Protein 5XTF (pdb70)

B-factor: mean 31.46, std 9.32, range [12.19, 82.77]

Radius of gyration: 22.83 Å; Cα contacts (8 Å, |Δi|>4): 1024; chains: 2; bounding box: 43×64×47 Å

Nearest PDB structures (foldseek):
  5xtf-assembly1_B  TM=1.004E+00  e=2.128E-46  Pseudomonas sp. MC1
  5xtg-assembly1_B  TM=1.002E+00  e=3.913E-45  Pseudomonas sp. MC1
  8r0c-assembly1_D  TM=9.219E-01  e=1.092E-20  synthetic construct
  6b9u-assembly1_A  TM=9.136E-01  e=1.674E-19  Brucella abortus 2308
  4dyv-assembly1_A  TM=8.620E-01  e=3.959E-14  Xanthobacter autotrophicus Py2

InterPro domains:
  IPR002347 Short-chain dehydrogenase/reductase SDR [PF13561] (11-254)
  IPR002347 Short-chain dehydrogenase/reductase SDR [PR00080] (77-88)
  IPR002347 Short-chain dehydrogenase/reductase SDR [PR00080] (133-141)
  IPR002347 Short-chain dehydrogenase/reductase SDR [PR00080] (153-172)
  IPR002347 Short-chain dehydrogenase/reductase SDR [PR00081] (6-23)
  IPR002347 Short-chain dehydrogenase/reductase SDR [PR00081] (77-88)
  IPR002347 Short-chain dehydrogenase/reductase SDR [PR00081] (127-143)
  IPR002347 Short-chain dehydrogenase/reductase SDR [PR00081] (153-172)
  IPR002347 Short-chain dehydrogenase/reductase SDR [PR00081] (173-190)
  IPR002347 Short-chain dehydrogenase/reductase SDR [PR00081] (217-237)
  IPR036291 NAD(P)-binding domain superfamily [SSF51735] (5-256)
  IPR047950 Cis-biphenyl-2,3-dihydrodiol-2,3-dehydrogenase-like [cd05348] (1-257)

CATH classification: 3.40.50.720

Sequence (457 aa):
NQQVVSITGAGSGIGLELVRSFKLAGYCVSALVRNEEQEALLCNEFKDALEIVVGDVRDHATNEKLIKQTIDRFGHLDCFIANAGIWDYMLNIEEPWEKISSSFDEIFDINVKSYFSGISAALPELKKTNGSVVMTASVSSHAVGGGGSCYIASKHAVLGMVKALAYELAPEIRVNAVSPGGTVLTPLGFAAKPEDVVAPYLLLASRKQGKFITGTVISIDGGMALGRGNQQVVSITGAGSGIGLELVRSFKLAGYCVSALVRNEEQEALLCNEFKDALEIVVGDVRDHATNEKLIKQTIDRFGHLDCFIANAGIWDYMLNIEEPWEKISSSFDEIFDINVKSYFSGISAALPELKKTNGSVVMTASVSSHAVGGGGSCYIASKHAVLGMVKALAYELAPEIRVNAVSPGGTVLTPLGFAAKPEDVVAPYLLLASRKQGKFITGTVISIDGGMALGR

Organism: NCBI:txid1123041

Secondary structure (DSSP, 8-state):
---EEEESSTTSHHHHHHHHHHHHTT-EEEEEESSHHHHHHHHHHHTTSSEEEES-TTSHHHHHHHHHHHHHHHS---EEEE------TT--TTS-HHHHHHHHHHHHIIIIIHHHHHHHHHHHHHHHHT-EEEEE--GGGT-SSSS-HHHHHHHHHHHHHHHHHHHHHTTT-EEEEEEE-SB---TTSSPBPGGGG-HHHHHHH-TTTTTT--S-EEEESTTTTS--/----EEEESSTTSHHHHHHHHHHHHHT-EEEEEESSHHHHHHHHHHHTTSSEEEES-TTSHHHHHHHHHHHHHHHS---EEEE------TT--TTS-HHHHHHHHHHHHIIIIIHHHHHHHHHHHHHHHHT-EEEEE--GGGT-SSSS-HHHHHHHHHHHHHHHHHHHHHTTT-EEEEEEE-S----TTSSPPPGGGS-HHHHHHH-TTTTTT--S-EEEESTTGGG--

Solvent-accessible surface area: 19173 Å² total; per-residue (Å²): 168,94,39,0,0,0,0,4,6,0,3,59,37,28,0,17,24,0,0,71,19,0,62,166,60,50,25,27,0,0,0,2,0,102,48,109,131,26,56,50,73,0,46,104,84,35,150,119,42,12,32,30,4,44,21,63,16,112,76,73,58,18,1,88,108,0,9,141,54,0,32,112,109,43,50,56,0,8,1,2,0,1,16,9,39,73,100,8,170,83,19,84,126,148,59,89,165,131,113,12,33,65,15,87,81,76,4,44,55,15,0,17,141,7,4,103,18,2,9,66,16,0,47,83,27,0,98,155,30,80,3,2,1,0,0,10,2,8,11,1,1,74,25,108,49,26,7,10,62,12,28,27,50,0,6,81,38,0,33,36,9,0,120,61,22,0,111,125,22,19,92,64,0,22,0,0,0,0,0,12,9,30,36,132,172,6,19,13,55,74,58,2,124,12,88,27,0,17,11,0,0,45,6,0,7,18,88,160,81,0,88,0,0,1,15,5,33,0,19,0,2,0,0,52,38,37,25,204,116,154,95,33,1,0,0,0,2,6,0,3,59,37,24,0,17,31,0,0,73,21,0,57,162,65,50,24,27,0,0,0,3,0,97,52,104,123,27,56,49,66,0,46,131,85,32,168,115,45,9,33,28,4,46,21,63,14,113,72,78,62,18,1,84,96,1,10,137,46,0,37,103,107,41,51,54,0,9,1,1,0,1,14,10,50,54,98,11,165,86,17,84,126,150,64,90,163,127,103,11,35,71,19,88,77,78,4,42,52,20,0,15,139,4,2,100,21,1,9,68,16,0,41,82,24,0,93,158,30,80,4,2,0,0,0,11,1,7,13,1,1,76,30,125,57,36,8,9,63,12,29,26,49,0,6,79,35,0,30,38,9,0,124,60,25,0,118,124,20,20,90,64,1,20,0,0,0,0,0,13,6,29,48,145,166,6,22,12,52,70,59,1,129,17,111,22,0,15,8,0,0,42,8,0,4,12,81,154,82,0,87,0,0,2,15,5,36,0,19,0,2,0,0,45,38,45,8,209

Structure (mmCIF, N/CA/C/O backbone):
data_5XTF
#
_entry.id   5XTF
#
_cell.length_a   63.162
_cell.length_b   69.695
_cell.length_c   117.692
_cell.angle_alpha   90.000
_cell.angle_beta   90.000
_cell.angle_gamma   90.000
#
_symmetry.space_group_name_H-M   'P 2 21 21'
#
loop_
_entity.id
_entity.type
_entity.pdbx_description
1 polymer '2,3-dihydroxy-2,3-dihydrophenylpropionate dehydrogenase'
2 water water
#
loop_
_atom_site.group_PDB
_atom_site.id
_atom_site.type_symbol
_atom_site.label_atom_id
_atom_site.label_alt_id
_atom_site.label_comp_id
_atom_site.label_asym_id
_atom_site.label_entity_id
_atom_site.label_seq_id
_atom_site.pdbx_PDB_ins_code
_atom_site.Cartn_x
_atom_site.Cartn_y
_atom_site.Cartn_z
_atom_site.occupancy
_atom_site.B_iso_or_equiv
_atom_site.auth_seq_id
_atom_site.auth_comp_id
_atom_site.auth_asym_id
_atom_site.auth_atom_id
_atom_site.pdbx_PDB_model_num
ATOM 1 N N . ASN A 1 22 ? 64.835 59.205 33.462 1.00 51.50 3 ASN A N 1
ATOM 2 C CA . ASN A 1 22 ? 65.799 59.917 32.635 1.00 46.43 3 ASN A CA 1
ATOM 3 C C . ASN A 1 22 ? 67.130 59.169 32.564 1.00 46.56 3 ASN A C 1
ATOM 4 O O . ASN A 1 22 ? 68.029 59.564 31.820 1.00 47.20 3 ASN A O 1
ATOM 9 N N . GLN A 1 23 ? 67.264 58.092 33.334 1.00 42.03 4 GLN A N 1
ATOM 10 C CA . GLN A 1 23 ? 68.443 57.247 33.198 1.00 39.89 4 GLN A CA 1
ATOM 11 C C . GLN A 1 23 ? 68.618 56.810 31.740 1.00 36.90 4 GLN A C 1
ATOM 12 O O . GLN A 1 23 ? 67.719 56.196 31.153 1.00 30.74 4 GLN A O 1
ATOM 18 N N . GLN A 1 24 ? 69.767 57.132 31.149 1.00 29.64 5 GLN A N 1
ATOM 19 C CA . GLN A 1 24 ? 69.981 56.876 29.731 1.00 31.87 5 GLN A CA 1
ATOM 20 C C . GLN A 1 24 ? 70.881 55.665 29.519 1.00 32.11 5 GLN A C 1
ATOM 21 O O . GLN A 1 24 ? 71.783 55.390 30.317 1.00 33.62 5 GLN A O 1
ATOM 27 N N . VAL A 1 25 ? 70.619 54.946 28.425 1.00 27.60 6 VAL A N 1
ATOM 28 C CA . VAL A 1 25 ? 71.316 53.712 28.068 1.00 24.75 6 VAL A CA 1
ATOM 29 C C . VAL A 1 25 ? 71.855 53.844 26.649 1.00 25.20 6 VAL A C 1
ATOM 30 O O . VAL A 1 25 ? 71.096 54.167 25.727 1.00 24.37 6 VAL A O 1
ATOM 34 N N . VAL A 1 26 ? 73.148 53.552 26.471 1.00 21.82 7 VAL A N 1
ATOM 35 C CA . VAL A 1 26 ? 73.812 53.575 25.171 1.00 21.97 7 VAL A CA 1
ATOM 36 C C . VAL A 1 26 ? 74.442 52.212 24.883 1.00 24.98 7 VAL A C 1
ATOM 37 O O . VAL A 1 26 ? 74.908 51.510 25.785 1.00 24.23 7 VAL A O 1
ATOM 41 N N . SER A 1 27 ? 74.466 51.838 23.609 1.00 23.97 8 SER A N 1
ATOM 42 C CA . SER A 1 27 ? 75.127 50.619 23.172 1.00 22.80 8 SER A CA 1
ATOM 43 C C . SER A 1 27 ? 76.142 50.969 22.093 1.00 24.02 8 SER A C 1
ATOM 44 O O . SER A 1 27 ? 75.796 51.654 21.131 1.00 23.17 8 SER A O 1
ATOM 47 N N . ILE A 1 28 ? 77.382 50.494 22.241 1.00 22.90 9 ILE A N 1
ATOM 48 C CA . ILE A 1 28 ? 78.522 50.929 21.426 1.00 20.47 9 ILE A CA 1
ATOM 49 C C . ILE A 1 28 ? 79.171 49.715 20.748 1.00 27.38 9 ILE A C 1
ATOM 50 O O . ILE A 1 28 ? 79.621 48.783 21.434 1.00 25.24 9 ILE A O 1
ATOM 55 N N . THR A 1 29 ? 79.246 49.726 19.410 1.00 24.94 10 THR A N 1
ATOM 56 C CA . THR A 1 29 ? 80.097 48.753 18.729 1.00 24.14 10 THR A CA 1
ATOM 57 C C . THR A 1 29 ? 81.511 49.313 18.526 1.00 25.80 10 THR A C 1
ATOM 58 O O . THR A 1 29 ? 81.764 50.509 18.673 1.00 28.96 10 THR A O 1
ATOM 62 N N . GLY A 1 30 ? 82.443 48.425 18.180 1.00 28.33 11 GLY A N 1
ATOM 63 C CA . GLY A 1 30 ? 83.848 48.799 18.088 1.00 23.24 11 GLY A CA 1
ATOM 64 C C . GLY A 1 30 ? 84.407 49.329 19.387 1.00 28.79 11 GLY A C 1
ATOM 65 O O . GLY A 1 30 ? 85.294 50.189 19.377 1.00 28.78 11 GLY A O 1
ATOM 66 N N . ALA A 1 31 ? 83.912 48.820 20.519 1.00 31.84 12 ALA A N 1
ATOM 67 C CA . ALA A 1 31 ? 84.144 49.379 21.843 1.00 28.17 12 ALA A CA 1
ATOM 68 C C . ALA A 1 31 ? 85.449 48.936 22.499 1.00 27.79 12 ALA A C 1
ATOM 69 O O . ALA A 1 31 ? 85.788 49.454 23.560 1.00 27.51 12 ALA A O 1
ATOM 71 N N . GLY A 1 32 ? 86.171 47.984 21.933 1.00 29.69 13 GLY A N 1
ATOM 72 C CA . GLY A 1 32 ? 87.321 47.424 22.610 1.00 32.68 13 GLY A CA 1
ATOM 73 C C . GLY A 1 32 ? 88.633 48.136 22.394 1.00 37.24 13 GLY A C 1
ATOM 74 O O . GLY A 1 32 ? 89.651 47.746 22.978 1.00 38.77 13 GLY A O 1
ATOM 75 N N . SER A 1 33 ? 88.645 49.185 21.582 1.00 32.78 14 SER A N 1
ATOM 76 C CA . SER A 1 33 ? 89.881 49.877 21.255 1.00 34.67 14 SER A CA 1
ATOM 77 C C . SER A 1 33 ? 89.537 51.263 20.735 1.00 30.68 14 SER A C 1
ATOM 78 O O . SER A 1 33 ? 88.381 51.555 20.428 1.00 31.16 14 SER A O 1
ATOM 81 N N . GLY A 1 34 ? 90.560 52.109 20.657 1.00 29.94 15 GLY A N 1
ATOM 82 C CA . GLY A 1 34 ? 90.460 53.378 19.948 1.00 31.72 15 GLY A CA 1
ATOM 83 C C . GLY A 1 34 ? 89.329 54.251 20.443 1.00 28.81 15 GLY A C 1
ATOM 84 O O . GLY A 1 34 ? 89.058 54.340 21.643 1.00 29.84 15 GLY A O 1
ATOM 85 N N . ILE A 1 35 ? 88.641 54.894 19.499 1.00 28.61 16 ILE A N 1
ATOM 86 C CA . ILE A 1 35 ? 87.562 55.806 19.860 1.00 29.06 16 ILE A CA 1
ATOM 87 C C . ILE A 1 35 ? 86.447 55.071 20.598 1.00 25.54 16 ILE A C 1
ATOM 88 O O . ILE A 1 35 ? 85.854 55.603 21.543 1.00 26.98 16 ILE A O 1
ATOM 93 N N . GLY A 1 36 ? 86.142 53.843 20.186 1.00 29.51 17 GLY A N 1
ATOM 94 C CA . GLY A 1 36 ? 85.068 53.102 20.840 1.00 24.85 17 GLY A CA 1
ATOM 95 C C . GLY A 1 36 ? 85.322 52.888 22.319 1.00 25.40 17 GLY A C 1
ATOM 96 O O . GLY A 1 36 ? 84.415 53.031 23.142 1.00 25.13 17 GLY A O 1
ATOM 97 N N . LEU A 1 37 ? 86.558 52.546 22.679 1.00 26.32 18 LEU A N 1
ATOM 98 C CA . LEU A 1 37 ? 86.895 52.392 24.092 1.00 29.48 18 LEU A CA 1
ATOM 99 C C . LEU A 1 37 ? 86.789 53.720 24.835 1.00 28.95 18 LEU A C 1
ATOM 100 O O . LEU A 1 37 ? 86.330 53.767 25.983 1.00 28.31 18 LEU A O 1
ATOM 105 N N . GLU A 1 38 ? 87.177 54.818 24.183 1.00 31.06 19 GLU A N 1
ATOM 106 C CA . GLU A 1 38 ? 87.055 56.121 24.822 1.00 25.98 19 GLU A CA 1
ATOM 107 C C . GLU A 1 38 ? 85.612 56.553 24.959 1.00 23.92 19 GLU A C 1
ATOM 108 O O . GLU A 1 38 ? 85.277 57.294 25.887 1.00 26.98 19 GLU A O 1
ATOM 114 N N . LEU A 1 39 ? 84.748 56.103 24.057 1.00 25.92 20 LEU A N 1
ATOM 115 C CA . LEU A 1 39 ? 83.331 56.397 24.202 1.00 23.04 20 LEU A CA 1
ATOM 116 C C . LEU A 1 39 ? 82.746 55.654 25.389 1.00 22.20 20 LEU A C 1
ATOM 117 O O . LEU A 1 39 ? 81.871 56.178 26.083 1.00 21.56 20 LEU A O 1
ATOM 122 N N . VAL A 1 40 ? 83.178 54.408 25.612 1.00 25.78 21 VAL A N 1
ATOM 123 C CA . VAL A 1 40 ? 82.697 53.674 26.778 1.00 23.12 21 VAL A CA 1
ATOM 124 C C . VAL A 1 40 ? 83.036 54.442 28.040 1.00 24.06 21 VAL A C 1
ATOM 125 O O . VAL A 1 40 ? 82.174 54.681 28.891 1.00 21.51 21 VAL A O 1
ATOM 129 N N . ARG A 1 41 ? 84.297 54.861 28.161 1.00 24.02 22 ARG A N 1
ATOM 130 C CA . ARG A 1 41 ? 84.703 55.659 29.307 1.00 23.26 22 ARG A CA 1
ATOM 131 C C . ARG A 1 41 ? 83.878 56.931 29.413 1.00 25.71 22 ARG A C 1
ATOM 132 O O . ARG A 1 41 ? 83.415 57.290 30.501 1.00 27.08 22 ARG A O 1
ATOM 140 N N . SER A 1 42 ? 83.666 57.621 28.293 1.00 24.33 23 SER A N 1
ATOM 141 C CA . SER A 1 42 ? 83.052 58.942 28.362 1.00 22.39 23 SER A CA 1
ATOM 142 C C . SER A 1 42 ? 81.574 58.857 28.705 1.00 22.47 23 SER A C 1
ATOM 143 O O . SER A 1 42 ? 81.068 59.662 29.494 1.00 25.04 23 SER A O 1
ATOM 146 N N . PHE A 1 43 ? 80.852 57.923 28.093 1.00 20.89 24 PHE A N 1
ATOM 147 C CA . PHE A 1 43 ? 79.442 57.803 28.427 1.00 24.06 24 PHE A CA 1
ATOM 148 C C . PHE A 1 43 ? 79.261 57.265 29.844 1.00 26.53 24 PHE A C 1
ATOM 149 O O . PHE A 1 43 ? 78.339 57.695 30.546 1.00 31.12 24 PHE A O 1
ATOM 157 N N . LYS A 1 44 ? 80.146 56.372 30.300 1.00 25.95 25 LYS A N 1
ATOM 158 C CA . LYS A 1 44 ? 80.093 55.916 31.698 1.00 28.25 25 LYS A CA 1
ATOM 159 C C . LYS A 1 44 ? 80.312 57.080 32.650 1.00 27.35 25 LYS A C 1
ATOM 160 O O . LYS A 1 44 ? 79.523 57.303 33.571 1.00 28.79 25 LYS A O 1
ATOM 166 N N . LEU A 1 45 ? 81.369 57.851 32.411 1.00 28.24 26 LEU A N 1
ATOM 167 C CA . LEU A 1 45 ? 81.652 59.035 33.209 1.00 30.89 26 LEU A CA 1
ATOM 168 C C . LEU A 1 45 ? 80.495 60.034 33.203 1.00 32.30 26 LEU A C 1
ATOM 169 O O . LEU A 1 45 ? 80.302 60.754 34.188 1.00 33.78 26 LEU A O 1
ATOM 174 N N . ALA A 1 46 ? 79.713 60.098 32.122 1.00 28.81 27 ALA A N 1
ATOM 175 C CA . ALA A 1 46 ? 78.604 61.043 32.037 1.00 24.67 27 ALA A CA 1
ATOM 176 C C . ALA A 1 46 ? 77.295 60.525 32.653 1.00 29.21 27 ALA A C 1
ATOM 177 O O . ALA A 1 46 ? 76.302 61.258 32.648 1.00 33.73 27 ALA A O 1
ATOM 179 N N . GLY A 1 47 ? 77.253 59.298 33.180 1.00 27.35 28 GLY A N 1
ATOM 180 C CA . GLY A 1 47 ? 76.076 58.782 33.861 1.00 27.42 28 GLY A CA 1
ATOM 181 C C . GLY A 1 47 ? 75.295 57.721 33.111 1.00 27.93 28 GLY A C 1
ATOM 182 O O . GLY A 1 47 ? 74.324 57.187 33.665 1.00 29.62 28 GLY A O 1
ATOM 183 N N . TYR A 1 48 ? 75.664 57.396 31.883 1.00 25.56 29 TYR A N 1
ATOM 184 C CA . TYR A 1 48 ? 74.922 56.406 31.118 1.00 26.66 29 TYR A CA 1
ATOM 185 C C . TYR A 1 48 ? 75.165 54.999 31.653 1.00 24.20 29 TYR A C 1
ATOM 186 O O . TYR A 1 48 ? 76.246 54.671 32.140 1.00 26.31 29 TYR A O 1
ATOM 195 N N . CYS A 1 49 ? 74.160 54.146 31.509 1.00 23.97 30 CYS A N 1
ATOM 196 C CA . CYS A 1 49 ? 74.422 52.719 31.404 1.00 23.95 30 CYS A CA 1
ATOM 197 C C . CYS A 1 49 ? 74.954 52.416 30.011 1.00 24.40 30 CYS A C 1
ATOM 198 O O . CYS A 1 49 ? 74.488 52.995 29.023 1.00 28.40 30 CYS A O 1
ATOM 201 N N . VAL A 1 50 ? 75.920 51.501 29.926 1.00 20.59 31 VAL A N 1
ATOM 202 C CA . VAL A 1 50 ? 76.646 51.232 28.690 1.00 23.29 31 VAL A CA 1
ATOM 203 C C . VAL A 1 50 ? 76.705 49.731 28.420 1.00 29.29 31 VAL A C 1
ATOM 204 O O . VAL A 1 50 ? 77.101 48.954 29.298 1.00 23.30 31 VAL A O 1
ATOM 208 N N . SER A 1 51 ? 76.356 49.329 27.194 1.00 25.02 32 SER A N 1
ATOM 209 C CA . SER A 1 51 ? 76.766 48.035 26.673 1.00 22.89 32 SER A CA 1
ATOM 210 C C . SER A 1 51 ? 77.766 48.229 25.537 1.00 24.87 32 SER A C 1
ATOM 211 O O . SER A 1 51 ? 77.814 49.283 24.893 1.00 26.15 32 SER A O 1
ATOM 214 N N . ALA A 1 52 ? 78.552 47.185 25.278 1.00 18.88 33 ALA A N 1
ATOM 215 C CA . ALA A 1 52 ? 79.730 47.296 24.431 1.00 24.24 33 ALA A CA 1
ATOM 216 C C . ALA A 1 52 ? 79.953 45.999 23.673 1.00 29.84 33 ALA A C 1
ATOM 217 O O . ALA A 1 52 ? 79.881 44.915 24.255 1.00 26.83 33 ALA A O 1
ATOM 219 N N . LEU A 1 53 ? 80.235 46.121 22.378 1.00 27.62 34 LEU A N 1
ATOM 220 C CA . LEU A 1 53 ? 80.581 44.991 21.530 1.00 28.19 34 LEU A CA 1
ATOM 221 C C . LEU A 1 53 ? 82.077 45.065 21.242 1.00 31.15 34 LEU A C 1
ATOM 222 O O . LEU A 1 53 ? 82.549 46.059 20.683 1.00 31.21 34 LEU A O 1
ATOM 227 N N . VAL A 1 54 ? 82.820 44.027 21.633 1.00 27.46 35 VAL A N 1
ATOM 228 C CA . VAL A 1 54 ? 84.268 43.997 21.470 1.00 30.44 35 VAL A CA 1
ATOM 229 C C . VAL A 1 54 ? 84.644 42.827 20.567 1.00 32.88 35 VAL A C 1
ATOM 230 O O . VAL A 1 54 ? 83.894 41.858 20.424 1.00 33.32 35 VAL A O 1
ATOM 234 N N . ARG A 1 55 ? 85.828 42.933 19.942 1.00 36.04 36 ARG A N 1
ATOM 235 C CA . ARG A 1 55 ? 86.250 41.902 18.990 1.00 35.21 36 ARG A CA 1
ATOM 236 C C . ARG A 1 55 ? 86.634 40.603 19.683 1.00 35.77 36 ARG A C 1
ATOM 237 O O . ARG A 1 55 ? 86.453 39.529 19.101 1.00 34.47 36 ARG A O 1
ATOM 245 N N . ASN A 1 56 ? 87.163 40.663 20.904 1.00 31.44 37 ASN A N 1
ATOM 246 C CA . ASN A 1 56 ? 87.767 39.468 21.468 1.00 35.32 37 ASN A CA 1
ATOM 247 C C . ASN A 1 56 ? 87.854 39.580 22.983 1.00 38.58 37 ASN A C 1
ATOM 248 O O . ASN A 1 56 ? 87.653 40.646 23.574 1.00 35.50 37 ASN A O 1
ATOM 253 N N . GLU A 1 57 ? 88.210 38.450 23.594 1.00 35.55 38 GLU A N 1
ATOM 254 C CA . GLU A 1 57 ? 88.128 38.304 25.042 1.00 40.30 38 GLU A CA 1
ATOM 255 C C . GLU A 1 57 ? 89.145 39.175 25.767 1.00 36.14 38 GLU A C 1
ATOM 256 O O . GLU A 1 57 ? 88.896 39.588 26.904 1.00 33.77 38 GLU A O 1
ATOM 262 N N . GLU A 1 58 ? 90.286 39.464 25.133 1.00 36.20 39 GLU A N 1
ATOM 263 C CA . GLU A 1 58 ? 91.284 40.324 25.761 1.00 35.75 39 GLU A CA 1
ATOM 264 C C . GLU A 1 58 ? 90.766 41.748 25.906 1.00 34.97 39 GLU A C 1
ATOM 265 O O . GLU A 1 58 ? 91.011 42.404 26.927 1.00 34.65 39 GLU A O 1
ATOM 271 N N . GLN A 1 59 ? 90.038 42.238 24.896 1.00 33.43 40 GLN A N 1
ATOM 272 C CA . GLN A 1 59 ? 89.393 43.538 25.013 1.00 34.79 40 GLN A CA 1
ATOM 273 C C . GLN A 1 59 ? 88.322 43.524 26.093 1.00 31.18 40 GLN A C 1
ATOM 274 O O . GLN A 1 59 ? 88.133 44.514 26.809 1.00 32.47 40 GLN A O 1
ATOM 280 N N . GLU A 1 60 ? 87.602 42.407 26.214 1.00 32.47 41 GLU A N 1
ATOM 281 C CA . GLU A 1 60 ? 86.601 42.278 27.262 1.00 32.75 41 GLU A CA 1
ATOM 282 C C . GLU A 1 60 ? 87.241 42.360 28.639 1.00 32.00 41 GLU A C 1
ATOM 283 O O . GLU A 1 60 ? 86.729 43.047 29.527 1.00 29.64 41 GLU A O 1
ATOM 289 N N . ALA A 1 61 ? 88.379 41.690 28.830 1.00 34.23 42 ALA A N 1
ATOM 290 C CA . ALA A 1 61 ? 89.068 41.784 30.112 1.00 33.76 42 ALA A CA 1
ATOM 291 C C . ALA A 1 61 ? 89.523 43.205 30.372 1.00 30.69 42 ALA A C 1
ATOM 292 O O . ALA A 1 61 ? 89.466 43.684 31.511 1.00 31.38 42 ALA A O 1
ATOM 294 N N . LEU A 1 62 ? 89.977 43.897 29.323 1.00 34.55 43 LEU A N 1
ATOM 295 C CA . LEU A 1 62 ? 90.401 45.286 29.467 1.00 30.07 43 LEU A CA 1
ATOM 296 C C . LEU A 1 62 ? 89.265 46.155 30.003 1.00 30.65 43 LEU A C 1
ATOM 297 O O . LEU A 1 62 ? 89.481 46.999 30.881 1.00 29.08 43 LEU A O 1
ATOM 302 N N . LEU A 1 63 ? 88.044 45.960 29.500 1.00 30.53 44 LEU A N 1
ATOM 303 C CA . LEU A 1 63 ? 86.917 46.712 30.051 1.00 28.79 44 LEU A CA 1
ATOM 304 C C . LEU A 1 63 ? 86.557 46.244 31.453 1.00 30.59 44 LEU A C 1
ATOM 305 O O . LEU A 1 63 ? 86.145 47.062 32.289 1.00 27.01 44 LEU A O 1
ATOM 310 N N . CYS A 1 64 ? 86.683 44.937 31.725 1.00 31.22 45 CYS A N 1
ATOM 311 C CA . CYS A 1 64 ? 86.333 44.423 33.046 1.00 31.53 45 CYS A CA 1
ATOM 312 C C . CYS A 1 64 ? 87.303 44.913 34.112 1.00 25.61 45 CYS A C 1
ATOM 313 O O . CYS A 1 64 ? 86.885 45.223 35.225 1.00 28.35 45 CYS A O 1
ATOM 316 N N . ASN A 1 65 ? 88.599 45.005 33.793 1.00 29.72 46 ASN A N 1
ATOM 317 C CA . ASN A 1 65 ? 89.543 45.552 34.764 1.00 28.63 46 ASN A CA 1
ATOM 318 C C . ASN A 1 65 ? 89.135 46.951 35.206 1.00 28.07 46 ASN A C 1
ATOM 319 O O . ASN A 1 65 ? 89.406 47.341 36.341 1.00 31.50 46 ASN A O 1
ATOM 324 N N . GLU A 1 66 ? 88.471 47.715 34.337 1.00 27.82 47 GLU A N 1
ATOM 325 C CA . GLU A 1 66 ? 88.120 49.086 34.682 1.00 26.74 47 GLU A CA 1
ATOM 326 C C . GLU A 1 66 ? 86.738 49.196 35.310 1.00 28.61 47 GLU A C 1
ATOM 327 O O . GLU A 1 66 ? 86.561 49.904 36.301 1.00 30.46 47 GLU A O 1
ATOM 333 N N . PHE A 1 67 ? 85.742 48.520 34.754 1.00 29.21 48 PHE A N 1
ATOM 334 C CA . PHE A 1 67 ? 84.369 48.735 35.187 1.00 30.22 48 PHE A CA 1
ATOM 335 C C . PHE A 1 67 ? 83.768 47.509 35.865 1.00 33.29 48 PHE A C 1
ATOM 336 O O . PHE A 1 67 ? 82.578 47.515 36.202 1.00 30.57 48 PHE A O 1
ATOM 344 N N . LYS A 1 68 ? 84.562 46.457 36.057 1.00 31.19 49 LYS A N 1
ATOM 345 C CA . LYS A 1 68 ? 84.169 45.281 36.820 1.00 36.90 49 LYS A CA 1
ATOM 346 C C . LYS A 1 68 ? 82.942 44.625 36.175 1.00 36.89 49 LYS A C 1
ATOM 347 O O . LYS A 1 68 ? 83.084 43.970 35.139 1.00 41.26 49 LYS A O 1
ATOM 353 N N . ASP A 1 69 ? 81.741 44.780 36.736 1.00 38.11 50 ASP A N 1
ATOM 354 C CA . ASP A 1 69 ? 80.555 44.168 36.135 1.00 38.75 50 ASP A CA 1
ATOM 355 C C . ASP A 1 69 ? 79.492 45.188 35.741 1.00 32.85 50 ASP A C 1
ATOM 356 O O . ASP A 1 69 ? 78.370 44.799 35.392 1.00 33.30 50 ASP A O 1
ATOM 361 N N . ALA A 1 70 ? 79.809 46.478 35.790 1.00 30.60 51 ALA A N 1
ATOM 362 C CA . ALA A 1 70 ? 78.813 47.501 35.493 1.00 36.87 51 ALA A CA 1
ATOM 363 C C . ALA A 1 70 ? 78.367 47.524 34.019 1.00 28.36 51 ALA A C 1
ATOM 364 O O . ALA A 1 70 ? 77.301 48.072 33.726 1.00 28.74 51 ALA A O 1
ATOM 366 N N . LEU A 1 71 ? 79.120 46.941 33.090 1.00 29.25 52 LEU A N 1
ATOM 367 C CA . LEU A 1 71 ? 78.728 46.957 31.682 1.00 29.98 52 LEU A CA 1
ATOM 368 C C . LEU A 1 71 ? 78.102 45.629 31.247 1.00 32.33 52 LEU A C 1
ATOM 369 O O . LEU A 1 71 ? 78.297 44.584 31.872 1.00 28.74 52 LEU A O 1
ATOM 374 N N . GLU A 1 72 ? 77.333 45.686 30.156 1.00 28.24 53 GLU A N 1
ATOM 375 C CA . GLU A 1 72 ? 76.987 44.495 29.389 1.00 31.81 53 GLU A CA 1
ATOM 376 C C . GLU A 1 72 ? 77.977 44.406 28.241 1.00 30.34 53 GLU A C 1
ATOM 377 O O . GLU A 1 72 ? 78.031 45.311 27.404 1.00 29.97 53 GLU A O 1
ATOM 383 N N . ILE A 1 73 ? 78.784 43.353 28.219 1.00 27.87 54 ILE A N 1
ATOM 384 C CA . ILE A 1 73 ? 79.805 43.182 27.195 1.00 28.91 54 ILE A CA 1
ATOM 385 C C . ILE A 1 73 ? 79.462 41.956 26.369 1.00 31.77 54 ILE A C 1
ATOM 386 O O . ILE A 1 73 ? 79.163 40.890 26.922 1.00 32.94 54 ILE A O 1
ATOM 391 N N . VAL A 1 74 ? 79.480 42.115 25.049 1.00 29.94 55 VAL A N 1
ATOM 392 C CA . VAL A 1 74 ? 79.331 41.013 24.112 1.00 28.52 55 VAL A CA 1
ATOM 393 C C . VAL A 1 74 ? 80.616 40.942 23.299 1.00 29.92 55 VAL A C 1
ATOM 394 O O . VAL A 1 74 ? 81.143 41.976 22.873 1.00 32.05 55 VAL A O 1
ATOM 398 N N . VAL A 1 75 ? 81.142 39.736 23.126 1.00 25.81 56 VAL A N 1
ATOM 399 C CA . VAL A 1 75 ? 82.353 39.502 22.347 1.00 28.22 56 VAL A CA 1
ATOM 400 C C . VAL A 1 75 ? 81.930 38.863 21.037 1.00 31.10 56 VAL A C 1
ATOM 401 O O . VAL A 1 75 ? 81.368 37.764 21.041 1.00 33.08 56 VAL A O 1
ATOM 405 N N . GLY A 1 76 ? 82.184 39.539 19.920 1.00 31.46 57 GLY A N 1
ATOM 406 C CA . GLY A 1 76 ? 81.729 39.011 18.649 1.00 31.99 57 GLY A CA 1
ATOM 407 C C . GLY A 1 76 ? 82.117 39.900 17.488 1.00 35.03 57 GLY A C 1
ATOM 408 O O . GLY A 1 76 ? 82.908 40.836 17.631 1.00 35.31 57 GLY A O 1
ATOM 409 N N . ASP A 1 77 ? 81.523 39.592 16.332 1.00 36.36 58 ASP A N 1
ATOM 410 C CA . ASP A 1 77 ? 81.840 40.213 15.046 1.00 32.37 58 ASP A CA 1
ATOM 411 C C . ASP A 1 77 ? 80.616 40.988 14.565 1.00 31.88 58 ASP A C 1
ATOM 412 O O . ASP A 1 77 ? 79.542 40.398 14.401 1.00 33.52 58 ASP A O 1
ATOM 417 N N . VAL A 1 78 ? 80.768 42.304 14.351 1.00 29.02 59 VAL A N 1
ATOM 418 C CA . VAL A 1 78 ? 79.644 43.121 13.891 1.00 29.84 59 VAL A CA 1
ATOM 419 C C . VAL A 1 78 ? 79.094 42.632 12.554 1.00 30.76 59 VAL A C 1
ATOM 420 O O . VAL A 1 78 ? 77.954 42.948 12.200 1.00 28.72 59 VAL A O 1
ATOM 424 N N . ARG A 1 79 ? 79.880 41.882 11.789 1.00 30.24 60 ARG A N 1
ATOM 425 C CA . ARG A 1 79 ? 79.404 41.387 10.506 1.00 33.03 60 ARG A CA 1
ATOM 426 C C . ARG A 1 79 ? 78.355 40.304 10.656 1.00 33.72 60 ARG A C 1
ATOM 427 O O . ARG A 1 79 ? 77.638 40.024 9.692 1.00 28.53 60 ARG A O 1
ATOM 435 N N . ASP A 1 80 ? 78.236 39.695 11.829 1.00 27.54 61 ASP A N 1
ATOM 436 C CA . ASP A 1 80 ? 77.184 38.719 12.062 1.00 32.27 61 ASP A CA 1
ATOM 437 C C . ASP A 1 80 ? 75.987 39.431 12.676 1.00 30.64 61 ASP A C 1
ATOM 438 O O . ASP A 1 80 ? 76.116 40.056 13.733 1.00 28.33 61 ASP A O 1
ATOM 443 N N . HIS A 1 81 ? 74.820 39.311 12.029 1.00 26.98 62 HIS A N 1
ATOM 444 C CA . HIS A 1 81 ? 73.633 40.035 12.484 1.00 27.37 62 HIS A CA 1
ATOM 445 C C . HIS A 1 81 ? 73.134 39.534 13.841 1.00 28.89 62 HIS A C 1
ATOM 446 O O . HIS A 1 81 ? 72.629 40.322 14.649 1.00 25.93 62 HIS A O 1
ATOM 453 N N . ALA A 1 82 ? 73.234 38.226 14.098 1.00 28.36 63 ALA A N 1
ATOM 454 C CA . ALA A 1 82 ? 72.840 37.690 15.401 1.00 29.56 63 ALA A CA 1
ATOM 455 C C . ALA A 1 82 ? 73.699 38.261 16.526 1.00 26.08 63 ALA A C 1
ATOM 456 O O . ALA A 1 82 ? 73.209 38.485 17.635 1.00 24.13 63 ALA A O 1
ATOM 458 N N . THR A 1 83 ? 74.990 38.501 16.265 1.00 26.44 64 THR A N 1
ATOM 459 C CA . THR A 1 83 ? 75.817 39.179 17.261 1.00 25.46 64 THR A CA 1
ATOM 460 C C . THR A 1 83 ? 75.251 40.560 17.591 1.00 27.93 64 THR A C 1
ATOM 461 O O . THR A 1 83 ? 75.266 40.987 18.755 1.00 27.62 64 THR A O 1
ATOM 465 N N . ASN A 1 84 ? 74.728 41.267 16.579 1.00 30.52 65 ASN A N 1
ATOM 466 C CA . ASN A 1 84 ? 74.137 42.583 16.813 1.00 26.94 65 ASN A CA 1
ATOM 467 C C . ASN A 1 84 ? 72.820 42.459 17.571 1.00 27.13 65 ASN A C 1
ATOM 468 O O . ASN A 1 84 ? 72.561 43.222 18.512 1.00 24.72 65 ASN A O 1
ATOM 473 N N . GLU A 1 85 ? 71.967 41.511 17.162 1.00 25.50 66 GLU A N 1
ATOM 474 C CA . GLU A 1 85 ? 70.739 41.236 17.900 1.00 24.85 66 GLU A CA 1
ATOM 475 C C . GLU A 1 85 ? 71.037 40.855 19.348 1.00 24.54 66 GLU A C 1
ATOM 476 O O . GLU A 1 85 ? 70.333 41.280 20.267 1.00 23.99 66 GLU A O 1
ATOM 482 N N . LYS A 1 86 ? 72.079 40.049 19.565 1.00 27.04 67 LYS A N 1
ATOM 483 C CA . LYS A 1 86 ? 72.464 39.646 20.916 1.00 30.23 67 LYS A CA 1
ATOM 484 C C . LYS A 1 86 ? 72.859 40.848 21.760 1.00 26.37 67 LYS A C 1
ATOM 485 O O . LYS A 1 86 ? 72.483 40.943 22.930 1.00 25.20 67 LYS A O 1
ATOM 491 N N . LEU A 1 87 ? 73.612 41.784 21.169 1.00 30.37 68 LEU A N 1
ATOM 492 C CA . LEU A 1 87 ? 74.025 42.982 21.893 1.00 25.08 68 LEU A CA 1
ATOM 493 C C . LEU A 1 87 ? 72.824 43.793 22.349 1.00 25.98 68 LEU A C 1
ATOM 494 O O . LEU A 1 87 ? 72.783 44.261 23.492 1.00 27.78 68 LEU A O 1
ATOM 499 N N . ILE A 1 88 ? 71.828 43.972 21.480 1.00 26.08 69 ILE A N 1
ATOM 500 C CA . ILE A 1 88 ? 70.638 44.706 21.906 1.00 28.10 69 ILE A CA 1
ATOM 501 C C . ILE A 1 88 ? 69.864 43.901 22.940 1.00 27.11 69 ILE A C 1
ATOM 502 O O . ILE A 1 88 ? 69.407 44.441 23.956 1.00 25.42 69 ILE A O 1
ATOM 507 N N . LYS A 1 89 ? 69.699 42.600 22.695 1.00 28.35 70 LYS A N 1
ATOM 508 C CA . LYS A 1 89 ? 68.915 41.779 23.608 1.00 29.88 70 LYS A CA 1
ATOM 509 C C . LYS A 1 89 ? 69.508 41.818 25.010 1.00 28.81 70 LYS A C 1
ATOM 510 O O . LYS A 1 89 ? 68.788 42.043 25.990 1.00 32.33 70 LYS A O 1
ATOM 516 N N . GLN A 1 90 ? 70.829 41.637 25.128 1.00 29.72 71 GLN A N 1
ATOM 517 C CA . GLN A 1 90 ? 71.436 41.703 26.460 1.00 31.74 71 GLN A CA 1
ATOM 518 C C . GLN A 1 90 ? 71.366 43.110 27.048 1.00 30.23 71 GLN A C 1
ATOM 519 O O . GLN A 1 90 ? 71.318 43.261 28.275 1.00 30.83 71 GLN A O 1
ATOM 525 N N . THR A 1 91 ? 71.358 44.150 26.202 1.00 29.04 72 THR A N 1
ATOM 526 C CA . THR A 1 91 ? 71.210 45.511 26.720 1.00 27.55 72 THR A CA 1
ATOM 527 C C . THR A 1 91 ? 69.843 45.705 27.370 1.00 27.73 72 THR A C 1
ATOM 528 O O . THR A 1 91 ? 69.752 46.172 28.507 1.00 26.90 72 THR A O 1
ATOM 532 N N . ILE A 1 92 ? 68.765 45.344 26.666 1.00 30.37 73 ILE A N 1
ATOM 533 C CA . ILE A 1 92 ? 67.420 45.513 27.221 1.00 31.38 73 ILE A CA 1
ATOM 534 C C . ILE A 1 92 ? 67.230 44.635 28.455 1.00 36.40 73 ILE A C 1
ATOM 535 O O . ILE A 1 92 ? 66.582 45.036 29.427 1.00 34.77 73 ILE A O 1
ATOM 540 N N . ASP A 1 93 ? 67.761 43.411 28.424 1.00 36.51 74 ASP A N 1
ATOM 541 C CA . ASP A 1 93 ? 67.541 42.494 29.535 1.00 39.50 74 ASP A CA 1
ATOM 542 C C . ASP A 1 93 ? 68.224 42.978 30.803 1.00 38.96 74 ASP A C 1
ATOM 543 O O . ASP A 1 93 ? 67.702 42.786 31.908 1.00 38.84 74 ASP A O 1
ATOM 548 N N . ARG A 1 94 ? 69.379 43.617 30.660 1.00 36.87 75 ARG A N 1
ATOM 549 C CA . ARG A 1 94 ? 70.077 44.165 31.809 1.00 33.22 75 ARG A CA 1
ATOM 550 C C . ARG A 1 94 ? 69.488 45.500 32.226 1.00 29.10 75 ARG A C 1
ATOM 551 O O . ARG A 1 94 ? 69.139 45.686 33.388 1.00 33.25 75 ARG A O 1
ATOM 559 N N . PHE A 1 95 ? 69.368 46.442 31.294 1.00 29.11 76 PHE A N 1
ATOM 560 C CA . PHE A 1 95 ? 69.019 47.818 31.628 1.00 28.70 76 PHE A CA 1
ATOM 561 C C . PHE A 1 95 ? 67.585 48.192 31.290 1.00 29.97 76 PHE A C 1
ATOM 562 O O . PHE A 1 95 ? 67.162 49.299 31.633 1.00 34.79 76 PHE A O 1
ATOM 570 N N . GLY A 1 96 ? 66.834 47.332 30.619 1.00 27.03 77 GLY A N 1
ATOM 571 C CA . GLY A 1 96 ? 65.422 47.606 30.378 1.00 30.79 77 GLY A CA 1
ATOM 572 C C . GLY A 1 96 ? 65.046 48.313 29.084 1.00 31.26 77 GLY A C 1
ATOM 573 O O . GLY A 1 96 ? 63.994 48.022 28.512 1.00 38.40 77 GLY A O 1
ATOM 574 N N . HIS A 1 97 ? 65.881 49.240 28.615 1.00 30.02 78 HIS A N 1
ATOM 575 C CA . HIS A 1 97 ? 65.589 49.999 27.399 1.00 31.18 78 HIS A CA 1
ATOM 576 C C . HIS A 1 97 ? 66.895 50.428 26.729 1.00 28.77 78 HIS A C 1
ATOM 577 O O . HIS A 1 97 ? 67.988 50.237 27.263 1.00 27.69 78 HIS A O 1
ATOM 584 N N . LEU A 1 98 ? 66.778 50.992 25.531 1.00 25.18 79 LEU A N 1
ATOM 585 C CA . LEU A 1 98 ? 67.937 51.494 24.800 1.00 26.68 79 LEU A CA 1
ATOM 586 C C . LEU A 1 98 ? 67.629 52.903 24.330 1.00 27.56 79 LEU A C 1
ATOM 587 O O . LEU A 1 98 ? 66.601 53.123 23.687 1.00 29.34 79 LEU A O 1
ATOM 592 N N . ASP A 1 99 ? 68.509 53.850 24.656 1.00 25.35 80 ASP A N 1
ATOM 593 C CA . ASP A 1 99 ? 68.339 55.247 24.256 1.00 27.77 80 ASP A CA 1
ATOM 594 C C . ASP A 1 99 ? 69.207 55.672 23.074 1.00 28.06 80 ASP A C 1
ATOM 595 O O . ASP A 1 99 ? 68.788 56.519 22.283 1.00 26.00 80 ASP A O 1
ATOM 600 N N . CYS A 1 100 ? 70.411 55.134 22.933 1.00 25.11 81 CYS A N 1
ATOM 601 C CA . CYS A 1 100 ? 71.276 55.550 21.848 1.00 22.04 81 CYS A CA 1
ATOM 602 C C . CYS A 1 100 ? 72.078 54.355 21.374 1.00 23.21 81 CYS A C 1
ATOM 603 O O . CYS A 1 100 ? 72.598 53.590 22.192 1.00 27.48 81 CYS A O 1
ATOM 606 N N . PHE A 1 101 ? 72.152 54.180 20.064 1.00 21.05 82 PHE A N 1
ATOM 607 C CA . PHE A 1 101 ? 73.011 53.184 19.441 1.00 20.21 82 PHE A CA 1
ATOM 608 C C . PHE A 1 101 ? 74.133 53.899 18.702 1.00 22.23 82 PHE A C 1
ATOM 609 O O . PHE A 1 101 ? 73.867 54.821 17.921 1.00 23.36 82 PHE A O 1
ATOM 617 N N . ILE A 1 102 ? 75.379 53.490 18.949 1.00 19.86 83 ILE A N 1
ATOM 618 C CA . ILE A 1 102 ? 76.541 54.154 18.368 1.00 20.08 83 ILE A CA 1
ATOM 619 C C . ILE A 1 102 ? 77.284 53.124 17.532 1.00 25.04 83 ILE A C 1
ATOM 620 O O . ILE A 1 102 ? 77.988 52.259 18.071 1.00 23.74 83 ILE A O 1
ATOM 625 N N . ALA A 1 103 ? 77.113 53.212 16.209 1.00 22.43 84 ALA A N 1
ATOM 626 C CA . ALA A 1 103 ? 77.780 52.319 15.271 1.00 21.86 84 ALA A CA 1
ATOM 627 C C . ALA A 1 103 ? 79.166 52.866 14.992 1.00 21.29 84 ALA A C 1
ATOM 628 O O . ALA A 1 103 ? 79.303 53.941 14.410 1.00 22.80 84 ALA A O 1
ATOM 630 N N . ASN A 1 104 ? 80.190 52.132 15.391 1.00 20.50 85 ASN A N 1
ATOM 631 C CA . ASN A 1 104 ? 81.527 52.694 15.373 1.00 21.02 85 ASN A CA 1
ATOM 632 C C . ASN A 1 104 ? 82.587 51.755 14.838 1.00 26.05 85 ASN A C 1
ATOM 633 O O . ASN A 1 104 ? 83.615 52.243 14.358 1.00 35.49 85 ASN A O 1
ATOM 638 N N . ALA A 1 105 ? 82.400 50.443 14.887 1.00 25.95 86 ALA A N 1
ATOM 639 C CA . ALA A 1 105 ? 83.447 49.545 14.420 1.00 35.30 86 ALA A CA 1
ATOM 640 C C . ALA A 1 105 ? 83.777 49.844 12.959 1.00 34.14 86 ALA A C 1
ATOM 641 O O . ALA A 1 105 ? 82.888 50.112 12.146 1.00 33.57 86 ALA A O 1
ATOM 643 N N . GLY A 1 106 ? 85.071 49.837 12.636 1.00 36.52 87 GLY A N 1
ATOM 644 C CA . GLY A 1 106 ? 85.499 50.182 11.295 1.00 37.78 87 GLY A CA 1
ATOM 645 C C . GLY A 1 106 ? 86.825 49.540 10.962 1.00 37.82 87 GLY A C 1
ATOM 646 O O . GLY A 1 106 ? 87.497 48.973 11.828 1.00 34.74 87 GLY A O 1
ATOM 647 N N . ILE A 1 107 ? 87.209 49.645 9.687 1.00 31.49 88 ILE A N 1
ATOM 648 C CA . ILE A 1 107 ? 88.417 48.992 9.207 1.00 33.14 88 ILE A CA 1
ATOM 649 C C . ILE A 1 107 ? 88.989 49.796 8.047 1.00 37.52 88 ILE A C 1
ATOM 650 O O . ILE A 1 107 ? 88.258 50.388 7.242 1.00 36.37 88 ILE A O 1
ATOM 655 N N . TRP A 1 108 ? 90.311 49.817 7.971 1.00 36.55 89 TRP A N 1
ATOM 656 C CA . TRP A 1 108 ? 91.051 50.579 6.978 1.00 38.18 89 TRP A CA 1
ATOM 657 C C . TRP A 1 108 ? 91.395 49.696 5.780 1.00 39.22 89 TRP A C 1
ATOM 658 O O . TRP A 1 108 ? 91.321 48.470 5.849 1.00 41.56 89 TRP A O 1
ATOM 669 N N . ASP A 1 109 ? 91.765 50.334 4.665 1.00 39.17 90 ASP A N 1
ATOM 670 C CA . ASP A 1 109 ? 92.218 49.603 3.487 1.00 39.53 90 ASP A CA 1
ATOM 671 C C . ASP A 1 109 ? 93.700 49.784 3.194 1.00 40.93 90 ASP A C 1
ATOM 672 O O . ASP A 1 109 ? 94.178 49.266 2.183 1.00 38.02 90 ASP A O 1
ATOM 677 N N . TYR A 1 110 ? 94.436 50.504 4.041 1.00 41.09 91 TYR A N 1
ATOM 678 C CA . TYR A 1 110 ? 95.890 50.614 3.912 1.00 42.24 91 TYR A CA 1
ATOM 679 C C . TYR A 1 110 ? 96.283 51.096 2.516 1.00 43.20 91 TYR A C 1
ATOM 680 O O . TYR A 1 110 ? 97.253 50.624 1.916 1.00 40.25 91 TYR A O 1
ATOM 689 N N . MET A 1 111 ? 95.502 52.050 2.002 1.00 41.85 92 MET A N 1
ATOM 690 C CA . MET A 1 111 ? 95.775 52.739 0.735 1.00 43.73 92 MET A CA 1
ATOM 691 C C . MET A 1 111 ? 95.845 51.766 -0.444 1.00 44.03 92 MET A C 1
ATOM 692 O O . MET A 1 111 ? 96.683 51.909 -1.338 1.00 46.21 92 MET A O 1
ATOM 697 N N . LEU A 1 112 ? 94.950 50.778 -0.452 1.00 39.78 93 LEU A N 1
ATOM 698 C CA . LEU A 1 112 ? 94.914 49.786 -1.518 1.00 38.70 93 LEU A CA 1
ATOM 699 C C . LEU A 1 112 ? 94.673 50.458 -2.868 1.00 41.81 93 LEU A C 1
ATOM 700 O O . LEU A 1 112 ? 93.635 51.096 -3.070 1.00 35.87 93 LEU A O 1
ATOM 705 N N . ASN A 1 113 ? 95.626 50.311 -3.794 1.00 42.87 94 ASN A N 1
ATOM 706 C CA . ASN A 1 113 ? 95.539 51.016 -5.067 1.00 38.48 94 ASN A CA 1
ATOM 707 C C . ASN A 1 113 ? 94.602 50.293 -6.022 1.00 36.53 94 ASN A C 1
ATOM 708 O O . ASN A 1 113 ? 94.478 49.071 -6.001 1.00 37.51 94 ASN A O 1
ATOM 713 N N . ILE A 1 114 ? 93.923 51.070 -6.866 1.00 33.09 95 ILE A N 1
ATOM 714 C CA . ILE A 1 114 ? 93.037 50.482 -7.860 1.00 34.74 95 ILE A CA 1
ATOM 715 C C . ILE A 1 114 ? 93.794 49.663 -8.901 1.00 33.53 95 ILE A C 1
ATOM 716 O O . ILE A 1 114 ? 93.173 48.899 -9.638 1.00 34.25 95 ILE A O 1
ATOM 721 N N . GLU A 1 115 ? 95.121 49.785 -8.965 1.00 35.34 96 GLU A N 1
ATOM 722 C CA . GLU A 1 115 ? 95.927 49.024 -9.911 1.00 35.73 96 GLU A CA 1
ATOM 723 C C . GLU A 1 115 ? 96.163 47.577 -9.496 1.00 37.74 96 GLU A C 1
ATOM 724 O O . GLU A 1 115 ? 96.621 46.791 -10.328 1.00 38.61 96 GLU A O 1
ATOM 730 N N . GLU A 1 116 ? 95.867 47.205 -8.250 1.00 37.30 97 GLU A N 1
ATOM 731 C CA . GLU A 1 116 ? 96.220 45.883 -7.744 1.00 32.83 97 GLU A CA 1
ATOM 732 C C . GLU A 1 116 ? 95.439 44.796 -8.475 1.00 31.86 97 GLU A C 1
ATOM 733 O O . GLU A 1 116 ? 94.444 45.086 -9.148 1.00 33.31 97 GLU A O 1
ATOM 739 N N . PRO A 1 117 ? 95.895 43.543 -8.387 1.00 28.08 98 PRO A N 1
ATOM 740 C CA . PRO A 1 117 ? 95.096 42.416 -8.892 1.00 33.24 98 PRO A CA 1
ATOM 741 C C . PRO A 1 117 ? 93.663 42.461 -8.384 1.00 29.61 98 PRO A C 1
ATOM 742 O O . PRO A 1 117 ? 93.429 42.624 -7.190 1.00 33.44 98 PRO A O 1
ATOM 746 N N . TRP A 1 118 ? 92.696 42.274 -9.296 1.00 29.90 99 TRP A N 1
ATOM 747 C CA . TRP A 1 118 ? 91.286 42.333 -8.899 1.00 30.75 99 TRP A CA 1
ATOM 748 C C . TRP A 1 118 ? 90.962 41.374 -7.759 1.00 30.93 99 TRP A C 1
ATOM 749 O O . TRP A 1 118 ? 90.071 41.651 -6.950 1.00 32.08 99 TRP A O 1
ATOM 760 N N . GLU A 1 119 ? 91.659 40.245 -7.687 1.00 30.17 100 GLU A N 1
ATOM 761 C CA . GLU A 1 119 ? 91.442 39.301 -6.603 1.00 33.04 100 GLU A CA 1
ATOM 762 C C . GLU A 1 119 ? 91.651 39.973 -5.256 1.00 31.57 100 GLU A C 1
ATOM 763 O O . GLU A 1 119 ? 90.872 39.768 -4.320 1.00 32.96 100 GLU A O 1
ATOM 769 N N . LYS A 1 120 ? 92.686 40.799 -5.149 1.00 29.13 101 LYS A N 1
ATOM 770 C CA . LYS A 1 120 ? 92.926 41.505 -3.902 1.00 28.86 101 LYS A CA 1
ATOM 771 C C . LYS A 1 120 ? 91.930 42.640 -3.723 1.00 31.87 101 LYS A C 1
ATOM 772 O O . LYS A 1 120 ? 91.384 42.826 -2.630 1.00 30.73 101 LYS A O 1
ATOM 778 N N . ILE A 1 121 ? 91.671 43.405 -4.786 1.00 32.20 102 ILE A N 1
ATOM 779 C CA . ILE A 1 121 ? 90.692 44.487 -4.702 1.00 30.40 102 ILE A CA 1
ATOM 780 C C . ILE A 1 121 ? 89.338 43.947 -4.256 1.00 30.31 102 ILE A C 1
ATOM 781 O O . ILE A 1 121 ? 88.708 44.485 -3.337 1.00 29.11 102 ILE A O 1
ATOM 786 N N . SER A 1 122 ? 88.889 42.854 -4.877 1.00 25.51 103 SER A N 1
ATOM 787 C CA . SER A 1 122 ? 87.540 42.352 -4.620 1.00 26.47 103 SER A CA 1
ATOM 788 C C . SER A 1 122 ? 87.367 41.882 -3.185 1.00 29.28 103 SER A C 1
ATOM 789 O O . SER A 1 122 ? 86.325 42.122 -2.568 1.00 29.10 103 SER A O 1
ATOM 792 N N . SER A 1 123 ? 88.348 41.164 -2.646 1.00 27.44 104 SER A N 1
ATOM 793 C CA . SER A 1 123 ? 88.181 40.656 -1.295 1.00 29.78 104 SER A CA 1
ATOM 794 C C . SER A 1 123 ? 88.302 41.786 -0.285 1.00 29.80 104 SER A C 1
ATOM 795 O O . SER A 1 123 ? 87.570 41.829 0.709 1.00 24.63 104 SER A O 1
ATOM 798 N N . SER A 1 124 ? 89.227 42.711 -0.529 1.00 29.15 105 SER A N 1
ATOM 799 C CA . SER A 1 124 ? 89.346 43.859 0.353 1.00 30.34 105 SER A CA 1
ATOM 800 C C . SER A 1 124 ? 88.063 44.692 0.349 1.00 29.01 105 SER A C 1
ATOM 801 O O . SER A 1 124 ? 87.589 45.102 1.411 1.00 30.80 105 SER A O 1
ATOM 804 N N . PHE A 1 125 ? 87.471 44.925 -0.832 1.00 28.22 106 PHE A N 1
ATOM 805 C CA . PHE A 1 125 ? 86.185 45.625 -0.913 1.00 26.88 106 PHE A CA 1
ATOM 806 C C . PHE A 1 125 ? 85.124 44.934 -0.063 1.00 25.53 106 PHE A C 1
ATOM 807 O O . PHE A 1 125 ? 84.360 45.593 0.648 1.00 22.22 106 PHE A O 1
ATOM 815 N N . ASP A 1 126 ? 85.015 43.606 -0.177 1.00 24.75 107 ASP A N 1
ATOM 816 C CA . ASP A 1 126 ? 83.952 42.909 0.532 1.00 27.40 107 ASP A CA 1
ATOM 817 C C . ASP A 1 126 ? 84.104 43.098 2.027 1.00 31.01 107 ASP A C 1
ATOM 818 O O . ASP A 1 126 ? 83.117 43.296 2.741 1.00 32.49 107 ASP A O 1
ATOM 823 N N . GLU A 1 127 ? 85.337 43.051 2.521 1.00 25.87 108 GLU A N 1
ATOM 824 C CA . GLU A 1 127 ? 85.538 43.225 3.949 1.00 31.04 108 GLU A CA 1
ATOM 825 C C . GLU A 1 127 ? 85.289 44.673 4.360 1.00 29.87 108 GLU A C 1
ATOM 826 O O . GLU A 1 127 ? 84.552 44.938 5.315 1.00 27.28 108 GLU A O 1
ATOM 832 N N . ILE A 1 128 ? 85.897 45.624 3.647 1.00 30.50 109 ILE A N 1
ATOM 833 C CA . ILE A 1 128 ? 85.716 47.038 3.978 1.00 28.19 109 ILE A CA 1
ATOM 834 C C . ILE A 1 128 ? 84.239 47.413 3.961 1.00 23.30 109 ILE A C 1
ATOM 835 O O . ILE A 1 128 ? 83.752 48.086 4.868 1.00 25.76 109 ILE A O 1
ATOM 840 N N . PHE A 1 129 ? 83.495 46.977 2.947 1.00 24.62 110 PHE A N 1
ATOM 841 C CA . PHE A 1 129 ? 82.092 47.374 2.910 1.00 22.48 110 PHE A CA 1
ATOM 842 C C . PHE A 1 129 ? 81.242 46.581 3.901 1.00 27.94 110 PHE A C 1
ATOM 843 O O . PHE A 1 129 ? 80.300 47.142 4.485 1.00 27.08 110 PHE A O 1
ATOM 851 N N . ASP A 1 130 ? 81.590 45.306 4.146 1.00 29.69 111 ASP A N 1
ATOM 852 C CA . ASP A 1 130 ? 80.911 44.512 5.175 1.00 30.26 111 ASP A CA 1
ATOM 853 C C . ASP A 1 130 ? 81.008 45.169 6.542 1.00 27.96 111 ASP A C 1
ATOM 854 O O . ASP A 1 130 ? 80.023 45.224 7.291 1.00 26.50 111 ASP A O 1
ATOM 859 N N . ILE A 1 131 ? 82.192 45.645 6.904 1.00 25.60 112 ILE A N 1
ATOM 860 C CA . ILE A 1 131 ? 82.353 46.203 8.237 1.00 28.42 112 ILE A CA 1
ATOM 861 C C . ILE A 1 131 ? 81.862 47.642 8.284 1.00 27.25 112 ILE A C 1
ATOM 862 O O . ILE A 1 131 ? 81.044 48.003 9.138 1.00 26.93 112 ILE A O 1
ATOM 867 N N . ASN A 1 132 ? 82.335 48.475 7.356 1.00 24.54 113 ASN A N 1
ATOM 868 C CA . ASN A 1 132 ? 82.117 49.920 7.435 1.00 27.47 113 ASN A CA 1
ATOM 869 C C . ASN A 1 132 ? 80.714 50.359 7.038 1.00 22.33 113 ASN A C 1
ATOM 870 O O . ASN A 1 132 ? 80.324 51.474 7.377 1.00 22.76 113 ASN A O 1
ATOM 875 N N . VAL A 1 133 ? 79.953 49.538 6.312 1.00 21.11 114 VAL A N 1
ATOM 876 C CA . VAL A 1 133 ? 78.642 49.980 5.852 1.00 24.45 114 VAL A CA 1
ATOM 877 C C . VAL A 1 133 ? 77.554 48.976 6.210 1.00 23.17 114 VAL A C 1
ATOM 878 O O . VAL A 1 133 ? 76.555 49.343 6.837 1.00 22.76 114 VAL A O 1
ATOM 882 N N . LYS A 1 134 ? 77.696 47.719 5.762 1.00 19.77 115 LYS A N 1
ATOM 883 C CA . LYS A 1 134 ? 76.616 46.766 5.997 1.00 23.02 115 LYS A CA 1
ATOM 884 C C . LYS A 1 134 ? 76.422 46.511 7.485 1.00 20.51 115 LYS A C 1
ATOM 885 O O . LYS A 1 134 ? 75.288 46.347 7.950 1.00 22.46 115 LYS A O 1
ATOM 891 N N . SER A 1 135 ? 77.511 46.509 8.259 1.00 23.05 116 SER A N 1
ATOM 892 C CA . SER A 1 135 ? 77.369 46.335 9.709 1.00 25.74 116 SER A CA 1
ATOM 893 C C . SER A 1 135 ? 76.545 47.436 10.348 1.00 23.57 116 SER A C 1
ATOM 894 O O . SER A 1 135 ? 75.850 47.183 11.341 1.00 23.23 116 SER A O 1
ATOM 897 N N . TYR A 1 136 ? 76.614 48.662 9.817 1.00 21.22 117 TYR A N 1
ATOM 898 C CA . TYR A 1 136 ? 75.835 49.748 10.408 1.00 19.11 117 TYR A CA 1
ATOM 899 C C . TYR A 1 136 ? 74.353 49.529 10.158 1.00 23.82 117 TYR A C 1
ATOM 900 O O . TYR A 1 136 ? 73.527 49.672 11.071 1.00 25.79 117 TYR A O 1
ATOM 909 N N . PHE A 1 137 ? 73.996 49.173 8.919 1.00 21.74 118 PHE A N 1
ATOM 910 C CA . PHE A 1 137 ? 72.628 48.767 8.644 1.00 23.23 118 PHE A CA 1
ATOM 911 C C . PHE A 1 137 ? 72.197 47.656 9.597 1.00 23.95 118 PHE A C 1
ATOM 912 O O . PHE A 1 137 ? 71.084 47.684 10.134 1.00 19.79 118 PHE A O 1
ATOM 920 N N . SER A 1 138 ? 73.080 46.675 9.819 1.00 20.53 119 SER A N 1
ATOM 921 C CA . SER A 1 138 ? 72.746 45.541 10.677 1.00 24.55 119 SER A CA 1
ATOM 922 C C . SER A 1 138 ? 72.530 45.989 12.115 1.00 24.13 119 SER A C 1
ATOM 923 O O . SER A 1 138 ? 71.527 45.633 12.744 1.00 25.34 119 SER A O 1
ATOM 926 N N . GLY A 1 139 ? 73.455 46.785 12.648 1.00 26.04 120 GLY A N 1
ATOM 927 C CA . GLY A 1 139 ? 73.308 47.245 14.019 1.00 21.01 120 GLY A CA 1
ATOM 928 C C . GLY A 1 139 ? 72.073 48.097 14.215 1.00 21.37 120 GLY A C 1
ATOM 929 O O . GLY A 1 139 ? 71.415 48.023 15.254 1.00 20.51 120 GLY A O 1
ATOM 930 N N . ILE A 1 140 ? 71.743 48.929 13.222 1.00 22.83 121 ILE A N 1
ATOM 931 C CA . ILE A 1 140 ? 70.591 49.817 13.346 1.00 19.68 121 ILE A CA 1
ATOM 932 C C . ILE A 1 140 ? 69.290 49.043 13.171 1.00 21.59 121 ILE A C 1
ATOM 933 O O . ILE A 1 140 ? 68.285 49.336 13.829 1.00 23.98 121 ILE A O 1
ATOM 938 N N . SER A 1 141 ? 69.260 48.097 12.235 1.00 21.40 122 SER A N 1
ATOM 939 C CA . SER A 1 141 ? 68.093 47.227 12.123 1.00 26.31 122 SER A CA 1
ATOM 940 C C . SER A 1 141 ? 67.831 46.498 13.437 1.00 23.89 122 SER A C 1
ATOM 941 O O . SER A 1 141 ? 66.689 46.412 13.903 1.00 23.03 122 SER A O 1
ATOM 944 N N . ALA A 1 142 ? 68.888 45.977 14.056 1.00 23.75 123 ALA A N 1
ATOM 945 C CA . ALA A 1 142 ? 68.723 45.279 15.328 1.00 24.85 123 ALA A CA 1
ATOM 946 C C . ALA A 1 142 ? 68.271 46.218 16.445 1.00 27.46 123 ALA A C 1
ATOM 947 O O . ALA A 1 142 ? 67.523 45.798 17.341 1.00 24.05 123 ALA A O 1
ATOM 949 N N . ALA A 1 143 ? 68.708 47.482 16.415 1.00 25.17 124 ALA A N 1
ATOM 950 C CA . ALA A 1 143 ? 68.420 48.418 17.494 1.00 24.34 124 ALA A CA 1
ATOM 951 C C . ALA A 1 143 ? 67.120 49.187 17.301 1.00 24.88 124 ALA A C 1
ATOM 952 O O . ALA A 1 143 ? 66.636 49.795 18.258 1.00 24.57 124 ALA A O 1
ATOM 954 N N . LEU A 1 144 ? 66.550 49.172 16.098 1.00 26.02 125 LEU A N 1
ATOM 955 C CA . LEU A 1 144 ? 65.432 50.063 15.780 1.00 27.26 125 LEU A CA 1
ATOM 956 C C . LEU A 1 144 ? 64.195 49.858 16.654 1.00 25.43 125 LEU A C 1
ATOM 957 O O . LEU A 1 144 ? 63.640 50.864 17.131 1.00 23.11 125 LEU A O 1
ATOM 962 N N . PRO A 1 145 ? 63.686 48.635 16.879 1.00 27.40 126 PRO A N 1
ATOM 963 C CA . PRO A 1 145 ? 62.432 48.521 17.644 1.00 26.75 126 PRO A CA 1
ATOM 964 C C . PRO A 1 145 ? 62.543 49.089 19.041 1.00 26.30 126 PRO A C 1
ATOM 965 O O . PRO A 1 145 ? 61.556 49.604 19.577 1.00 25.40 126 PRO A O 1
ATOM 969 N N . GLU A 1 146 ? 63.730 49.039 19.641 1.00 26.96 127 GLU A N 1
ATOM 970 C CA . GLU A 1 146 ? 63.894 49.598 20.978 1.00 26.95 127 GLU A CA 1
ATOM 971 C C . GLU A 1 146 ? 64.097 51.103 20.939 1.00 27.71 127 GLU A C 1
ATOM 972 O O . GLU A 1 146 ? 63.646 51.802 21.847 1.00 27.19 127 GLU A O 1
ATOM 978 N N . LEU A 1 147 ? 64.755 51.621 19.893 1.00 24.66 128 LEU A N 1
ATOM 979 C CA . LEU A 1 147 ? 64.901 53.067 19.767 1.00 25.16 128 LEU A CA 1
ATOM 980 C C . LEU A 1 147 ? 63.559 53.744 19.531 1.00 22.35 128 LEU A C 1
ATOM 981 O O . LEU A 1 147 ? 63.369 54.886 19.951 1.00 25.87 128 LEU A O 1
ATOM 986 N N . LYS A 1 148 ? 62.609 53.058 18.892 1.00 22.73 129 LYS A N 1
ATOM 987 C CA . LYS A 1 148 ? 61.295 53.658 18.667 1.00 27.69 129 LYS A CA 1
ATOM 988 C C . LYS A 1 148 ? 60.522 53.868 19.971 1.00 27.18 129 LYS A C 1
ATOM 989 O O . LYS A 1 148 ? 59.763 54.847 20.095 1.00 30.67 129 LYS A O 1
ATOM 995 N N . LYS A 1 149 ? 60.702 52.956 20.944 1.00 29.59 130 LYS A N 1
ATOM 996 C CA . LYS A 1 149 ? 60.005 53.041 22.229 1.00 30.04 130 LYS A CA 1
ATOM 997 C C . LYS A 1 149 ? 60.574 54.143 23.107 1.00 29.21 130 LYS A C 1
ATOM 998 O O . LYS A 1 149 ? 59.869 54.676 23.967 1.00 31.06 130 LYS A O 1
ATOM 1004 N N . THR A 1 150 ? 61.838 54.492 22.928 1.00 26.94 131 THR A N 1
ATOM 1005 C CA . THR A 1 150 ? 62.414 55.608 23.659 1.00 26.48 131 THR A CA 1
ATOM 1006 C C . THR A 1 150 ? 62.521 56.864 22.810 1.00 30.90 131 THR A C 1
ATOM 1007 O O . THR A 1 150 ? 62.938 57.907 23.330 1.00 32.11 131 THR A O 1
ATOM 1011 N N . ASN A 1 151 ? 62.148 56.789 21.527 1.00 30.71 132 ASN A N 1
ATOM 1012 C CA . ASN A 1 151 ? 62.448 57.835 20.560 1.00 24.44 132 ASN A CA 1
ATOM 1013 C C . ASN A 1 151 ? 63.911 58.261 20.716 1.00 23.41 132 ASN A C 1
ATOM 1014 O O . ASN A 1 151 ? 64.251 59.414 20.989 1.00 19.16 132 ASN A O 1
ATOM 1019 N N . GLY A 1 152 ? 64.781 57.281 20.570 1.00 19.96 133 GLY A N 1
ATOM 1020 C CA . GLY A 1 152 ? 66.195 57.469 20.781 1.00 20.69 133 GLY A CA 1
ATOM 1021 C C . GLY A 1 152 ? 66.904 57.951 19.541 1.00 23.21 133 GLY A C 1
ATOM 1022 O O . GLY A 1 152 ? 66.300 58.488 18.609 1.00 24.90 133 GLY A O 1
ATOM 1023 N N . SER A 1 153 ? 68.214 57.728 19.522 1.00 22.88 134 SER A N 1
ATOM 1024 C CA . SER A 1 153 ? 69.051 58.291 18.479 1.00 23.90 134 SER A CA 1
ATOM 1025 C C . SER A 1 153 ? 70.125 57.298 18.072 1.00 19.33 134 SER A C 1
ATOM 1026 O O . SER A 1 153 ? 70.483 56.387 18.821 1.00 21.37 134 SER A O 1
ATOM 1029 N N . VAL A 1 154 ? 70.671 57.523 16.881 1.00 19.11 135 VAL A N 1
ATOM 1030 C CA . VAL A 1 154 ? 71.808 56.782 16.360 1.00 16.21 135 VAL A CA 1
ATOM 1031 C C . VAL A 1 154 ? 72.947 57.767 16.147 1.00 19.21 135 VAL A C 1
ATOM 1032 O O . VAL A 1 154 ? 72.714 58.900 15.711 1.00 19.29 135 VAL A O 1
ATOM 1036 N N . VAL A 1 155 ? 74.175 57.345 16.453 1.00 19.04 136 VAL A N 1
ATOM 1037 C CA . VAL A 1 155 ? 75.373 58.092 16.078 1.00 15.53 136 VAL A CA 1
ATOM 1038 C C . VAL A 1 155 ? 76.302 57.132 15.356 1.00 19.90 136 VAL A C 1
ATOM 1039 O O . VAL A 1 155 ? 76.735 56.126 15.931 1.00 19.55 136 VAL A O 1
ATOM 1043 N N . MET A 1 156 ? 76.590 57.421 14.099 1.00 18.96 137 MET A N 1
ATOM 1044 C CA . MET A 1 156 ? 77.535 56.641 13.320 1.00 19.92 137 MET A CA 1
ATOM 1045 C C . MET A 1 156 ? 78.903 57.304 13.318 1.00 19.07 137 MET A C 1
ATOM 1046 O O . MET A 1 156 ? 79.013 58.531 13.362 1.00 13.85 137 MET A O 1
ATOM 1051 N N . THR A 1 157 ? 79.942 56.484 13.219 1.00 19.14 138 THR A N 1
ATOM 1052 C CA . THR A 1 157 ? 81.301 56.965 13.008 1.00 18.48 138 THR A CA 1
ATOM 1053 C C . THR A 1 157 ? 81.611 56.987 11.512 1.00 23.97 138 THR A C 1
ATOM 1054 O O . THR A 1 157 ? 81.618 55.933 10.850 1.00 23.11 138 THR A O 1
ATOM 1058 N N . ALA A 1 158 ? 81.864 58.174 10.985 1.00 21.02 139 ALA A N 1
ATOM 1059 C CA . ALA A 1 158 ? 82.258 58.366 9.595 1.00 22.84 139 ALA A CA 1
ATOM 1060 C C . ALA A 1 158 ? 83.772 58.570 9.551 1.00 28.57 139 ALA A C 1
ATOM 1061 O O . ALA A 1 158 ? 84.479 57.756 10.149 1.00 30.66 139 ALA A O 1
ATOM 1063 N N . SER A 1 159 ? 84.301 59.619 8.927 1.00 25.47 140 SER A N 1
ATOM 1064 C CA . SER A 1 159 ? 85.752 59.749 8.770 1.00 30.54 140 SER A CA 1
ATOM 1065 C C . SER A 1 159 ? 86.028 61.091 8.099 1.00 33.30 140 SER A C 1
ATOM 1066 O O . SER A 1 159 ? 85.150 61.661 7.436 1.00 32.72 140 SER A O 1
ATOM 1069 N N . VAL A 1 160 ? 87.255 61.589 8.253 1.00 34.43 141 VAL A N 1
ATOM 1070 C CA . VAL A 1 160 ? 87.679 62.639 7.324 1.00 35.73 141 VAL A CA 1
ATOM 1071 C C . VAL A 1 160 ? 87.536 62.140 5.888 1.00 34.92 141 VAL A C 1
ATOM 1072 O O . VAL A 1 160 ? 87.158 62.902 4.985 1.00 35.05 141 VAL A O 1
ATOM 1076 N N . SER A 1 161 ? 87.776 60.845 5.663 1.00 35.03 142 SER A N 1
ATOM 1077 C CA . SER A 1 161 ? 87.653 60.243 4.341 1.00 33.52 142 SER A CA 1
ATOM 1078 C C . SER A 1 161 ? 86.229 60.263 3.810 1.00 31.85 142 SER A C 1
ATOM 1079 O O . SER A 1 161 ? 86.022 59.919 2.641 1.00 31.41 142 SER A O 1
ATOM 1082 N N . SER A 1 162 ? 85.239 60.624 4.631 1.00 30.70 143 SER A N 1
ATOM 1083 C CA . SER A 1 162 ? 83.904 60.852 4.093 1.00 26.47 143 SER A CA 1
ATOM 1084 C C . SER A 1 162 ? 83.822 62.153 3.301 1.00 31.68 143 SER A C 1
ATOM 1085 O O . SER A 1 162 ? 82.868 62.335 2.537 1.00 33.62 143 SER A O 1
ATOM 1088 N N . HIS A 1 163 ? 84.793 63.056 3.462 1.00 35.37 144 HIS A N 1
ATOM 1089 C CA . HIS A 1 163 ? 84.756 64.398 2.877 1.00 32.37 144 HIS A CA 1
ATOM 1090 C C . HIS A 1 163 ? 85.906 64.676 1.927 1.00 37.65 144 HIS A C 1
ATOM 1091 O O . HIS A 1 163 ? 85.701 65.320 0.892 1.00 41.22 144 HIS A O 1
ATOM 1098 N N . ALA A 1 164 ? 87.115 64.224 2.263 1.00 39.62 145 ALA A N 1
ATOM 1099 C CA . ALA A 1 164 ? 88.323 64.567 1.529 1.00 43.77 145 ALA A CA 1
ATOM 1100 C C . ALA A 1 164 ? 89.071 63.294 1.151 1.00 44.17 145 ALA A C 1
ATOM 1101 O O . ALA A 1 164 ? 88.882 62.235 1.758 1.00 41.23 145 ALA A O 1
ATOM 1103 N N . VAL A 1 165 ? 89.922 63.408 0.127 1.00 38.19 146 VAL A N 1
ATOM 1104 C CA . VAL A 1 165 ? 90.836 62.333 -0.226 1.00 40.57 146 VAL A CA 1
ATOM 1105 C C . VAL A 1 165 ? 92.107 62.496 0.595 1.00 37.85 146 VAL A C 1
ATOM 1106 O O . VAL A 1 165 ? 92.368 63.550 1.173 1.00 40.86 146 VAL A O 1
ATOM 1110 N N . GLY A 1 166 ? 92.916 61.436 0.642 1.00 38.51 147 GLY A N 1
ATOM 1111 C CA . GLY A 1 166 ? 94.230 61.468 1.262 1.00 40.92 147 GLY A CA 1
ATOM 1112 C C . GLY A 1 166 ? 94.421 60.446 2.368 1.00 46.70 147 GLY A C 1
ATOM 1113 O O . GLY A 1 166 ? 95.536 59.948 2.553 1.00 48.55 147 GLY A O 1
ATOM 1114 N N . GLY A 1 167 ? 93.362 60.135 3.113 1.00 45.33 148 GLY A N 1
ATOM 1115 C CA . GLY A 1 167 ? 93.444 59.268 4.272 1.00 40.04 148 GLY A CA 1
ATOM 1116 C C . GLY A 1 167 ? 93.071 57.819 4.043 1.00 42.84 148 GLY A C 1
ATOM 1117 O O . GLY A 1 167 ? 92.857 57.095 5.023 1.00 43.91 148 GLY A O 1
ATOM 1118 N N . GLY A 1 168 ? 92.976 57.375 2.793 1.00 40.11 149 GLY A N 1
ATOM 1119 C CA . GLY A 1 168 ? 92.633 55.996 2.490 1.00 37.59 149 GLY A CA 1
ATOM 1120 C C . GLY A 1 168 ? 92.664 55.770 0.989 1.00 40.47 149 GLY A C 1
ATOM 1121 O O . GLY A 1 168 ? 92.788 56.710 0.194 1.00 42.31 149 GLY A O 1
ATOM 1122 N N . GLY A 1 169 ? 92.573 54.497 0.609 1.00 33.88 150 GLY A N 1
ATOM 1123 C CA . GLY A 1 169 ? 92.376 54.144 -0.776 1.00 29.51 150 GLY A CA 1
ATOM 1124 C C . GLY A 1 169 ? 90.931 54.338 -1.181 1.00 29.25 150 GLY A C 1
ATOM 1125 O O . GLY A 1 169 ? 90.075 54.758 -0.405 1.00 29.85 150 GLY A O 1
ATOM 1126 N N . SER A 1 170 ? 90.653 54.017 -2.440 1.00 28.58 151 SER A N 1
ATOM 1127 C CA . SER A 1 170 ? 89.328 54.284 -2.984 1.00 29.06 151 SER A CA 1
ATOM 1128 C C . SER A 1 170 ? 88.242 53.467 -2.277 1.00 26.56 151 SER A C 1
ATOM 1129 O O . SER A 1 170 ? 87.133 53.968 -2.054 1.00 23.91 151 SER A O 1
ATOM 1132 N N . CYS A 1 171 ? 88.534 52.211 -1.906 1.00 25.11 152 CYS A N 1
ATOM 1133 C CA . CYS A 1 171 ? 87.519 51.415 -1.211 1.00 26.34 152 CYS A CA 1
ATOM 1134 C C . CYS A 1 171 ? 87.123 52.064 0.108 1.00 24.95 152 CYS A C 1
ATOM 1135 O O . CYS A 1 171 ? 85.935 52.182 0.433 1.00 21.70 152 CYS A O 1
ATOM 1138 N N . TYR A 1 172 ? 88.114 52.473 0.893 1.00 24.78 153 TYR A N 1
ATOM 1139 C CA . TYR A 1 172 ? 87.816 53.084 2.177 1.00 25.47 153 TYR A CA 1
ATOM 1140 C C . TYR A 1 172 ? 87.072 54.394 1.988 1.00 23.19 153 TYR A C 1
ATOM 1141 O O . TYR A 1 172 ? 86.047 54.637 2.632 1.00 23.70 153 TYR A O 1
ATOM 1150 N N . ILE A 1 173 ? 87.577 55.258 1.105 1.00 23.98 154 ILE A N 1
ATOM 1151 C CA . ILE A 1 173 ? 86.948 56.563 0.922 1.00 23.78 154 ILE A CA 1
ATOM 1152 C C . ILE A 1 173 ? 85.511 56.402 0.453 1.00 22.62 154 ILE A C 1
ATOM 1153 O O . ILE A 1 173 ? 84.619 57.136 0.888 1.00 21.34 154 ILE A O 1
ATOM 1158 N N . ALA A 1 174 ? 85.251 55.404 -0.401 1.00 25.26 155 ALA A N 1
ATOM 1159 C CA . ALA A 1 174 ? 83.884 55.182 -0.868 1.00 22.35 155 ALA A CA 1
ATOM 1160 C C . ALA A 1 174 ? 83.006 54.612 0.245 1.00 20.84 155 ALA A C 1
ATOM 1161 O O . ALA A 1 174 ? 81.820 54.942 0.337 1.00 20.66 155 ALA A O 1
ATOM 1163 N N . SER A 1 175 ? 83.556 53.749 1.094 1.00 17.20 156 SER A N 1
ATOM 1164 C CA . SER A 1 175 ? 82.742 53.249 2.205 1.00 24.30 156 SER A CA 1
ATOM 1165 C C . SER A 1 175 ? 82.391 54.372 3.176 1.00 23.58 156 SER A C 1
ATOM 1166 O O . SER A 1 175 ? 81.285 54.417 3.722 1.00 23.99 156 SER A O 1
ATOM 1169 N N . LYS A 1 176 ? 83.316 55.292 3.402 1.00 21.69 157 LYS A N 1
ATOM 1170 C CA . LYS A 1 176 ? 83.015 56.375 4.323 1.00 24.40 157 LYS A CA 1
ATOM 1171 C C . LYS A 1 176 ? 82.035 57.378 3.722 1.00 21.68 157 LYS A C 1
ATOM 1172 O O . LYS A 1 176 ? 81.258 57.989 4.458 1.00 23.13 157 LYS A O 1
ATOM 1178 N N . HIS A 1 177 ? 82.015 57.528 2.393 1.00 22.81 158 HIS A N 1
ATOM 1179 C CA . HIS A 1 177 ? 80.975 58.349 1.780 1.00 22.34 158 HIS A CA 1
ATOM 1180 C C . HIS A 1 177 ? 79.612 57.688 1.884 1.00 20.64 158 HIS A C 1
ATOM 1181 O O . HIS A 1 177 ? 78.596 58.368 2.074 1.00 20.14 158 HIS A O 1
ATOM 1188 N N . ALA A 1 178 ? 79.556 56.366 1.734 1.00 21.48 159 ALA A N 1
ATOM 1189 C CA . ALA A 1 178 ? 78.272 55.692 1.871 1.00 20.10 159 ALA A CA 1
ATOM 1190 C C . ALA A 1 178 ? 77.659 55.948 3.249 1.00 20.77 159 ALA A C 1
ATOM 1191 O O . ALA A 1 178 ? 76.441 56.125 3.373 1.00 22.57 159 ALA A O 1
ATOM 1193 N N . VAL A 1 179 ? 78.489 55.988 4.296 1.00 20.54 160 VAL A N 1
ATOM 1194 C CA . VAL A 1 179 ? 77.975 56.293 5.630 1.00 24.65 160 VAL A CA 1
ATOM 1195 C C . VAL A 1 179 ? 77.333 57.682 5.654 1.00 20.69 160 VAL A C 1
ATOM 1196 O O . VAL A 1 179 ? 76.303 57.890 6.301 1.00 21.30 160 VAL A O 1
ATOM 1200 N N . LEU A 1 180 ? 77.899 58.644 4.922 1.00 21.54 161 LEU A N 1
ATOM 1201 C CA . LEU A 1 180 ? 77.262 59.959 4.871 1.00 22.29 161 LEU A CA 1
ATOM 1202 C C . LEU A 1 180 ? 75.880 59.858 4.265 1.00 21.33 161 LEU A C 1
ATOM 1203 O O . LEU A 1 180 ? 74.969 60.586 4.662 1.00 20.67 161 LEU A O 1
ATOM 1208 N N . GLY A 1 181 ? 75.712 58.961 3.292 1.00 19.87 162 GLY A N 1
ATOM 1209 C CA . GLY A 1 181 ? 74.407 58.789 2.683 1.00 20.60 162 GLY A CA 1
ATOM 1210 C C . GLY A 1 181 ? 73.440 58.120 3.634 1.00 23.09 162 GLY A C 1
ATOM 1211 O O . GLY A 1 181 ? 72.251 58.452 3.661 1.00 20.19 162 GLY A O 1
ATOM 1212 N N . MET A 1 182 ? 73.940 57.158 4.420 1.00 22.26 163 MET A N 1
ATOM 1213 C CA . MET A 1 182 ? 73.140 56.563 5.488 1.00 24.00 163 MET A CA 1
ATOM 1214 C C . MET A 1 182 ? 72.576 57.626 6.408 1.00 20.75 163 MET A C 1
ATOM 1215 O O . MET A 1 182 ? 71.395 57.585 6.758 1.00 21.56 163 MET A O 1
ATOM 1220 N N . VAL A 1 183 ? 73.418 58.575 6.837 1.00 22.72 164 VAL A N 1
ATOM 1221 C CA . VAL A 1 183 ? 72.967 59.555 7.823 1.00 24.79 164 VAL A CA 1
ATOM 1222 C C . VAL A 1 183 ? 71.801 60.353 7.271 1.00 22.88 164 VAL A C 1
ATOM 1223 O O . VAL A 1 183 ? 70.789 60.555 7.951 1.00 24.03 164 VAL A O 1
ATOM 1227 N N . LYS A 1 184 ? 71.919 60.811 6.028 1.00 20.73 165 LYS A N 1
ATOM 1228 C CA . LYS A 1 184 ? 70.883 61.678 5.490 1.00 22.73 165 LYS A CA 1
ATOM 1229 C C . LYS A 1 184 ? 69.611 60.899 5.203 1.00 23.82 165 LYS A C 1
ATOM 1230 O O . LYS A 1 184 ? 68.509 61.366 5.514 1.00 23.04 165 LYS A O 1
ATOM 1236 N N . ALA A 1 185 ? 69.746 59.696 4.637 1.00 24.42 166 ALA A N 1
ATOM 1237 C CA . ALA A 1 185 ? 68.583 58.868 4.331 1.00 21.44 166 ALA A CA 1
ATOM 1238 C C . ALA A 1 185 ? 67.856 58.426 5.601 1.00 23.56 166 ALA A C 1
ATOM 1239 O O . ALA A 1 185 ? 66.629 58.535 5.691 1.00 22.96 166 ALA A O 1
ATOM 1241 N N . LEU A 1 186 ? 68.593 57.905 6.590 1.00 21.53 167 LEU A N 1
ATOM 1242 C CA . LEU A 1 186 ? 67.939 57.390 7.791 1.00 21.71 167 LEU A CA 1
ATOM 1243 C C . LEU A 1 186 ? 67.372 58.512 8.646 1.00 22.93 167 LEU A C 1
ATOM 1244 O O . LEU A 1 186 ? 66.273 58.378 9.197 1.00 22.34 167 LEU A O 1
ATOM 1249 N N . ALA A 1 187 ? 68.113 59.615 8.788 1.00 19.95 168 ALA A N 1
ATOM 1250 C CA . ALA A 1 187 ? 67.584 60.763 9.507 1.00 18.32 168 ALA A CA 1
ATOM 1251 C C . ALA A 1 187 ? 66.247 61.173 8.936 1.00 22.34 168 ALA A C 1
ATOM 1252 O O . ALA A 1 187 ? 65.316 61.475 9.677 1.00 22.11 168 ALA A O 1
ATOM 1254 N N . TYR A 1 188 ? 66.122 61.154 7.613 1.00 23.26 169 TYR A N 1
ATOM 1255 C CA . TYR A 1 188 ? 64.895 61.618 6.986 1.00 23.23 169 TYR A CA 1
ATOM 1256 C C . TYR A 1 188 ? 63.783 60.592 7.135 1.00 25.87 169 TYR A C 1
ATOM 1257 O O . TYR A 1 188 ? 62.634 60.939 7.434 1.00 22.36 169 TYR A O 1
ATOM 1266 N N . GLU A 1 189 ? 64.103 59.319 6.892 1.00 22.69 170 GLU A N 1
ATOM 1267 C CA . GLU A 1 189 ? 63.111 58.258 7.023 1.00 27.29 170 GLU A CA 1
ATOM 1268 C C . GLU A 1 189 ? 62.597 58.123 8.460 1.00 25.27 170 GLU A C 1
ATOM 1269 O O . GLU A 1 189 ? 61.406 57.884 8.675 1.00 27.79 170 GLU A O 1
ATOM 1275 N N . LEU A 1 190 ? 63.477 58.269 9.455 1.00 24.92 171 LEU A N 1
ATOM 1276 C CA . LEU A 1 190 ? 63.126 57.941 10.835 1.00 25.96 171 LEU A CA 1
ATOM 1277 C C . LEU A 1 190 ? 62.626 59.127 11.648 1.00 25.29 171 LEU A C 1
ATOM 1278 O O . LEU A 1 190 ? 62.061 58.915 12.717 1.00 26.53 171 LEU A O 1
ATOM 1283 N N . ALA A 1 191 ? 62.827 60.357 11.193 1.00 27.00 172 ALA A N 1
ATOM 1284 C CA . ALA A 1 191 ? 62.229 61.525 11.855 1.00 25.63 172 ALA A CA 1
ATOM 1285 C C . ALA A 1 191 ? 60.710 61.434 11.800 1.00 25.76 172 ALA A C 1
ATOM 1286 O O . ALA A 1 191 ? 60.164 60.849 10.873 1.00 32.71 172 ALA A O 1
ATOM 1288 N N . PRO A 1 192 ? 60.007 62.025 12.775 1.00 30.40 173 PRO A N 1
ATOM 1289 C CA . PRO A 1 192 ? 60.474 62.784 13.939 1.00 26.72 173 PRO A CA 1
ATOM 1290 C C . PRO A 1 192 ? 60.933 61.905 15.096 1.00 28.63 173 PRO A C 1
ATOM 1291 O O . PRO A 1 192 ? 61.437 62.443 16.073 1.00 26.39 173 PRO A O 1
ATOM 1295 N N . GLU A 1 193 ? 60.779 60.583 14.982 1.00 26.36 174 GLU A N 1
ATOM 1296 C CA . GLU A 1 193 ? 60.905 59.723 16.157 1.00 29.44 174 GLU A CA 1
ATOM 1297 C C . GLU A 1 193 ? 62.356 59.505 16.588 1.00 28.88 174 GLU A C 1
ATOM 1298 O O . GLU A 1 193 ? 62.664 59.535 17.785 1.00 26.65 174 GLU A O 1
ATOM 1304 N N . ILE A 1 194 ? 63.251 59.262 15.640 1.00 25.62 175 ILE A N 1
ATOM 1305 C CA . ILE A 1 194 ? 64.616 58.841 15.914 1.00 22.27 175 ILE A CA 1
ATOM 1306 C C . ILE A 1 194 ? 65.567 59.791 15.194 1.00 24.09 175 ILE A C 1
ATOM 1307 O O . ILE A 1 194 ? 65.410 60.041 13.993 1.00 24.21 175 ILE A O 1
ATOM 1312 N N . ARG A 1 195 ? 66.542 60.320 15.920 1.00 22.74 176 ARG A N 1
ATOM 1313 C CA . ARG A 1 195 ? 67.537 61.204 15.328 1.00 22.78 176 ARG A CA 1
ATOM 1314 C C . ARG A 1 195 ? 68.738 60.385 14.867 1.00 23.21 176 ARG A C 1
ATOM 1315 O O . ARG A 1 195 ? 69.185 59.458 15.553 1.00 21.60 176 ARG A O 1
ATOM 1323 N N . VAL A 1 196 ? 69.278 60.738 13.708 1.00 19.66 177 VAL A N 1
ATOM 1324 C CA . VAL A 1 196 ? 70.400 60.002 13.144 1.00 20.62 177 VAL A CA 1
ATOM 1325 C C . VAL A 1 196 ? 71.484 61.001 12.769 1.00 19.28 177 VAL A C 1
ATOM 1326 O O . VAL A 1 196 ? 71.216 61.961 12.035 1.00 21.38 177 VAL A O 1
ATOM 1330 N N . ASN A 1 197 ? 72.701 60.792 13.282 1.00 20.17 178 ASN A N 1
ATOM 1331 C CA . ASN A 1 197 ? 73.814 61.710 13.071 1.00 17.99 178 ASN A CA 1
ATOM 1332 C C . ASN A 1 197 ? 75.111 60.924 12.966 1.00 19.00 178 ASN A C 1
ATOM 1333 O O . ASN A 1 197 ? 75.149 59.703 13.148 1.00 17.72 178 ASN A O 1
ATOM 1338 N N . ALA A 1 198 ? 76.190 61.650 12.689 1.00 18.95 179 ALA A N 1
ATOM 1339 C CA . ALA A 1 198 ? 77.493 61.039 12.480 1.00 23.75 179 ALA A CA 1
ATOM 1340 C C . ALA A 1 198 ? 78.583 61.965 12.993 1.00 20.39 179 ALA A C 1
ATOM 1341 O O . ALA A 1 198 ? 78.391 63.175 13.114 1.00 19.49 179 ALA A O 1
ATOM 1343 N N . VAL A 1 199 ? 79.736 61.370 13.273 1.00 20.51 180 VAL A N 1
ATOM 1344 C CA . VAL A 1 199 ? 80.954 62.072 13.660 1.00 19.77 180 VAL A CA 1
ATOM 1345 C C . VAL A 1 199 ? 82.053 61.649 12.695 1.00 22.36 180 VAL A C 1
ATOM 1346 O O . VAL A 1 199 ? 82.181 60.460 12.382 1.00 21.48 180 VAL A O 1
ATOM 1350 N N . SER A 1 200 ? 82.835 62.615 12.213 1.00 21.54 181 SER A N 1
ATOM 1351 C CA . SER A 1 200 ? 83.871 62.381 11.212 1.00 21.42 181 SER A CA 1
ATOM 1352 C C . SER A 1 200 ? 85.222 62.704 11.825 1.00 24.04 181 SER A C 1
ATOM 1353 O O . SER A 1 200 ? 85.746 63.811 11.643 1.00 23.97 181 SER A O 1
ATOM 1356 N N . PRO A 1 201 ? 85.815 61.772 12.556 1.00 24.28 182 PRO A N 1
ATOM 1357 C CA . PRO A 1 201 ? 87.136 62.015 13.131 1.00 27.85 182 PRO A CA 1
ATOM 1358 C C . PRO A 1 201 ? 88.211 61.801 12.073 1.00 32.85 182 PRO A C 1
ATOM 1359 O O . PRO A 1 201 ? 87.966 61.256 10.992 1.00 30.78 182 PRO A O 1
ATOM 1363 N N . GLY A 1 202 ? 89.417 62.247 12.388 1.00 35.19 183 GLY A N 1
ATOM 1364 C CA . GLY A 1 202 ? 90.486 62.085 11.420 1.00 37.85 183 GLY A CA 1
ATOM 1365 C C . GLY A 1 202 ? 91.818 62.530 11.970 1.00 43.56 183 GLY A C 1
ATOM 1366 O O . GLY A 1 202 ? 91.858 63.412 12.828 1.00 45.96 183 GLY A O 1
ATOM 1367 N N . GLY A 1 203 ? 92.907 61.934 11.496 1.00 47.42 184 GLY A N 1
ATOM 1368 C CA . GLY A 1 203 ? 94.233 62.330 11.950 1.00 49.95 184 GLY A CA 1
ATOM 1369 C C . GLY A 1 203 ? 94.517 62.018 13.404 1.00 54.57 184 GLY A C 1
ATOM 1370 O O . GLY A 1 203 ? 95.151 62.825 14.100 1.00 52.47 184 GLY A O 1
ATOM 1371 N N . THR A 1 204 ? 94.073 60.860 13.882 1.00 55.84 185 THR A N 1
ATOM 1372 C CA . THR A 1 204 ? 94.200 60.501 15.283 1.00 55.23 185 THR A CA 1
ATOM 1373 C C . THR A 1 204 ? 95.018 59.226 15.429 1.00 59.14 185 THR A C 1
ATOM 1374 O O . THR A 1 204 ? 94.817 58.261 14.683 1.00 63.19 185 THR A O 1
ATOM 1378 N N . VAL A 1 205 ? 95.937 59.241 16.401 1.00 63.63 186 VAL A N 1
ATOM 1379 C CA . VAL A 1 205 ? 96.708 58.076 16.859 1.00 62.37 186 VAL A CA 1
ATOM 1380 C C . VAL A 1 205 ? 97.089 57.131 15.717 1.00 63.32 186 VAL A C 1
ATOM 1381 O O . VAL A 1 205 ? 97.759 56.117 15.924 1.00 66.90 186 VAL A O 1
ATOM 1385 N N . LEU A 1 234 ? 100.341 65.300 11.612 1.00 53.97 215 LEU A N 1
ATOM 1386 C CA . LEU A 1 234 ? 100.355 66.404 10.655 1.00 60.35 215 LEU A CA 1
ATOM 1387 C C . LEU A 1 234 ? 98.943 66.776 10.212 1.00 58.72 215 LEU A C 1
ATOM 1388 O O . LEU A 1 234 ? 98.384 66.162 9.305 1.00 70.15 215 LEU A O 1
ATOM 1393 N N . THR A 1 235 ? 98.369 67.771 10.870 1.00 51.01 216 THR A N 1
ATOM 1394 C CA . THR A 1 235 ? 97.116 68.406 10.489 1.00 46.86 216 THR A CA 1
ATOM 1395 C C . THR A 1 235 ? 97.365 69.901 10.502 1.00 38.73 216 THR A C 1
ATOM 1396 O O . THR A 1 235 ? 98.391 70.360 11.011 1.00 41.32 216 THR A O 1
ATOM 1400 N N . PRO A 1 236 ? 96.461 70.700 9.929 1.00 36.84 217 PRO A N 1
ATOM 1401 C CA . PRO A 1 236 ? 96.601 72.159 10.100 1.00 39.32 217 PRO A CA 1
ATOM 1402 C C . PRO A 1 236 ? 96.735 72.599 11.556 1.00 34.22 217 PRO A C 1
ATOM 1403 O O . PRO A 1 236 ? 97.513 73.518 11.839 1.00 30.77 217 PRO A O 1
ATOM 1407 N N . LEU A 1 237 ? 96.032 71.958 12.495 1.00 34.65 218 LEU A N 1
ATOM 1408 C CA . LEU A 1 237 ? 96.209 72.305 13.908 1.00 34.22 218 LEU A CA 1
ATOM 1409 C C . LEU A 1 237 ? 97.541 71.844 14.479 1.00 34.95 218 LEU A C 1
ATOM 1410 O O . LEU A 1 237 ? 97.832 72.131 15.641 1.00 41.67 218 LEU A O 1
ATOM 1415 N N . GLY A 1 238 ? 98.355 71.137 13.714 1.00 41.46 219 GLY A N 1
ATOM 1416 C CA . GLY A 1 238 ? 99.719 70.892 14.115 1.00 43.41 219 GLY A CA 1
ATOM 1417 C C . GLY A 1 238 ? 99.940 69.699 15.009 1.00 46.60 219 GLY A C 1
ATOM 1418 O O . GLY A 1 238 ? 101.051 69.536 15.527 1.00 46.79 219 GLY A O 1
ATOM 1419 N N . PHE A 1 239 ? 98.934 68.855 15.206 1.00 40.93 220 PHE A N 1
ATOM 1420 C CA . PHE A 1 239 ? 99.146 67.672 16.019 1.00 41.54 220 PHE A CA 1
ATOM 1421 C C . PHE A 1 239 ? 98.117 66.624 15.633 1.00 47.70 220 PHE A C 1
ATOM 1422 O O . PHE A 1 239 ? 97.100 66.923 14.999 1.00 50.34 220 PHE A O 1
ATOM 1430 N N . ALA A 1 240 ? 98.427 65.379 15.981 1.00 51.24 221 ALA A N 1
ATOM 1431 C CA . ALA A 1 240 ? 97.462 64.295 15.897 1.00 48.48 221 ALA A CA 1
ATOM 1432 C C . ALA A 1 240 ? 96.786 64.161 17.253 1.00 46.47 221 ALA A C 1
ATOM 1433 O O . ALA A 1 240 ? 97.429 64.296 18.295 1.00 46.11 221 ALA A O 1
ATOM 1435 N N . ALA A 1 241 ? 95.478 63.960 17.236 1.00 45.51 222 ALA A N 1
ATOM 1436 C CA . ALA A 1 241 ? 94.728 63.897 18.474 1.00 41.42 222 ALA A CA 1
ATOM 1437 C C . ALA A 1 241 ? 94.708 62.469 18.992 1.00 43.85 222 ALA A C 1
ATOM 1438 O O . ALA A 1 241 ? 94.761 61.506 18.223 1.00 42.32 222 ALA A O 1
ATOM 1440 N N . LYS A 1 242 ? 94.664 62.345 20.297 1.00 41.32 223 LYS A N 1
ATOM 1441 C CA . LYS A 1 242 ? 94.418 61.043 20.884 1.00 43.70 223 LYS A CA 1
ATOM 1442 C C . LYS A 1 242 ? 92.918 60.767 20.854 1.00 40.49 223 LYS A C 1
ATOM 1443 O O . LYS A 1 242 ? 92.114 61.699 20.885 1.00 40.58 223 LYS A O 1
ATOM 1449 N N . PRO A 1 243 ? 92.515 59.502 20.777 1.00 43.37 224 PRO A N 1
ATOM 1450 C CA . PRO A 1 243 ? 91.074 59.202 20.733 1.00 38.32 224 PRO A CA 1
ATOM 1451 C C . PRO A 1 243 ? 90.265 59.868 21.831 1.00 37.93 224 PRO A C 1
ATOM 1452 O O . PRO A 1 243 ? 89.081 60.145 21.610 1.00 35.62 224 PRO A O 1
ATOM 1456 N N . GLU A 1 244 ? 90.861 60.167 22.996 1.00 40.78 225 GLU A N 1
ATOM 1457 C CA . GLU A 1 244 ? 90.120 60.867 24.048 1.00 36.71 225 GLU A CA 1
ATOM 1458 C C . GLU A 1 244 ? 89.687 62.255 23.631 1.00 35.58 225 GLU A C 1
ATOM 1459 O O . GLU A 1 244 ? 88.734 62.788 24.205 1.00 35.20 225 GLU A O 1
ATOM 1465 N N . ASP A 1 245 ? 90.382 62.865 22.676 1.00 34.98 226 ASP A N 1
ATOM 1466 C CA . ASP A 1 245 ? 90.077 64.237 22.308 1.00 37.68 226 ASP A CA 1
ATOM 1467 C C . ASP A 1 245 ? 88.900 64.352 21.357 1.00 36.01 226 ASP A C 1
ATOM 1468 O O . ASP A 1 245 ? 88.407 65.461 21.145 1.00 37.59 226 ASP A O 1
ATOM 1473 N N . VAL A 1 246 ? 88.431 63.253 20.778 1.00 33.13 227 VAL A N 1
ATOM 1474 C CA . VAL A 1 246 ? 87.429 63.340 19.728 1.00 28.35 227 VAL A CA 1
ATOM 1475 C C . VAL A 1 246 ? 86.069 62.842 20.195 1.00 25.05 227 VAL A C 1
ATOM 1476 O O . VAL A 1 246 ? 85.178 62.648 19.367 1.00 28.44 227 VAL A O 1
ATOM 1480 N N . VAL A 1 247 ? 85.870 62.664 21.508 1.00 25.42 228 VAL A N 1
ATOM 1481 C CA . VAL A 1 247 ? 84.637 62.049 22.001 1.00 22.28 228 VAL A CA 1
ATOM 1482 C C . VAL A 1 247 ? 83.492 63.038 22.194 1.00 23.57 228 VAL A C 1
ATOM 1483 O O . VAL A 1 247 ? 82.326 62.625 22.147 1.00 23.34 228 VAL A O 1
ATOM 1487 N N . ALA A 1 248 ? 83.781 64.323 22.423 1.00 23.52 229 ALA A N 1
ATOM 1488 C CA . ALA A 1 248 ? 82.716 65.243 22.821 1.00 24.44 229 ALA A CA 1
ATOM 1489 C C . ALA A 1 248 ? 81.596 65.357 21.792 1.00 25.14 229 ALA A C 1
ATOM 1490 O O . ALA A 1 248 ? 80.427 65.452 22.209 1.00 25.57 229 ALA A O 1
ATOM 1492 N N . PRO A 1 249 ? 81.856 65.371 20.476 1.00 22.27 230 PRO A N 1
ATOM 1493 C CA . PRO A 1 249 ? 80.733 65.400 19.525 1.00 23.91 230 PRO A CA 1
ATOM 1494 C C . PRO A 1 249 ? 79.774 64.235 19.690 1.00 22.55 230 PRO A C 1
ATOM 1495 O O . PRO A 1 249 ? 78.554 64.424 19.578 1.00 22.60 230 PRO A O 1
ATOM 1499 N N . TYR A 1 250 ? 80.293 63.029 19.954 1.00 21.70 231 TYR A N 1
ATOM 1500 C CA . TYR A 1 250 ? 79.409 61.899 20.224 1.00 20.79 231 TYR A CA 1
ATOM 1501 C C . TYR A 1 250 ? 78.477 62.184 21.396 1.00 23.29 231 TYR A C 1
ATOM 1502 O O . TYR A 1 250 ? 77.291 61.856 21.335 1.00 23.48 231 TYR A O 1
ATOM 1511 N N . LEU A 1 251 ? 78.989 62.780 22.480 1.00 22.69 232 LEU A N 1
ATOM 1512 C CA . LEU A 1 251 ? 78.137 63.049 23.640 1.00 24.04 232 LEU A CA 1
ATOM 1513 C C . LEU A 1 251 ? 77.063 64.091 23.338 1.00 23.42 232 LEU A C 1
ATOM 1514 O O . LEU A 1 251 ? 75.933 63.974 23.824 1.00 27.11 232 LEU A O 1
ATOM 1519 N N . LEU A 1 252 ? 77.392 65.123 22.552 1.00 21.49 233 LEU A N 1
ATOM 1520 C CA . LEU A 1 252 ? 76.370 66.109 22.190 1.00 23.00 233 LEU A CA 1
ATOM 1521 C C . LEU A 1 252 ? 75.257 65.488 21.343 1.00 23.64 233 LEU A C 1
ATOM 1522 O O . LEU A 1 252 ? 74.065 65.748 21.577 1.00 21.22 233 LEU A O 1
ATOM 1527 N N . LEU A 1 253 ? 75.625 64.656 20.359 1.00 21.16 234 LEU A N 1
ATOM 1528 C CA . LEU A 1 253 ? 74.641 64.087 19.438 1.00 22.24 234 LEU A CA 1
ATOM 1529 C C . LEU A 1 253 ? 73.776 63.030 20.112 1.00 25.60 234 LEU A C 1
ATOM 1530 O O . LEU A 1 253 ? 72.637 62.799 19.684 1.00 27.30 234 LEU A O 1
ATOM 1535 N N . ALA A 1 254 ? 74.305 62.362 21.143 1.00 22.02 235 ALA A N 1
ATOM 1536 C CA . ALA A 1 254 ? 73.517 61.410 21.922 1.00 25.34 235 ALA A CA 1
ATOM 1537 C C . ALA A 1 254 ? 72.615 62.092 22.938 1.00 24.77 235 ALA A C 1
ATOM 1538 O O . ALA A 1 254 ? 71.543 61.556 23.262 1.00 25.05 235 ALA A O 1
ATOM 1540 N N . SER A 1 255 ? 73.036 63.253 23.449 1.00 24.07 236 SER A N 1
ATOM 1541 C CA . SER A 1 255 ? 72.360 63.888 24.574 1.00 27.53 236 SER A CA 1
ATOM 1542 C C . SER A 1 255 ? 70.914 64.213 24.230 1.00 27.21 236 SER A C 1
ATOM 1543 O O . SER A 1 255 ? 70.623 64.838 23.209 1.00 29.78 236 SER A O 1
ATOM 1546 N N . ARG A 1 256 ? 69.997 63.775 25.080 1.00 30.50 237 ARG A N 1
ATOM 1547 C CA . ARG A 1 256 ? 68.592 64.018 24.804 1.00 30.67 237 ARG A CA 1
ATOM 1548 C C . ARG A 1 256 ? 68.212 65.468 25.050 1.00 31.38 237 ARG A C 1
ATOM 1549 O O . ARG A 1 256 ? 67.240 65.950 24.465 1.00 32.77 237 ARG A O 1
ATOM 1557 N N . LYS A 1 257 ? 68.966 66.176 25.885 1.00 28.54 238 LYS A N 1
ATOM 1558 C CA . LYS A 1 257 ? 68.720 67.592 26.129 1.00 35.19 238 LYS A CA 1
ATOM 1559 C C . LYS A 1 257 ? 69.415 68.464 25.093 1.00 34.82 238 LYS A C 1
ATOM 1560 O O . LYS A 1 257 ? 68.783 69.319 24.468 1.00 33.95 238 LYS A O 1
ATOM 1566 N N . GLN A 1 258 ? 70.707 68.226 24.880 1.00 29.76 239 GLN A N 1
ATOM 1567 C CA . GLN A 1 258 ? 71.517 69.082 24.034 1.00 28.33 239 GLN A CA 1
ATOM 1568 C C . GLN A 1 258 ? 71.355 68.793 22.554 1.00 28.37 239 GLN A C 1
ATOM 1569 O O . GLN A 1 258 ? 71.638 69.675 21.738 1.00 28.73 239 GLN A O 1
ATOM 1575 N N . GLY A 1 259 ? 70.925 67.593 22.184 1.00 26.00 240 GLY A N 1
ATOM 1576 C CA . GLY A 1 259 ? 70.896 67.250 20.780 1.00 23.44 240 GLY A CA 1
ATOM 1577 C C . GLY A 1 259 ? 69.487 67.064 20.287 1.00 25.13 240 GLY A C 1
ATOM 1578 O O . GLY A 1 259 ? 69.276 66.515 19.204 1.00 27.34 240 GLY A O 1
ATOM 1579 N N . LYS A 1 260 ? 68.512 67.519 21.074 1.00 24.06 241 LYS A N 1
ATOM 1580 C CA . LYS A 1 260 ? 67.116 67.258 20.754 1.00 29.07 241 LYS A CA 1
ATOM 1581 C C . LYS A 1 260 ? 66.738 67.759 19.366 1.00 27.89 241 LYS A C 1
ATOM 1582 O O . LYS A 1 260 ? 65.798 67.232 18.770 1.00 26.54 241 LYS A O 1
ATOM 1588 N N . PHE A 1 261 ? 67.474 68.732 18.832 1.00 27.18 242 PHE A N 1
ATOM 1589 C CA . PHE A 1 261 ? 67.153 69.394 17.576 1.00 25.05 242 PHE A CA 1
ATOM 1590 C C . PHE A 1 261 ? 68.199 69.125 16.491 1.00 27.24 242 PHE A C 1
ATOM 1591 O O . PHE A 1 261 ? 68.189 69.783 15.445 1.00 27.42 242 PHE A O 1
ATOM 1599 N N . ILE A 1 262 ? 69.088 68.162 16.698 1.00 26.12 243 ILE A N 1
ATOM 1600 C CA . ILE A 1 262 ? 70.140 67.835 15.744 1.00 23.24 243 ILE A CA 1
ATOM 1601 C C . ILE A 1 262 ? 69.813 66.495 15.095 1.00 23.50 243 ILE A C 1
ATOM 1602 O O . ILE A 1 262 ? 69.836 65.444 15.760 1.00 25.06 243 ILE A O 1
ATOM 1607 N N . THR A 1 263 ? 69.517 66.516 13.799 1.00 21.01 244 THR A N 1
ATOM 1608 C CA . THR A 1 263 ? 69.426 65.285 13.032 1.00 22.94 244 THR A CA 1
ATOM 1609 C C . THR A 1 263 ? 69.906 65.551 11.609 1.00 23.17 244 THR A C 1
ATOM 1610 O O . THR A 1 263 ? 69.782 66.664 11.094 1.00 27.81 244 THR A O 1
ATOM 1614 N N . GLY A 1 264 ? 70.486 64.532 10.987 1.00 22.07 245 GLY A N 1
ATOM 1615 C CA . GLY A 1 264 ? 71.005 64.682 9.637 1.00 25.80 245 GLY A CA 1
ATOM 1616 C C . GLY A 1 264 ? 72.364 65.326 9.573 1.00 23.59 245 GLY A C 1
ATOM 1617 O O . GLY A 1 264 ? 72.793 65.747 8.499 1.00 33.97 245 GLY A O 1
ATOM 1618 N N . THR A 1 265 ? 73.063 65.387 10.695 1.00 23.87 246 THR A N 1
ATOM 1619 C CA . THR A 1 265 ? 74.221 66.239 10.879 1.00 26.19 246 THR A CA 1
ATOM 1620 C C . THR A 1 265 ? 75.475 65.392 10.984 1.00 25.84 246 THR A C 1
ATOM 1621 O O . THR A 1 265 ? 75.467 64.330 11.611 1.00 26.00 246 THR A O 1
ATOM 1625 N N . VAL A 1 266 ? 76.552 65.872 10.380 1.00 24.41 247 VAL A N 1
ATOM 1626 C CA . VAL A 1 266 ? 77.874 65.277 10.516 1.00 25.66 247 VAL A CA 1
ATOM 1627 C C . VAL A 1 266 ? 78.779 66.320 11.158 1.00 26.67 247 VAL A C 1
ATOM 1628 O O . VAL A 1 266 ? 78.869 67.444 10.662 1.00 26.01 247 VAL A O 1
ATOM 1632 N N . ILE A 1 267 ? 79.441 65.954 12.258 1.00 25.70 248 ILE A N 1
ATOM 1633 C CA . ILE A 1 267 ? 80.338 66.860 12.970 1.00 21.03 248 ILE A CA 1
ATOM 1634 C C . ILE A 1 267 ? 81.768 66.416 12.693 1.00 25.82 248 ILE A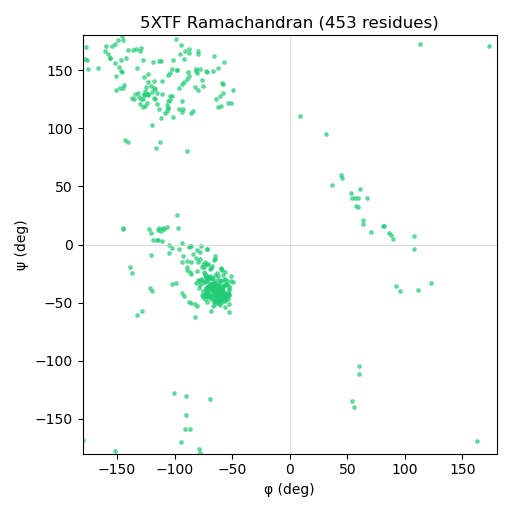 C 1
ATOM 1635 O O . ILE A 1 267 ? 82.180 65.320 13.098 1.00 23.13 248 ILE A O 1
ATOM 1640 N N . SER A 1 268 ? 82.535 67.260 12.004 1.00 24.46 249 SER A N 1
ATOM 1641 C CA . SER A 1 268 ? 83.923 66.942 11.694 1.00 26.30 249 SER A CA 1
ATOM 1642 C C . SER A 1 268 ? 84.814 67.268 12.881 1.00 25.40 249 SER A C 1
ATOM 1643 O O . SER A 1 268 ? 84.701 68.347 13.471 1.00 24.78 249 SER A O 1
ATOM 1646 N N . ILE A 1 269 ? 85.727 66.353 13.205 1.00 21.34 250 ILE A N 1
ATOM 1647 C CA . ILE A 1 269 ? 86.687 66.596 14.272 1.00 21.85 250 ILE A CA 1
ATOM 1648 C C . ILE A 1 269 ? 88.031 66.028 13.824 1.00 28.91 250 ILE A C 1
ATOM 1649 O O . ILE A 1 269 ? 88.370 64.870 14.093 1.00 28.61 250 ILE A O 1
ATOM 1654 N N . ASP A 1 270 ? 88.806 66.861 13.132 1.00 27.20 251 ASP A N 1
ATOM 1655 C CA . ASP A 1 270 ? 89.896 66.348 12.310 1.00 27.01 251 ASP A CA 1
ATOM 1656 C C . ASP A 1 270 ? 91.120 67.253 12.279 1.00 30.03 251 ASP A C 1
ATOM 1657 O O . ASP A 1 270 ? 91.960 67.076 11.387 1.00 30.90 251 ASP A O 1
ATOM 1662 N N . GLY A 1 271 ? 91.229 68.244 13.162 1.00 29.71 252 GLY A N 1
ATOM 1663 C CA . GLY A 1 271 ? 92.338 69.172 13.091 1.00 29.98 252 GLY A CA 1
ATOM 1664 C C . GLY A 1 271 ? 92.367 70.007 11.835 1.00 27.47 252 GLY A C 1
ATOM 1665 O O . GLY A 1 271 ? 93.403 70.585 11.515 1.00 29.07 252 GLY A O 1
ATOM 1666 N N . GLY A 1 272 ? 91.252 70.088 11.116 1.00 25.01 253 GLY A N 1
ATOM 1667 C CA . GLY A 1 272 ? 91.205 70.806 9.861 1.00 30.60 253 GLY A CA 1
ATOM 1668 C C . GLY A 1 272 ? 91.713 70.040 8.661 1.00 33.91 253 GLY A C 1
ATOM 1669 O O . GLY A 1 272 ? 92.001 70.658 7.635 1.00 32.77 253 GLY A O 1
ATOM 1670 N N . MET A 1 273 ? 91.850 68.713 8.764 1.00 31.84 254 MET A N 1
ATOM 1671 C CA . MET A 1 273 ? 92.271 67.911 7.616 1.00 34.87 254 MET A CA 1
ATOM 1672 C C . MET A 1 273 ? 91.302 68.039 6.450 1.00 34.15 254 MET A C 1
ATOM 1673 O O . MET A 1 273 ? 91.726 68.097 5.294 1.00 37.14 254 MET A O 1
ATOM 1678 N N . ALA A 1 274 ? 89.995 68.065 6.725 1.00 33.97 255 ALA A N 1
ATOM 1679 C CA . ALA A 1 274 ? 89.031 68.206 5.640 1.00 37.66 255 ALA A CA 1
ATOM 1680 C C . ALA A 1 274 ? 89.280 69.480 4.846 1.00 40.96 255 ALA A C 1
ATOM 1681 O O . ALA A 1 274 ? 88.950 69.543 3.658 1.00 46.99 255 ALA A O 1
ATOM 1683 N N . LEU A 1 275 ? 89.876 70.493 5.474 1.00 40.90 256 LEU A N 1
ATOM 1684 C CA . LEU A 1 275 ? 90.379 71.657 4.759 1.00 41.65 256 LEU A CA 1
ATOM 1685 C C . LEU A 1 275 ? 91.581 71.245 3.923 1.00 45.17 256 LEU A C 1
ATOM 1686 O O . LEU A 1 275 ? 91.559 70.218 3.247 1.00 45.86 256 LEU A O 1
ATOM 1691 N N . GLY A 1 276 ? 92.656 72.019 3.980 1.00 54.89 257 GLY A N 1
ATOM 1692 C CA . GLY A 1 276 ? 93.871 71.680 3.280 1.00 52.32 257 GLY A CA 1
ATOM 1693 C C . GLY A 1 276 ? 94.863 70.922 4.139 1.00 56.99 257 GLY A C 1
ATOM 1694 O O . GLY A 1 276 ? 94.574 70.492 5.258 1.00 53.55 257 GLY A O 1
ATOM 1695 N N . ARG A 1 277 ? 96.072 70.785 3.595 1.00 63.16 258 ARG A N 1
ATOM 1696 C CA . ARG A 1 277 ? 97.157 70.034 4.226 1.00 62.12 258 ARG A CA 1
ATOM 1697 C C . ARG A 1 277 ? 98.209 70.948 4.842 1.00 62.83 258 ARG A C 1
ATOM 1698 O O . ARG A 1 277 ? 97.963 72.134 5.057 1.00 63.84 258 ARG A O 1
ATOM 1706 N N . GLY B 1 21 ? 95.763 78.391 31.580 1.00 46.25 2 GLY B N 1
ATOM 1707 C CA . GLY B 1 21 ? 95.105 79.091 32.679 1.00 48.97 2 GLY B CA 1
ATOM 1708 C C . GLY B 1 21 ? 93.615 78.806 32.705 1.00 51.37 2 GLY B C 1
ATOM 1709 O O . GLY B 1 21 ? 92.996 78.692 31.650 1.00 54.06 2 GLY B O 1
ATOM 1710 N N . ASN B 1 22 ? 93.030 78.688 33.901 1.00 55.85 3 ASN B N 1
ATOM 1711 C CA . ASN B 1 22 ? 91.656 78.200 33.995 1.00 50.29 3 ASN B CA 1
ATOM 1712 C C . ASN B 1 22 ? 90.670 79.205 33.406 1.00 43.93 3 ASN B C 1
ATOM 1713 O O . ASN B 1 22 ? 89.924 78.879 32.477 1.00 43.01 3 ASN B O 1
ATOM 1718 N N . GLN B 1 23 ? 90.664 80.436 33.919 1.00 43.54 4 GLN B N 1
ATOM 1719 C CA . GLN B 1 23 ? 89.550 81.352 33.680 1.00 39.34 4 GLN B CA 1
ATOM 1720 C C . GLN B 1 23 ? 89.380 81.681 32.199 1.00 35.17 4 GLN B C 1
ATOM 1721 O O . GLN B 1 23 ? 90.273 82.266 31.582 1.00 34.66 4 GLN B O 1
ATOM 1727 N N . GLN B 1 24 ? 88.228 81.326 31.632 1.00 30.88 5 GLN B N 1
ATOM 1728 C CA . GLN B 1 24 ? 87.957 81.596 30.224 1.00 34.33 5 GLN B CA 1
ATOM 1729 C C . GLN B 1 24 ? 87.040 82.800 30.082 1.00 31.08 5 GLN B C 1
ATOM 1730 O O . GLN B 1 24 ? 86.207 83.075 30.949 1.00 29.91 5 GLN B O 1
ATOM 1736 N N . VAL B 1 25 ? 87.199 83.502 28.958 1.00 27.29 6 VAL B N 1
ATOM 1737 C CA . VAL B 1 25 ? 86.508 84.751 28.664 1.00 27.39 6 VAL B CA 1
ATOM 1738 C C . VAL B 1 25 ? 85.984 84.690 27.236 1.00 26.96 6 VAL B C 1
ATOM 1739 O O . VAL B 1 25 ? 86.744 84.380 26.311 1.00 26.46 6 VAL B O 1
ATOM 1743 N N . VAL B 1 26 ? 84.701 85.004 27.051 1.00 24.48 7 VAL B N 1
ATOM 1744 C CA . VAL B 1 26 ? 84.066 84.966 25.737 1.00 23.47 7 VAL B CA 1
ATOM 1745 C C . VAL B 1 26 ? 83.395 86.303 25.456 1.00 24.79 7 VAL B C 1
ATOM 1746 O O . VAL B 1 26 ? 82.821 86.922 26.358 1.00 22.15 7 VAL B O 1
ATOM 1750 N N . SER B 1 27 ? 83.432 86.730 24.196 1.00 21.12 8 SER B N 1
ATOM 1751 C CA . SER B 1 27 ? 82.795 87.965 23.777 1.00 24.12 8 SER B CA 1
ATOM 1752 C C . SER B 1 27 ? 81.811 87.688 22.644 1.00 23.02 8 SER B C 1
ATOM 1753 O O . SER B 1 27 ? 82.184 87.082 21.640 1.00 21.36 8 SER B O 1
ATOM 1756 N N . ILE B 1 28 ? 80.578 88.177 22.785 1.00 24.27 9 ILE B N 1
ATOM 1757 C CA . ILE B 1 28 ? 79.430 87.765 21.972 1.00 22.50 9 ILE B CA 1
ATOM 1758 C C . ILE B 1 28 ? 78.780 88.999 21.342 1.00 23.31 9 ILE B C 1
ATOM 1759 O O . ILE B 1 28 ? 78.306 89.873 22.069 1.00 27.29 9 ILE B O 1
ATOM 1764 N N . THR B 1 29 ? 78.735 89.072 20.004 1.00 23.86 10 THR B N 1
ATOM 1765 C CA . THR B 1 29 ? 77.890 90.072 19.340 1.00 24.12 10 THR B CA 1
ATOM 1766 C C . THR B 1 29 ? 76.467 89.528 19.144 1.00 27.46 10 THR B C 1
ATOM 1767 O O . THR B 1 29 ? 76.201 88.332 19.299 1.00 26.34 10 THR B O 1
ATOM 1771 N N . GLY B 1 30 ? 75.548 90.415 18.769 1.00 28.44 11 GLY B N 1
ATOM 1772 C CA . GLY B 1 30 ? 74.144 90.024 18.676 1.00 26.52 11 GLY B CA 1
ATOM 1773 C C . GLY B 1 30 ? 73.574 89.457 19.963 1.00 27.41 11 GLY B C 1
ATOM 1774 O O . GLY B 1 30 ? 72.785 88.507 19.925 1.00 31.48 11 GLY B O 1
ATOM 1775 N N . ALA B 1 31 ? 73.926 90.036 21.108 1.00 31.53 12 ALA B N 1
ATOM 1776 C CA . ALA B 1 31 ? 73.721 89.377 22.398 1.00 27.89 12 ALA B CA 1
ATOM 1777 C C . ALA B 1 31 ? 72.440 89.779 23.132 1.00 31.90 12 ALA B C 1
ATOM 1778 O O . ALA B 1 31 ? 72.165 89.234 24.207 1.00 34.52 12 ALA B O 1
ATOM 1780 N N . GLY B 1 32 ? 71.664 90.718 22.611 1.00 33.18 13 GLY B N 1
ATOM 1781 C CA . GLY B 1 32 ? 70.490 91.203 23.301 1.00 31.63 13 GLY B CA 1
ATOM 1782 C C . GLY B 1 32 ? 69.191 90.523 22.952 1.00 38.80 13 GLY B C 1
ATOM 1783 O O . GLY B 1 32 ? 68.153 90.882 23.516 1.00 39.55 13 GLY B O 1
ATOM 1784 N N . SER B 1 33 ? 69.212 89.526 22.074 1.00 35.14 14 SER B N 1
ATOM 1785 C CA . SER B 1 33 ? 67.984 88.874 21.654 1.00 33.67 14 SER B CA 1
ATOM 1786 C C . SER B 1 33 ? 68.323 87.489 21.131 1.00 31.37 14 SER B C 1
ATOM 1787 O O . SER B 1 33 ? 69.481 87.184 20.833 1.00 30.69 14 SER B O 1
ATOM 1790 N N . GLY B 1 34 ? 67.283 86.659 21.022 1.00 32.84 15 GLY B N 1
ATOM 1791 C CA . GLY B 1 34 ? 67.371 85.404 20.293 1.00 29.90 15 GLY B CA 1
ATOM 1792 C C . GLY B 1 34 ? 68.505 84.542 20.769 1.00 31.16 15 GLY B C 1
ATOM 1793 O O . GLY B 1 34 ? 68.735 84.399 21.981 1.00 32.05 15 GLY B O 1
ATOM 1794 N N . ILE B 1 35 ? 69.251 83.980 19.811 1.00 25.64 16 ILE B N 1
ATOM 1795 C CA . ILE B 1 35 ? 70.301 83.025 20.156 1.00 27.22 16 ILE B CA 1
ATOM 1796 C C . ILE B 1 35 ? 71.400 83.695 20.977 1.00 24.84 16 ILE B C 1
ATOM 1797 O O . ILE B 1 35 ? 71.948 83.099 21.913 1.00 26.33 16 ILE B O 1
ATOM 1802 N N . GLY B 1 36 ? 71.727 84.944 20.659 1.00 26.67 17 GLY B N 1
ATOM 1803 C CA . GLY B 1 36 ? 72.855 85.590 21.318 1.00 25.54 17 GLY B CA 1
ATOM 1804 C C . GLY B 1 36 ? 72.642 85.782 22.802 1.00 25.88 17 GLY B C 1
ATOM 1805 O O . GLY B 1 36 ? 73.571 85.625 23.598 1.00 28.03 17 GLY B O 1
ATOM 1806 N N . LEU B 1 37 ? 71.415 86.120 23.197 1.00 29.16 18 LEU B N 1
ATOM 1807 C CA . LEU B 1 37 ? 71.099 86.243 24.616 1.00 29.38 18 LEU B CA 1
ATOM 1808 C C . LEU B 1 37 ? 71.228 84.895 25.323 1.00 29.69 18 LEU B C 1
ATOM 1809 O O . LEU B 1 37 ? 71.716 84.817 26.457 1.00 24.04 18 LEU B O 1
ATOM 1814 N N . GLU B 1 38 ? 70.840 83.814 24.647 1.00 29.43 19 GLU B N 1
ATOM 1815 C CA . GLU B 1 38 ? 70.989 82.500 25.257 1.00 24.32 19 GLU B CA 1
ATOM 1816 C C . GLU B 1 38 ? 72.449 82.080 25.333 1.00 26.65 19 GLU B C 1
ATOM 1817 O O . GLU B 1 38 ? 72.823 81.313 26.225 1.00 27.90 19 GLU B O 1
ATOM 1823 N N . LEU B 1 39 ? 73.286 82.574 24.425 1.00 21.68 20 LEU B N 1
ATOM 1824 C CA . LEU B 1 39 ? 74.713 82.302 24.536 1.00 25.24 20 LEU B CA 1
ATOM 1825 C C . LEU B 1 39 ? 75.299 82.978 25.770 1.00 26.70 20 LEU B C 1
ATOM 1826 O O . LEU B 1 39 ? 76.122 82.385 26.483 1.00 27.53 20 LEU B O 1
ATOM 1831 N N . VAL B 1 40 ? 74.866 84.209 26.051 1.00 23.30 21 VAL B N 1
ATOM 1832 C CA . VAL B 1 40 ? 75.261 84.873 27.291 1.00 24.30 21 VAL B CA 1
ATOM 1833 C C . VAL B 1 40 ? 74.875 84.026 28.492 1.00 25.89 21 VAL B C 1
ATOM 1834 O O . VAL B 1 40 ? 75.708 83.708 29.349 1.00 26.42 21 VAL B O 1
ATOM 1838 N N . ARG B 1 41 ? 73.601 83.649 28.571 1.00 24.63 22 ARG B N 1
ATOM 1839 C CA . ARG B 1 41 ? 73.145 82.855 29.698 1.00 24.01 22 ARG B CA 1
ATOM 1840 C C . ARG B 1 41 ? 73.870 81.519 29.758 1.00 28.05 22 ARG B C 1
ATOM 1841 O O . ARG B 1 41 ? 74.218 81.043 30.844 1.00 27.59 22 ARG B O 1
ATOM 1849 N N . SER B 1 42 ? 74.137 80.909 28.603 1.00 27.44 23 SER B N 1
ATOM 1850 C CA . SER B 1 42 ? 74.751 79.585 28.616 1.00 25.24 23 SER B CA 1
ATOM 1851 C C . SER B 1 42 ? 76.220 79.647 29.009 1.00 25.49 23 SER B C 1
ATOM 1852 O O . SER B 1 42 ? 76.704 78.792 29.763 1.00 26.68 23 SER B O 1
ATOM 1855 N N . PHE B 1 43 ? 76.959 80.619 28.479 1.00 25.58 24 PHE B N 1
ATOM 1856 C CA . PHE B 1 43 ? 78.379 80.685 28.793 1.00 24.77 24 PHE B CA 1
ATOM 1857 C C . PHE B 1 43 ? 78.590 81.169 30.222 1.00 28.07 24 PHE B C 1
ATOM 1858 O O . PHE B 1 43 ? 79.480 80.674 30.931 1.00 27.64 24 PHE B O 1
ATOM 1866 N N . LYS B 1 44 ? 77.764 82.117 30.673 1.00 28.43 25 LYS B N 1
ATOM 1867 C CA . LYS B 1 44 ? 77.798 82.508 32.084 1.00 27.41 25 LYS B CA 1
ATOM 1868 C C . LYS B 1 44 ? 77.543 81.309 32.983 1.00 29.94 25 LYS B C 1
ATOM 1869 O O . LYS B 1 44 ? 78.237 81.114 33.984 1.00 34.08 25 LYS B O 1
ATOM 1875 N N . LEU B 1 45 ? 76.566 80.478 32.626 1.00 29.12 26 LEU B N 1
ATOM 1876 C CA . LEU B 1 45 ? 76.257 79.314 33.446 1.00 31.95 26 LEU B CA 1
ATOM 1877 C C . LEU B 1 45 ? 77.406 78.306 33.451 1.00 35.10 26 LEU B C 1
ATOM 1878 O O . LEU B 1 45 ? 77.658 77.662 34.476 1.00 36.68 26 LEU B O 1
ATOM 1883 N N . ALA B 1 46 ? 78.137 78.185 32.338 1.00 30.50 27 ALA B N 1
ATOM 1884 C CA . ALA B 1 46 ? 79.284 77.290 32.249 1.00 23.08 27 ALA B CA 1
ATOM 1885 C C . ALA B 1 46 ? 80.531 77.845 32.926 1.00 28.39 27 ALA B C 1
ATOM 1886 O O . ALA B 1 46 ? 81.536 77.135 33.004 1.00 33.42 27 ALA B O 1
ATOM 1888 N N . GLY B 1 47 ? 80.506 79.087 33.405 1.00 32.85 28 GLY B N 1
ATOM 1889 C CA . GLY B 1 47 ? 81.591 79.621 34.195 1.00 29.20 28 GLY B CA 1
ATOM 1890 C C . GLY B 1 47 ? 82.455 80.659 33.520 1.00 30.08 28 GLY B C 1
ATOM 1891 O O . GLY B 1 47 ? 83.474 81.049 34.100 1.00 35.93 28 GLY B O 1
ATOM 1892 N N . TYR B 1 48 ? 82.091 81.121 32.328 1.00 27.16 29 TYR B N 1
ATOM 1893 C CA . TYR B 1 48 ? 82.886 82.104 31.598 1.00 29.07 29 TYR B CA 1
ATOM 1894 C C . TYR B 1 48 ? 82.676 83.506 32.149 1.00 28.96 29 TYR B C 1
ATOM 1895 O O . TYR B 1 48 ? 81.604 83.848 32.653 1.00 30.21 29 TYR B O 1
ATOM 1904 N N . CYS B 1 49 ? 83.699 84.335 32.010 1.00 26.38 30 CYS B N 1
ATOM 1905 C CA . CYS B 1 49 ? 83.481 85.772 32.013 1.00 28.90 30 CYS B CA 1
ATOM 1906 C C . CYS B 1 49 ? 82.995 86.156 30.626 1.00 30.42 30 CYS B C 1
ATOM 1907 O O . CYS B 1 49 ? 83.560 85.706 29.621 1.00 29.19 30 CYS B O 1
ATOM 1910 N N . VAL B 1 50 ? 81.933 86.955 30.563 1.00 26.47 31 VAL B N 1
ATOM 1911 C CA . VAL B 1 50 ? 81.224 87.216 29.315 1.00 25.34 31 VAL B CA 1
ATOM 1912 C C . VAL B 1 50 ? 81.199 88.712 29.059 1.00 26.38 31 VAL B C 1
ATOM 1913 O O . VAL B 1 50 ? 80.823 89.493 29.941 1.00 29.74 31 VAL B O 1
ATOM 1917 N N . SER B 1 51 ? 81.596 89.109 27.861 1.00 22.50 32 SER B N 1
ATOM 1918 C CA . SER B 1 51 ? 81.271 90.433 27.369 1.00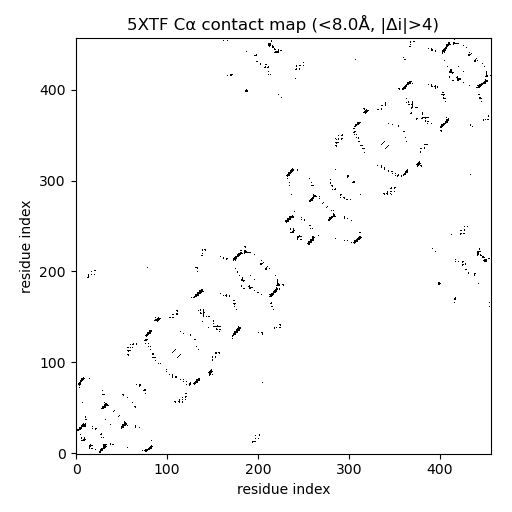 25.77 32 SER B CA 1
ATOM 1919 C C . SER B 1 51 ? 80.327 90.308 26.186 1.00 27.41 32 SER B C 1
ATOM 1920 O O . SER B 1 51 ? 80.262 89.272 25.509 1.00 25.47 32 SER B O 1
ATOM 1923 N N . ALA B 1 52 ? 79.594 91.381 25.932 1.00 26.93 33 ALA B N 1
ATOM 1924 C CA . ALA B 1 52 ? 78.426 91.283 25.073 1.00 23.06 33 ALA B CA 1
ATOM 1925 C C . ALA B 1 52 ? 78.206 92.607 24.369 1.00 27.36 33 ALA B C 1
ATOM 1926 O O . ALA B 1 52 ? 78.249 93.666 25.003 1.00 27.01 33 ALA B O 1
ATOM 1928 N N . LEU B 1 53 ? 77.985 92.535 23.063 1.00 24.71 34 LEU B N 1
ATOM 1929 C CA . LEU B 1 53 ? 77.643 93.686 22.248 1.00 26.64 34 LEU B CA 1
ATOM 1930 C C . LEU B 1 53 ? 76.159 93.628 21.935 1.00 27.52 34 LEU B C 1
ATOM 1931 O O . LEU B 1 53 ? 75.661 92.611 21.440 1.00 31.35 34 LEU B O 1
ATOM 1936 N N . VAL B 1 54 ? 75.465 94.719 22.210 1.00 27.55 35 VAL B N 1
ATOM 1937 C CA . VAL B 1 54 ? 74.014 94.764 22.184 1.00 27.60 35 VAL B CA 1
ATOM 1938 C C . VAL B 1 54 ? 73.579 95.998 21.400 1.00 30.21 35 VAL B C 1
ATOM 1939 O O . VAL B 1 54 ? 74.318 96.983 21.333 1.00 29.18 35 VAL B O 1
ATOM 1943 N N . ARG B 1 55 ? 72.387 95.941 20.776 1.00 30.60 36 ARG B N 1
ATOM 1944 C CA . ARG B 1 55 ? 71.984 97.004 19.844 1.00 34.24 36 ARG B CA 1
ATOM 1945 C C . ARG B 1 55 ? 71.466 98.261 20.530 1.00 35.01 36 ARG B C 1
ATOM 1946 O O . ARG B 1 55 ? 71.599 99.353 19.971 1.00 26.55 36 ARG B O 1
ATOM 1954 N N . ASN B 1 56 ? 70.826 98.152 21.689 1.00 35.78 37 ASN B N 1
ATOM 1955 C CA . ASN B 1 56 ? 70.256 99.348 22.285 1.00 36.22 37 ASN B CA 1
ATOM 1956 C C . ASN B 1 56 ? 70.204 99.205 23.800 1.00 36.88 37 ASN B C 1
ATOM 1957 O O . ASN B 1 56 ? 70.612 98.194 24.381 1.00 33.26 37 ASN B O 1
ATOM 1962 N N . GLU B 1 57 ? 69.658 100.237 24.432 1.00 36.92 38 GLU B N 1
ATOM 1963 C CA . GLU B 1 57 ? 69.726 100.379 25.874 1.00 40.42 38 GLU B CA 1
ATOM 1964 C C . GLU B 1 57 ? 68.726 99.469 26.560 1.00 35.80 38 GLU B C 1
ATOM 1965 O O . GLU B 1 57 ? 68.981 99.022 27.680 1.00 34.90 38 G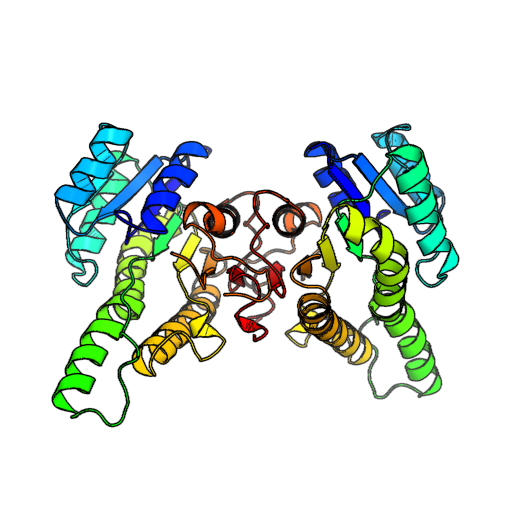LU B O 1
ATOM 1971 N N . GLU B 1 58 ? 67.598 99.181 25.900 1.00 32.56 39 GLU B N 1
ATOM 1972 C CA . GLU B 1 58 ? 66.618 98.258 26.457 1.00 35.31 39 GLU B CA 1
ATOM 1973 C C . GLU B 1 58 ? 67.209 96.869 26.603 1.00 39.05 39 GLU B C 1
ATOM 1974 O O . GLU B 1 58 ? 66.975 96.179 27.606 1.00 32.79 39 GLU B O 1
ATOM 1980 N N . GLN B 1 59 ? 67.955 96.435 25.590 1.00 35.38 40 GLN B N 1
ATOM 1981 C CA . GLN B 1 59 ? 68.596 95.137 25.674 1.00 35.14 40 GLN B CA 1
ATOM 1982 C C . GLN B 1 59 ? 69.702 95.146 26.716 1.00 28.69 40 GLN B C 1
ATOM 1983 O O . GLN B 1 59 ? 69.935 94.134 27.382 1.00 31.53 40 GLN B O 1
ATOM 1989 N N . GLU B 1 60 ? 70.378 96.282 26.883 1.00 28.40 41 GLU B N 1
ATOM 1990 C CA . GLU B 1 60 ? 71.320 96.413 27.983 1.00 32.13 41 GLU B CA 1
ATOM 1991 C C . GLU B 1 60 ? 70.621 96.207 29.321 1.00 33.03 41 GLU B C 1
ATOM 1992 O O . GLU B 1 60 ? 71.126 95.485 30.183 1.00 33.08 41 GLU B O 1
ATOM 1998 N N . ALA B 1 61 ? 69.444 96.813 29.500 1.00 30.83 42 ALA B N 1
ATOM 1999 C CA . ALA B 1 61 ? 68.723 96.696 30.762 1.00 31.25 42 ALA B CA 1
ATOM 2000 C C . ALA B 1 61 ? 68.262 95.266 30.991 1.00 35.16 42 ALA B C 1
ATOM 2001 O O . ALA B 1 61 ? 68.254 94.779 32.132 1.00 36.05 42 ALA B O 1
ATOM 2003 N N . LEU B 1 62 ? 67.874 94.579 29.916 1.00 31.14 43 LEU B N 1
ATOM 2004 C CA . LEU B 1 62 ? 67.550 93.165 30.022 1.00 33.69 43 LEU B CA 1
ATOM 2005 C C . LEU B 1 62 ? 68.722 92.376 30.601 1.00 34.80 43 LEU B C 1
ATOM 2006 O O . LEU B 1 62 ? 68.533 91.524 31.480 1.00 32.90 43 LEU B O 1
ATOM 2011 N N . LEU B 1 63 ? 69.945 92.655 30.135 1.00 28.89 44 LEU B N 1
ATOM 2012 C CA . LEU B 1 63 ? 71.105 91.900 30.602 1.00 29.74 44 LEU B CA 1
ATOM 2013 C C . LEU B 1 63 ? 71.503 92.282 32.020 1.00 35.32 44 LEU B C 1
ATOM 2014 O O . LEU B 1 63 ? 72.026 91.434 32.756 1.00 32.56 44 LEU B O 1
ATOM 2019 N N . CYS B 1 64 ? 71.283 93.551 32.410 1.00 29.90 45 CYS B N 1
ATOM 2020 C CA . CYS B 1 64 ? 71.612 94.001 33.761 1.00 34.72 45 CYS B CA 1
ATOM 2021 C C . CYS B 1 64 ? 70.617 93.470 34.789 1.00 32.14 45 CYS B C 1
ATOM 2022 O O . CYS B 1 64 ? 71.017 93.010 35.864 1.00 32.87 45 CYS B O 1
ATOM 2025 N N . ASN B 1 65 ? 69.321 93.522 34.478 1.00 28.54 46 ASN B N 1
ATOM 2026 C CA . ASN B 1 65 ? 68.331 92.936 35.372 1.00 29.47 46 ASN B CA 1
ATOM 2027 C C . ASN B 1 65 ? 68.682 91.505 35.741 1.00 31.25 46 ASN B C 1
ATOM 2028 O O . ASN B 1 65 ? 68.342 91.047 36.833 1.00 32.11 46 ASN B O 1
ATOM 2033 N N . GLU B 1 66 ? 69.338 90.773 34.840 1.00 33.25 47 GLU B N 1
ATOM 2034 C CA . GLU B 1 66 ? 69.631 89.377 35.135 1.00 33.02 47 GLU B CA 1
ATOM 2035 C C . GLU B 1 66 ? 71.006 89.206 35.759 1.00 30.10 47 GLU B C 1
ATOM 2036 O O . GLU B 1 66 ? 71.156 88.442 36.714 1.00 32.00 47 GLU B O 1
ATOM 2042 N N . PHE B 1 67 ? 72.013 89.921 35.265 1.00 31.92 48 PHE B N 1
ATOM 2043 C CA . PHE B 1 67 ? 73.387 89.647 35.654 1.00 30.59 48 PHE B CA 1
ATOM 2044 C C . PHE B 1 67 ? 74.040 90.788 36.408 1.00 35.28 48 PHE B C 1
ATOM 2045 O O . PHE B 1 67 ? 75.239 90.695 36.710 1.00 35.42 48 PHE B O 1
ATOM 2053 N N . LYS B 1 68 ? 73.300 91.862 36.699 1.00 33.75 49 LYS B N 1
ATOM 2054 C CA . LYS B 1 68 ? 73.824 93.002 37.443 1.00 35.57 49 LYS B CA 1
ATOM 2055 C C . LYS B 1 68 ? 74.996 93.627 36.708 1.00 32.20 49 LYS B C 1
ATOM 2056 O O . LYS B 1 68 ? 74.823 94.227 35.646 1.00 34.10 49 LYS B O 1
ATOM 2062 N N . ASP B 1 69 ? 76.194 93.496 37.271 1.00 39.16 50 ASP B N 1
ATOM 2063 C CA . ASP B 1 69 ? 77.395 94.070 36.677 1.00 37.65 50 ASP B CA 1
ATOM 2064 C C . ASP B 1 69 ? 78.457 93.025 36.388 1.00 34.48 50 ASP B C 1
ATOM 2065 O O . ASP B 1 69 ? 79.611 93.391 36.122 1.00 31.60 50 ASP B O 1
ATOM 2070 N N . ALA B 1 70 ? 78.100 91.732 36.444 1.00 30.67 51 ALA B N 1
ATOM 2071 C CA . ALA B 1 70 ? 79.068 90.684 36.131 1.00 35.62 51 ALA B CA 1
ATOM 2072 C C . ALA B 1 70 ? 79.513 90.732 34.664 1.00 36.04 51 ALA B C 1
ATOM 2073 O O . ALA B 1 70 ? 80.632 90.304 34.349 1.00 34.18 51 ALA B O 1
ATOM 2075 N N . LEU B 1 71 ? 78.678 91.261 33.765 1.00 31.37 52 LEU B N 1
ATOM 2076 C CA . LEU B 1 71 ? 79.025 91.323 32.353 1.00 31.98 52 LEU B CA 1
ATOM 2077 C C . LEU B 1 71 ? 79.708 92.641 32.032 1.00 34.43 52 LEU B C 1
ATOM 2078 O O . LEU B 1 71 ? 79.602 93.628 32.762 1.00 34.26 52 LEU B O 1
ATOM 2083 N N . GLU B 1 72 ? 80.426 92.638 30.923 1.00 33.28 53 GLU B N 1
ATOM 2084 C CA . GLU B 1 72 ? 80.892 93.857 30.290 1.00 30.53 53 GLU B CA 1
ATOM 2085 C C . GLU B 1 72 ? 80.024 94.035 29.059 1.00 31.28 53 GLU B C 1
ATOM 2086 O O . GLU B 1 72 ? 79.936 93.123 28.234 1.00 32.62 53 GLU B O 1
ATOM 2092 N N . ILE B 1 73 ? 79.355 95.174 28.950 1.00 28.22 54 ILE B N 1
ATOM 2093 C CA . ILE B 1 73 ? 78.346 95.390 27.920 1.00 28.62 54 ILE B CA 1
ATOM 2094 C C . ILE B 1 73 ? 78.696 96.647 27.142 1.00 30.47 54 ILE B C 1
ATOM 2095 O O . ILE B 1 73 ? 79.029 97.679 27.729 1.00 34.65 54 ILE B O 1
ATOM 2100 N N . VAL B 1 74 ? 78.653 96.545 25.822 1.00 30.51 55 VAL B N 1
ATOM 2101 C CA . VAL B 1 74 ? 78.782 97.679 24.919 1.00 29.92 55 VAL B CA 1
ATOM 2102 C C . VAL B 1 74 ? 77.494 97.749 24.113 1.00 30.03 55 VAL B C 1
ATOM 2103 O O . VAL B 1 74 ? 77.028 96.723 23.599 1.00 28.43 55 VAL B O 1
ATOM 2107 N N . VAL B 1 75 ? 76.905 98.942 24.035 1.00 23.76 56 VAL B N 1
ATOM 2108 C CA . VAL B 1 75 ? 75.708 99.192 23.239 1.00 26.52 56 VAL B CA 1
ATOM 2109 C C . VAL B 1 75 ? 76.136 99.884 21.955 1.00 32.26 56 VAL B C 1
ATOM 2110 O O . VAL B 1 75 ? 76.822 100.915 22.012 1.00 33.72 56 VAL B O 1
ATOM 2114 N N . GLY B 1 76 ? 75.721 99.354 20.808 1.00 26.52 57 GLY B N 1
ATOM 2115 C CA . GLY B 1 76 ? 76.045 99.994 19.551 1.00 27.56 57 GLY B CA 1
ATOM 2116 C C . GLY B 1 76 ? 75.862 99.060 18.369 1.00 28.36 57 GLY B C 1
ATOM 2117 O O . GLY B 1 76 ? 75.309 97.969 18.488 1.00 29.21 57 GLY B O 1
ATOM 2118 N N . ASP B 1 77 ? 76.367 99.516 17.228 1.00 29.13 58 ASP B N 1
ATOM 2119 C CA . ASP B 1 77 ? 76.100 98.911 15.924 1.00 29.49 58 ASP B CA 1
ATOM 2120 C C . ASP B 1 77 ? 77.317 98.113 15.468 1.00 30.77 58 ASP B C 1
ATOM 2121 O O . ASP B 1 77 ? 78.428 98.656 15.387 1.00 28.59 58 ASP B O 1
ATOM 2126 N N . VAL B 1 78 ? 77.106 96.825 15.174 1.00 26.58 59 VAL B N 1
ATOM 2127 C CA . VAL B 1 78 ? 78.214 95.952 14.809 1.00 26.84 59 VAL B CA 1
ATOM 2128 C C . VAL B 1 78 ? 78.819 96.338 13.449 1.00 27.50 59 VAL B C 1
ATOM 2129 O O . VAL B 1 78 ? 79.990 96.036 13.181 1.00 25.53 59 VAL B O 1
ATOM 2133 N N . ARG B 1 79 ? 78.084 97.071 12.616 1.00 24.07 60 ARG B N 1
ATOM 2134 C CA . ARG B 1 79 ? 78.620 97.561 11.350 1.00 29.89 60 ARG B CA 1
ATOM 2135 C C . ARG B 1 79 ? 79.642 98.666 11.512 1.00 29.39 60 ARG B C 1
ATOM 2136 O O . ARG B 1 79 ? 80.212 99.092 10.512 1.00 26.42 60 ARG B O 1
ATOM 2144 N N . ASP B 1 80 ? 79.897 99.135 12.722 1.00 28.15 61 ASP B N 1
ATOM 2145 C CA . ASP B 1 80 ? 80.862 100.193 12.972 1.00 27.49 61 ASP B CA 1
ATOM 2146 C C . ASP B 1 80 ? 82.102 99.571 13.605 1.00 32.02 61 ASP B C 1
ATOM 2147 O O . ASP B 1 80 ? 82.023 98.999 14.703 1.00 31.18 61 ASP B O 1
ATOM 2152 N N . HIS B 1 81 ? 83.242 99.680 12.913 1.00 26.21 62 HIS B N 1
ATOM 2153 C CA . HIS B 1 81 ? 84.446 98.970 13.339 1.00 27.65 62 HIS B CA 1
ATOM 2154 C C . HIS B 1 81 ? 84.890 99.400 14.735 1.00 29.13 62 HIS B C 1
ATOM 2155 O O . HIS B 1 81 ? 85.231 98.555 15.573 1.00 29.86 62 HIS B O 1
ATOM 2162 N N . ALA B 1 82 ? 84.869 100.707 15.009 1.00 30.15 63 ALA B N 1
ATOM 2163 C CA . ALA B 1 82 ? 85.281 101.210 16.316 1.00 27.52 63 ALA B CA 1
ATOM 2164 C C . ALA B 1 82 ? 84.471 100.589 17.444 1.00 32.29 63 ALA B C 1
ATOM 2165 O O . ALA B 1 82 ? 85.010 100.356 18.533 1.00 31.76 63 ALA B O 1
ATOM 2167 N N . THR B 1 83 ? 83.187 100.307 17.209 1.00 26.68 64 THR B N 1
ATOM 2168 C CA . THR B 1 83 ? 82.394 99.627 18.229 1.00 30.36 64 THR B CA 1
ATOM 2169 C C . THR B 1 83 ? 82.946 98.231 18.530 1.00 29.88 64 THR B C 1
ATOM 2170 O O . THR B 1 83 ? 83.007 97.815 19.700 1.00 31.36 64 THR B O 1
ATOM 2174 N N . ASN B 1 84 ? 83.348 97.492 17.486 1.00 26.99 65 ASN B N 1
ATOM 2175 C CA . ASN B 1 84 ? 83.956 96.177 17.687 1.00 25.85 65 ASN B CA 1
ATOM 2176 C C . ASN B 1 84 ? 85.265 96.295 18.458 1.00 23.76 65 ASN B C 1
ATOM 2177 O O . ASN B 1 84 ? 85.547 95.482 19.342 1.00 26.08 65 ASN B O 1
ATOM 2182 N N . GLU B 1 85 ? 86.093 97.286 18.112 1.00 23.63 66 GLU B N 1
ATOM 2183 C CA . GLU B 1 85 ? 87.306 97.534 18.883 1.00 29.50 66 GLU B CA 1
ATOM 2184 C C . GLU B 1 85 ? 86.974 97.855 20.337 1.00 26.89 66 GLU B C 1
ATOM 2185 O O . GLU B 1 85 ? 87.616 97.342 21.264 1.00 29.71 66 GLU B O 1
ATOM 2191 N N . LYS B 1 86 ? 85.946 98.673 20.553 1.00 26.48 67 LYS B N 1
ATOM 2192 C CA . LYS B 1 86 ? 85.524 99.021 21.905 1.00 30.08 67 LYS B CA 1
ATOM 2193 C C . LYS B 1 86 ? 85.126 97.779 22.693 1.00 28.30 67 LYS B C 1
ATOM 2194 O O . LYS B 1 86 ? 85.575 97.582 23.831 1.00 27.00 67 LYS B O 1
ATOM 2200 N N . LEU B 1 87 ? 84.307 96.912 22.082 1.00 28.96 68 LEU B N 1
ATOM 2201 C CA . LEU B 1 87 ? 83.922 95.648 22.715 1.00 28.72 68 LEU B CA 1
ATOM 2202 C C . LEU B 1 87 ? 85.144 94.866 23.174 1.00 29.02 68 LEU B C 1
ATOM 2203 O O . LEU B 1 87 ? 85.236 94.447 24.336 1.00 28.81 68 LEU B O 1
ATOM 2208 N N . ILE B 1 88 ? 86.111 94.681 22.277 1.00 27.45 69 ILE B N 1
ATOM 2209 C CA . ILE B 1 88 ? 87.322 93.967 22.659 1.00 27.31 69 ILE B CA 1
ATOM 2210 C C . ILE B 1 88 ? 88.064 94.723 23.760 1.00 27.87 69 ILE B C 1
ATOM 2211 O O . ILE B 1 88 ? 88.434 94.145 24.786 1.00 25.96 69 ILE B O 1
ATOM 2216 N N . LYS B 1 89 ? 88.299 96.024 23.557 1.00 29.00 70 LYS B N 1
ATOM 2217 C CA . LYS B 1 89 ? 89.111 96.780 24.505 1.00 29.04 70 LYS B CA 1
ATOM 2218 C C . LYS B 1 89 ? 88.526 96.704 25.917 1.00 32.93 70 LYS B C 1
ATOM 2219 O O . LYS B 1 89 ? 89.247 96.452 26.891 1.00 34.68 70 LYS B O 1
ATOM 2225 N N . GLN B 1 90 ? 87.209 96.874 26.040 1.00 30.72 71 GLN B N 1
ATOM 2226 C CA . GLN B 1 90 ? 86.585 96.754 27.354 1.00 29.47 71 GLN B CA 1
ATOM 2227 C C . GLN B 1 90 ? 86.719 95.348 27.905 1.00 33.27 71 GLN B C 1
ATOM 2228 O O . GLN B 1 90 ? 86.836 95.166 29.128 1.00 26.20 71 GLN B O 1
ATOM 2234 N N . THR B 1 91 ? 86.667 94.339 27.030 1.00 29.41 72 THR B N 1
ATOM 2235 C CA . THR B 1 91 ? 86.793 92.967 27.504 1.00 30.77 72 THR B CA 1
ATOM 2236 C C . THR B 1 91 ? 88.147 92.754 28.175 1.00 29.18 72 THR B C 1
ATOM 2237 O O . THR B 1 91 ? 88.228 92.204 29.281 1.00 27.24 72 THR B O 1
ATOM 2241 N N . ILE B 1 92 ? 89.214 93.222 27.527 1.00 26.77 73 ILE B N 1
ATOM 2242 C CA . ILE B 1 92 ? 90.567 93.040 28.038 1.00 31.30 73 ILE B CA 1
ATOM 2243 C C . ILE B 1 92 ? 90.753 93.811 29.340 1.00 35.60 73 ILE B C 1
ATOM 2244 O O . ILE B 1 92 ? 91.283 93.282 30.324 1.00 33.37 73 ILE B O 1
ATOM 2249 N N . ASP B 1 93 ? 90.306 95.072 29.362 1.00 33.63 74 ASP B N 1
ATOM 2250 C CA . ASP B 1 93 ? 90.452 95.905 30.552 1.00 33.83 74 ASP B CA 1
ATOM 2251 C C . ASP B 1 93 ? 89.666 95.341 31.720 1.00 34.23 74 ASP B C 1
ATOM 2252 O O . ASP B 1 93 ? 90.142 95.345 32.857 1.00 34.32 74 ASP B O 1
ATOM 2257 N N . ARG B 1 94 ? 88.476 94.825 31.455 1.00 30.66 75 ARG B N 1
ATOM 2258 C CA . ARG B 1 94 ? 87.677 94.250 32.521 1.00 29.08 75 ARG B CA 1
ATOM 2259 C C . ARG B 1 94 ? 88.148 92.848 32.891 1.00 34.28 75 ARG B C 1
ATOM 2260 O O . ARG B 1 94 ? 88.142 92.484 34.073 1.00 33.39 75 ARG B O 1
ATOM 2268 N N . PHE B 1 95 ? 88.560 92.038 31.912 1.00 30.19 76 PHE B N 1
ATOM 2269 C CA . PHE B 1 95 ? 88.867 90.641 32.193 1.00 30.84 76 PHE B CA 1
ATOM 2270 C C . PHE B 1 95 ? 90.299 90.223 31.883 1.00 31.04 76 PHE B C 1
ATOM 2271 O O . PHE B 1 95 ? 90.681 89.102 32.238 1.00 32.83 76 PHE B O 1
ATOM 2279 N N . GLY B 1 96 ? 91.101 91.058 31.235 1.00 30.65 77 GLY B N 1
ATOM 2280 C CA . GLY B 1 96 ? 92.514 90.744 31.078 1.00 31.37 77 GLY B CA 1
ATOM 2281 C C . GLY B 1 96 ? 92.936 90.079 29.791 1.00 29.77 77 GLY B C 1
ATOM 2282 O O . GLY B 1 96 ? 93.987 90.411 29.239 1.00 36.65 77 GLY B O 1
ATOM 2283 N N . HIS B 1 97 ? 92.131 89.146 29.297 1.00 31.20 78 HIS B N 1
ATOM 2284 C CA . HIS B 1 97 ? 92.431 88.426 28.063 1.00 31.16 78 HIS B CA 1
ATOM 2285 C C . HIS B 1 97 ? 91.106 88.065 27.395 1.00 32.93 78 HIS B C 1
ATOM 2286 O O . HIS B 1 97 ? 90.026 88.324 27.931 1.00 33.17 78 HIS B O 1
ATOM 2293 N N . LEU B 1 98 ? 91.188 87.474 26.206 1.00 32.33 79 LEU B N 1
ATOM 2294 C CA . LEU B 1 98 ? 90.002 87.033 25.481 1.00 26.35 79 LEU B CA 1
ATOM 2295 C C . LEU B 1 98 ? 90.283 85.641 24.938 1.00 29.19 79 LEU B C 1
ATOM 2296 O O . LEU B 1 98 ? 91.279 85.447 24.235 1.00 27.06 79 LEU B O 1
ATOM 2301 N N . ASP B 1 99 ? 89.421 84.674 25.263 1.00 28.27 80 ASP B N 1
ATOM 2302 C CA . ASP B 1 99 ? 89.615 83.313 24.767 1.00 27.77 80 ASP B CA 1
ATOM 2303 C C . ASP B 1 99 ? 88.776 82.970 23.542 1.00 29.48 80 ASP B C 1
ATOM 2304 O O . ASP B 1 99 ? 89.222 82.178 22.712 1.00 25.53 80 ASP B O 1
ATOM 2309 N N . CYS B 1 100 ? 87.573 83.516 23.406 1.00 27.27 81 CYS B N 1
ATOM 2310 C CA . CYS B 1 100 ? 86.689 83.124 22.321 1.00 25.69 81 CYS B CA 1
ATOM 2311 C C . CYS B 1 100 ? 85.912 84.340 21.853 1.00 22.51 81 CYS B C 1
ATOM 2312 O O . CYS B 1 100 ? 85.462 85.143 22.672 1.00 26.67 81 CYS B O 1
ATOM 2315 N N . PHE B 1 101 ? 85.789 84.494 20.544 1.00 22.40 82 PHE B N 1
ATOM 2316 C CA . PHE B 1 101 ? 84.950 85.530 19.955 1.00 22.78 82 PHE B CA 1
ATOM 2317 C C . PHE B 1 101 ? 83.840 84.858 19.159 1.00 24.88 82 PHE B C 1
ATOM 2318 O O . PHE B 1 101 ? 84.117 84.035 18.274 1.00 21.13 82 PHE B O 1
ATOM 2326 N N . ILE B 1 102 ? 82.593 85.203 19.477 1.00 24.12 83 ILE B N 1
ATOM 2327 C CA . ILE B 1 102 ? 81.415 84.654 18.821 1.00 19.37 83 ILE B CA 1
ATOM 2328 C C . ILE B 1 102 ? 80.779 85.777 18.025 1.00 24.59 83 ILE B C 1
ATOM 2329 O O . ILE B 1 102 ? 80.216 86.717 18.602 1.00 23.02 83 ILE B O 1
ATOM 2334 N N . ALA B 1 103 ? 80.879 85.687 16.703 1.00 22.20 84 ALA B N 1
ATOM 2335 C CA . ALA B 1 103 ? 80.265 86.656 15.810 1.00 22.60 84 ALA B CA 1
ATOM 2336 C C . ALA B 1 103 ? 78.900 86.105 15.437 1.00 25.06 84 ALA B C 1
ATOM 2337 O O . ALA B 1 103 ? 78.807 85.078 14.756 1.00 26.95 84 ALA B O 1
ATOM 2339 N N . ASN B 1 104 ? 77.843 86.785 15.875 1.00 23.12 85 ASN B N 1
ATOM 2340 C CA . ASN B 1 104 ? 76.500 86.223 15.812 1.00 24.17 85 ASN B CA 1
ATOM 2341 C C . ASN B 1 104 ? 75.436 87.211 15.375 1.00 25.97 85 ASN B C 1
ATOM 2342 O O . ASN B 1 104 ? 74.359 86.773 14.956 1.00 26.67 85 ASN B O 1
ATOM 2347 N N . ALA B 1 105 ? 75.671 88.514 15.465 1.00 27.52 86 ALA B N 1
ATOM 2348 C CA . ALA B 1 105 ? 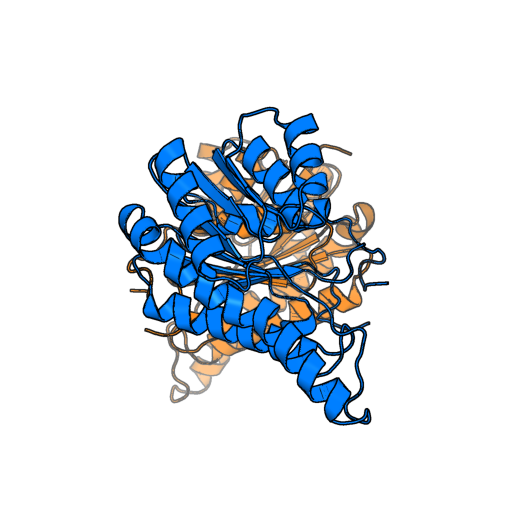74.644 89.470 15.078 1.00 34.36 86 ALA B CA 1
ATOM 2349 C C . ALA B 1 105 ? 74.239 89.224 13.626 1.00 31.03 86 ALA B C 1
ATOM 2350 O O . ALA B 1 105 ? 75.089 89.047 12.751 1.00 33.71 86 ALA B O 1
ATOM 2352 N N . GLY B 1 106 ? 72.932 89.137 13.378 1.00 33.41 87 GLY B N 1
ATOM 2353 C CA . GLY B 1 106 ? 72.444 88.834 12.050 1.00 35.82 87 GLY B CA 1
ATOM 2354 C C . GLY B 1 106 ? 71.208 89.645 11.718 1.00 36.43 87 GLY B C 1
ATOM 2355 O O . GLY B 1 106 ? 70.605 90.277 12.589 1.00 38.09 87 GLY B O 1
ATOM 2356 N N . ILE B 1 107 ? 70.849 89.622 10.430 1.00 35.24 88 ILE B N 1
ATOM 2357 C CA . ILE B 1 107 ? 69.622 90.240 9.942 1.00 34.21 88 ILE B CA 1
ATOM 2358 C C . ILE B 1 107 ? 69.084 89.391 8.801 1.00 36.05 88 ILE B C 1
ATOM 2359 O O . ILE B 1 107 ? 69.844 88.767 8.056 1.00 36.41 88 ILE B O 1
ATOM 2364 N N . TRP B 1 108 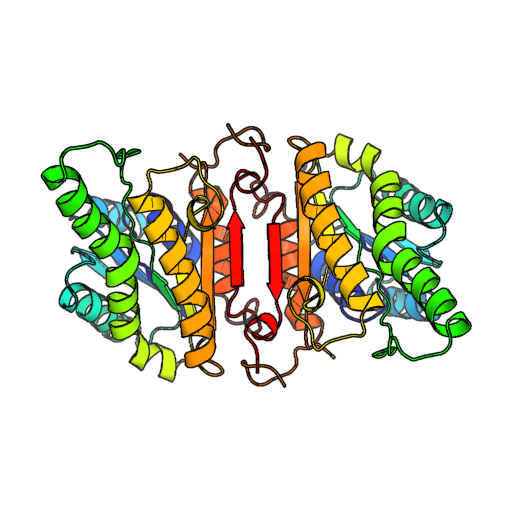? 67.760 89.372 8.669 1.00 40.26 89 TRP B N 1
ATOM 2365 C CA . TRP B 1 108 ? 67.052 88.639 7.630 1.00 38.10 89 TRP B CA 1
ATOM 2366 C C . TRP B 1 108 ? 66.766 89.555 6.439 1.00 41.21 89 TRP B C 1
ATOM 2367 O O . TRP B 1 108 ? 66.979 90.768 6.493 1.00 38.67 89 TRP B O 1
ATOM 2378 N N . ASP B 1 109 ? 66.271 88.956 5.347 1.00 37.64 90 ASP B N 1
ATOM 2379 C CA . ASP B 1 109 ? 65.846 89.727 4.187 1.00 38.30 90 ASP B CA 1
ATOM 2380 C C . ASP B 1 109 ? 64.371 89.564 3.850 1.00 39.36 90 ASP B C 1
ATOM 2381 O O . ASP B 1 109 ? 63.925 90.110 2.838 1.00 39.27 90 ASP B O 1
ATOM 2386 N N . TYR B 1 110 ? 63.607 88.830 4.661 1.00 38.90 91 TYR B N 1
ATOM 2387 C CA . TYR B 1 110 ? 62.152 88.739 4.511 1.00 40.75 91 TYR B CA 1
ATOM 2388 C C . TYR B 1 110 ? 61.766 88.323 3.090 1.00 41.11 91 TYR B C 1
ATOM 2389 O O . TYR B 1 110 ? 60.859 88.889 2.475 1.00 38.99 91 TYR B O 1
ATOM 2398 N N . MET B 1 111 ? 62.488 87.327 2.567 1.00 37.09 92 MET B N 1
ATOM 2399 C CA . MET B 1 111 ? 62.198 86.684 1.282 1.00 39.79 92 MET B CA 1
ATOM 2400 C C . MET B 1 111 ? 62.172 87.677 0.118 1.00 40.75 92 MET B C 1
ATOM 2401 O O . MET B 1 111 ? 61.413 87.494 -0.841 1.00 39.34 92 MET B O 1
ATOM 2406 N N . LEU B 1 112 ? 63.007 88.718 0.181 1.00 38.19 93 LEU B N 1
ATOM 2407 C CA . LEU B 1 112 ? 63.082 89.715 -0.883 1.00 33.94 93 LEU B CA 1
ATOM 2408 C C . LEU B 1 112 ? 63.262 89.047 -2.244 1.00 36.80 93 LEU B C 1
ATOM 2409 O O . LEU B 1 112 ? 64.215 88.293 -2.449 1.00 36.57 93 LEU B O 1
ATOM 2414 N N . ASN B 1 113 ? 62.331 89.307 -3.168 1.00 39.07 94 ASN B N 1
ATOM 2415 C CA . ASN B 1 113 ? 62.364 88.692 -4.494 1.00 39.20 94 ASN B CA 1
ATOM 2416 C C . ASN B 1 113 ? 63.323 89.417 -5.427 1.00 36.76 94 ASN B C 1
ATOM 2417 O O . ASN B 1 113 ? 63.516 90.629 -5.339 1.00 36.79 94 ASN B O 1
ATOM 2422 N N . ILE B 1 114 ? 63.908 88.655 -6.352 1.00 33.34 95 ILE B N 1
ATOM 2423 C CA . ILE B 1 114 ? 64.850 89.229 -7.300 1.00 32.97 95 ILE B CA 1
ATOM 2424 C C . ILE B 1 114 ? 64.144 90.075 -8.358 1.00 32.75 95 ILE B C 1
ATOM 2425 O O . ILE B 1 114 ? 64.803 90.862 -9.044 1.00 32.52 95 ILE B O 1
ATOM 2430 N N . GLU B 1 115 ? 62.819 89.948 -8.498 1.00 31.36 96 GLU B N 1
ATOM 2431 C CA . GLU B 1 115 ? 62.062 90.790 -9.421 1.00 35.28 96 GLU B CA 1
ATOM 2432 C C . GLU B 1 115 ? 61.865 92.216 -8.916 1.00 37.04 96 GLU B C 1
ATOM 2433 O O . GLU B 1 115 ? 61.572 93.104 -9.718 1.00 40.31 96 GLU B O 1
ATOM 2439 N N . GLU B 1 116 ? 62.017 92.455 -7.621 1.00 34.31 97 GLU B N 1
ATOM 2440 C CA . GLU B 1 116 ? 61.776 93.768 -7.040 1.00 35.84 97 GLU B CA 1
ATOM 2441 C C . GLU B 1 116 ? 62.645 94.836 -7.698 1.00 34.16 97 GLU B C 1
ATOM 2442 O O . GLU B 1 116 ? 63.698 94.531 -8.263 1.00 33.25 97 GLU B O 1
ATOM 2448 N N . PRO B 1 117 ? 62.219 96.102 -7.625 1.00 36.21 98 PRO B N 1
ATOM 2449 C CA . PRO B 1 117 ? 63.020 97.191 -8.201 1.00 32.56 98 PRO B CA 1
ATOM 2450 C C . PRO B 1 117 ? 64.412 97.271 -7.591 1.00 33.94 98 PRO B C 1
ATOM 2451 O O . PRO B 1 117 ? 64.590 97.140 -6.378 1.00 33.59 98 PRO B O 1
ATOM 2455 N N . TRP B 1 118 ? 65.403 97.509 -8.456 1.00 29.79 99 TRP B N 1
ATOM 2456 C CA . TRP B 1 118 ? 66.799 97.415 -8.043 1.00 28.39 99 TRP B CA 1
ATOM 2457 C C . TRP B 1 118 ? 67.107 98.309 -6.850 1.00 31.97 99 TRP B C 1
ATOM 2458 O O . TRP B 1 118 ? 67.926 97.946 -6.000 1.00 31.02 99 TRP B O 1
ATOM 2469 N N . GLU B 1 119 ? 66.460 99.470 -6.761 1.00 34.36 100 GLU B N 1
ATOM 2470 C CA . GLU B 1 119 ? 66.681 100.375 -5.639 1.00 31.14 100 GLU B CA 1
ATOM 2471 C C . GLU B 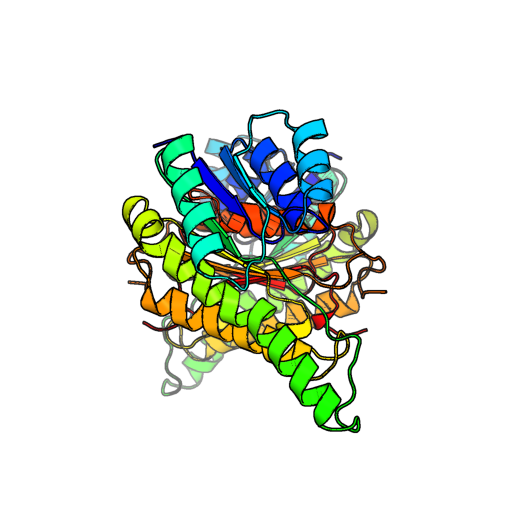1 119 ? 66.496 99.651 -4.316 1.00 32.38 100 GLU B C 1
ATOM 2472 O O . GLU B 1 119 ? 67.297 99.814 -3.383 1.00 31.93 100 GLU B O 1
ATOM 2478 N N . LYS B 1 120 ? 65.461 98.816 -4.237 1.00 29.76 101 LYS B N 1
ATOM 2479 C CA . LYS B 1 120 ? 65.203 98.041 -3.035 1.00 26.76 101 LYS B CA 1
ATOM 2480 C C . LYS B 1 120 ? 66.219 96.919 -2.869 1.00 31.81 101 LYS B C 1
ATOM 2481 O O . LYS B 1 120 ? 66.733 96.699 -1.762 1.00 31.81 101 LYS B O 1
ATOM 2487 N N . ILE B 1 121 ? 66.529 96.203 -3.952 1.00 28.16 102 ILE B N 1
ATOM 2488 C CA . ILE B 1 121 ? 67.522 95.138 -3.868 1.00 28.79 102 ILE B CA 1
ATOM 2489 C C . ILE B 1 121 ? 68.860 95.701 -3.414 1.00 31.46 102 ILE B C 1
ATOM 2490 O O . ILE B 1 121 ? 69.524 95.138 -2.534 1.00 28.48 102 ILE B O 1
ATOM 2495 N N . SER B 1 122 ? 69.268 96.828 -4.005 1.00 27.47 103 SER B N 1
ATOM 2496 C CA . SER B 1 122 ? 70.559 97.413 -3.677 1.00 27.06 103 SER B CA 1
ATOM 2497 C C . SER B 1 122 ? 70.641 97.802 -2.209 1.00 30.24 103 SER B C 1
ATOM 2498 O O . SER B 1 122 ? 71.683 97.622 -1.573 1.00 30.59 103 SER B O 1
ATOM 2501 N N . SER B 1 123 ? 69.561 98.355 -1.655 1.00 30.49 104 SER B N 1
ATOM 2502 C CA . SER B 1 123 ? 69.576 98.732 -0.248 1.00 32.56 104 SER B CA 1
ATOM 2503 C C . SER B 1 123 ? 69.680 97.505 0.644 1.00 31.36 104 SER B C 1
ATOM 2504 O O . SER B 1 123 ? 70.557 97.426 1.515 1.00 30.86 104 SER B O 1
ATOM 2507 N N . SER B 1 124 ? 68.781 96.540 0.443 1.00 30.66 105 SER B N 1
ATOM 2508 C CA . SER B 1 124 ? 68.797 95.334 1.254 1.00 26.11 105 SER B CA 1
ATOM 2509 C C . SER B 1 124 ? 70.146 94.643 1.170 1.00 32.70 105 SER B C 1
ATOM 2510 O O . SER B 1 124 ? 70.691 94.209 2.196 1.00 30.12 105 SER B O 1
ATOM 2513 N N . PHE B 1 125 ? 70.722 94.568 -0.039 1.00 27.41 106 PHE B N 1
ATOM 2514 C CA . PHE B 1 125 ? 71.988 93.859 -0.200 1.00 27.17 106 PHE B CA 1
ATOM 2515 C C . PHE B 1 125 ? 73.069 94.509 0.648 1.00 26.89 106 PHE B C 1
ATOM 2516 O O . PHE B 1 125 ? 73.857 93.818 1.307 1.00 26.84 106 PHE B O 1
ATOM 2524 N N . ASP B 1 126 ? 73.120 95.837 0.652 1.00 23.72 107 ASP B N 1
ATOM 2525 C CA . ASP B 1 126 ? 74.119 96.519 1.462 1.00 27.65 107 ASP B CA 1
ATOM 2526 C C . ASP B 1 126 ? 73.904 96.233 2.942 1.00 28.25 107 ASP B C 1
ATOM 2527 O O . ASP B 1 126 ? 74.867 96.016 3.694 1.00 29.28 107 ASP B O 1
ATOM 2532 N N . GLU B 1 127 ? 72.647 96.190 3.379 1.00 24.66 108 GLU B N 1
ATOM 2533 C CA . GLU B 1 127 ? 72.406 95.972 4.797 1.00 31.13 108 GLU B CA 1
ATOM 2534 C C . GLU B 1 127 ? 72.698 94.521 5.171 1.00 27.58 108 GLU B C 1
ATOM 2535 O O . GLU B 1 127 ? 73.291 94.249 6.221 1.00 27.48 108 GLU B O 1
ATOM 2541 N N . ILE B 1 128 ? 72.353 93.580 4.291 1.00 28.10 109 ILE B N 1
ATOM 2542 C CA . ILE B 1 128 ? 72.546 92.169 4.611 1.00 26.44 109 ILE B CA 1
ATOM 2543 C C . ILE B 1 128 ? 74.029 91.837 4.672 1.00 28.28 109 ILE B C 1
ATOM 2544 O O . ILE B 1 128 ? 74.505 91.223 5.638 1.00 28.38 109 ILE B O 1
ATOM 2549 N N . PHE B 1 129 ? 74.793 92.282 3.678 1.00 19.81 110 PHE B N 1
ATOM 2550 C CA . PHE B 1 129 ? 76.197 91.897 3.645 1.00 21.55 110 PHE B CA 1
ATOM 2551 C C . PHE B 1 129 ? 77.041 92.675 4.652 1.00 26.71 110 PHE B C 1
ATOM 2552 O O . PHE B 1 129 ? 78.020 92.127 5.182 1.00 21.63 110 PHE B O 1
ATOM 2560 N N . ASP B 1 130 ? 76.669 93.928 4.956 1.00 26.27 111 ASP B N 1
ATOM 2561 C CA . ASP B 1 130 ? 77.357 94.650 6.021 1.00 26.47 111 ASP B CA 1
ATOM 2562 C C . ASP B 1 130 ? 77.218 93.932 7.358 1.00 24.74 111 ASP B C 1
ATOM 2563 O O . ASP B 1 130 ? 78.192 93.823 8.115 1.00 25.03 111 ASP B O 1
ATOM 2568 N N . ILE B 1 131 ? 76.029 93.416 7.658 1.00 24.98 112 ILE B N 1
ATOM 2569 C CA . ILE B 1 131 ? 75.770 92.827 8.972 1.00 24.81 112 ILE B CA 1
ATOM 2570 C C . ILE B 1 131 ? 76.143 91.355 9.017 1.00 26.68 112 ILE B C 1
ATOM 2571 O O . ILE B 1 131 ? 76.796 90.898 9.960 1.00 28.82 112 ILE B O 1
ATOM 2576 N N . ASN B 1 132 ? 75.684 90.579 8.036 1.00 25.82 113 ASN B N 1
ATOM 2577 C CA . ASN B 1 132 ? 75.874 89.135 8.077 1.00 26.55 113 ASN B CA 1
ATOM 2578 C C . ASN B 1 132 ? 77.265 88.699 7.651 1.00 22.35 113 ASN B C 1
ATOM 2579 O O . ASN B 1 132 ? 77.630 87.558 7.924 1.00 26.16 113 ASN B O 1
ATOM 2584 N N . VAL B 1 133 ? 78.052 89.564 7.011 1.00 22.06 114 VAL B N 1
ATOM 2585 C CA . VAL B 1 133 ? 79.359 89.160 6.507 1.00 18.32 114 VAL B CA 1
ATOM 2586 C C . VAL B 1 133 ? 80.441 90.162 6.876 1.00 19.30 114 VAL B C 1
ATOM 2587 O O . VAL B 1 133 ? 81.412 89.807 7.550 1.00 22.65 114 VAL B O 1
ATOM 2591 N N . LYS B 1 134 ? 80.303 91.413 6.430 1.00 20.19 115 LYS B N 1
ATOM 2592 C CA . LYS B 1 134 ? 81.382 92.371 6.644 1.00 23.16 115 LYS B CA 1
ATOM 2593 C C . LYS B 1 134 ? 81.668 92.569 8.133 1.00 21.26 115 LYS B C 1
ATOM 2594 O O . LYS B 1 134 ? 82.833 92.631 8.551 1.00 23.37 115 LYS B O 1
ATOM 2600 N N . SER B 1 135 ? 80.632 92.637 8.953 1.00 20.88 116 SER B N 1
ATOM 2601 C CA . SER B 1 135 ? 80.892 92.869 10.364 1.00 24.58 116 SER B CA 1
ATOM 2602 C C . SER B 1 135 ? 81.422 91.618 11.073 1.00 22.25 116 SER B C 1
ATOM 2603 O O . SER B 1 135 ? 82.006 91.744 12.152 1.00 25.20 116 SER B O 1
ATOM 2606 N N . TYR B 1 136 ? 81.280 90.421 10.489 1.00 23.64 117 TYR B N 1
ATOM 2607 C CA . TYR B 1 136 ? 82.054 89.281 10.989 1.00 22.87 117 TYR B CA 1
ATOM 2608 C C . TYR B 1 136 ? 83.546 89.507 10.760 1.00 25.31 117 TYR B C 1
ATOM 2609 O O . TYR B 1 136 ? 84.363 89.293 11.667 1.00 25.13 117 TYR B O 1
ATOM 2618 N N . PHE B 1 137 ? 83.914 89.965 9.550 1.00 23.65 118 PHE B N 1
ATOM 2619 C CA . PHE B 1 137 ? 85.305 90.326 9.277 1.00 24.65 118 PHE B CA 1
AT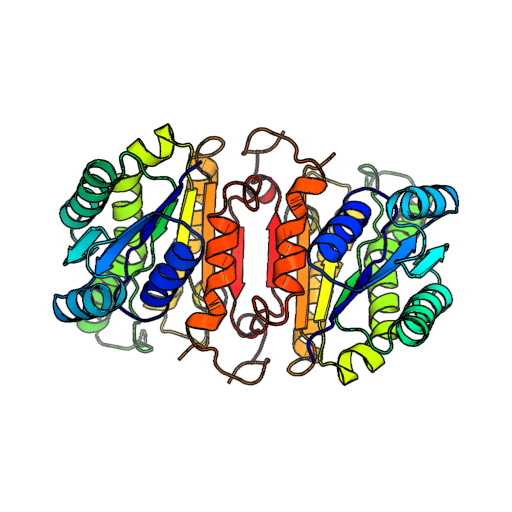OM 2620 C C . PHE B 1 137 ? 85.806 91.378 10.261 1.00 22.59 118 PHE B C 1
ATOM 2621 O O . PHE B 1 137 ? 86.932 91.281 10.766 1.00 25.00 118 PHE B O 1
ATOM 2629 N N . SER B 1 138 ? 84.977 92.384 10.552 1.00 24.45 119 SER B N 1
ATOM 2630 C CA . SER B 1 138 ? 85.385 93.476 11.439 1.00 23.14 119 SER B CA 1
ATOM 2631 C C . SER B 1 138 ? 85.614 92.987 12.871 1.00 24.22 119 SER B C 1
ATOM 2632 O O . SER B 1 138 ? 86.660 93.267 13.470 1.00 28.90 119 SER B O 1
ATOM 2635 N N . GLY B 1 139 ? 84.659 92.236 13.427 1.00 22.48 120 GLY B N 1
ATOM 2636 C CA . GLY B 1 139 ? 84.854 91.657 14.748 1.00 20.92 120 GLY B CA 1
ATOM 2637 C C . GLY B 1 139 ? 86.100 90.795 14.852 1.00 24.57 120 GLY B C 1
ATOM 2638 O O . GLY B 1 139 ? 86.850 90.885 15.831 1.00 24.27 120 GLY B O 1
ATOM 2639 N N . ILE B 1 140 ? 86.344 89.945 13.850 1.00 22.77 121 ILE B N 1
ATOM 2640 C CA . ILE B 1 140 ? 87.499 89.049 13.914 1.00 22.14 121 ILE B CA 1
ATOM 2641 C C . ILE B 1 140 ? 88.806 89.834 13.792 1.00 24.32 121 ILE B C 1
ATOM 2642 O O . ILE B 1 140 ? 89.778 89.567 14.519 1.00 25.51 121 ILE B O 1
ATOM 2647 N N . SER B 1 141 ? 88.853 90.808 12.878 1.00 20.40 122 SER B N 1
ATOM 2648 C CA . SER B 1 141 ? 89.993 91.719 12.802 1.00 22.16 122 SER B CA 1
ATOM 2649 C C . SER B 1 141 ? 90.280 92.376 14.155 1.00 24.26 122 SER B C 1
ATOM 2650 O O . SER B 1 141 ? 91.432 92.441 14.601 1.00 24.34 122 SER B O 1
ATOM 2653 N N . ALA B 1 142 ? 89.241 92.841 14.838 1.00 25.32 123 ALA B N 1
ATOM 2654 C CA . ALA B 1 142 ? 89.448 93.484 16.132 1.00 26.37 123 ALA B CA 1
ATOM 2655 C C . ALA B 1 142 ? 89.849 92.491 17.221 1.00 26.78 123 ALA B C 1
ATOM 2656 O O . ALA B 1 142 ? 90.548 92.868 18.170 1.00 27.73 123 ALA B O 1
ATOM 2658 N N . ALA B 1 143 ? 89.424 91.225 17.120 1.00 26.28 124 ALA B N 1
ATOM 2659 C CA . ALA B 1 143 ? 89.695 90.271 18.187 1.00 23.13 124 ALA B CA 1
ATOM 2660 C C . ALA B 1 143 ? 91.019 89.540 18.015 1.00 28.21 124 ALA B C 1
ATOM 2661 O O . ALA B 1 143 ? 91.557 89.036 19.007 1.00 28.33 124 ALA B O 1
ATOM 2663 N N . LEU B 1 144 ? 91.577 89.519 16.798 1.00 24.70 125 LEU B N 1
ATOM 2664 C CA . LEU B 1 144 ? 92.712 88.679 16.427 1.00 23.66 125 LEU B CA 1
ATOM 2665 C C . LEU B 1 144 ? 93.905 88.839 17.372 1.00 28.78 125 LEU B C 1
ATOM 2666 O O . LEU B 1 144 ? 94.323 87.844 17.979 1.00 27.41 125 LEU B O 1
ATOM 2671 N N . PRO B 1 145 ? 94.468 90.045 17.557 1.00 27.64 126 PRO B N 1
ATOM 2672 C CA . PRO B 1 145 ? 95.665 90.137 18.407 1.00 28.40 126 PRO B CA 1
ATOM 2673 C C . PRO B 1 145 ? 95.468 89.510 19.782 1.00 29.52 126 PRO B C 1
ATOM 2674 O O . PRO B 1 145 ? 96.387 88.849 20.285 1.00 28.75 126 PRO B O 1
ATOM 2678 N N . GLU B 1 146 ? 94.268 89.616 20.362 1.00 24.79 127 GLU B N 1
ATOM 2679 C CA . GLU B 1 146 ? 94.018 89.018 21.671 1.00 26.96 127 GLU B CA 1
ATOM 2680 C C . GLU B 1 146 ? 93.789 87.510 21.594 1.00 25.32 127 GLU B C 1
ATOM 2681 O O . GLU B 1 146 ? 94.191 86.781 22.508 1.00 27.08 127 GLU B O 1
ATOM 2687 N N . LEU B 1 147 ? 93.155 87.024 20.522 1.00 26.48 128 LEU B N 1
ATOM 2688 C CA . LEU B 1 147 ? 93.018 85.581 20.328 1.00 26.12 128 LEU B CA 1
ATOM 2689 C C . LEU B 1 147 ? 94.367 84.901 20.110 1.00 24.66 128 LEU B C 1
ATOM 2690 O O . LEU B 1 147 ? 94.546 83.747 20.523 1.00 26.66 128 LEU B O 1
ATOM 2695 N N . LYS B 1 148 ? 95.318 85.587 19.466 1.00 21.38 129 LYS B N 1
ATOM 2696 C CA . LYS B 1 148 ? 96.648 85.017 19.265 1.00 25.90 129 LYS B CA 1
ATOM 2697 C C . LYS B 1 148 ? 97.414 84.852 20.574 1.00 25.78 129 LYS B C 1
ATOM 2698 O O . LYS B 1 148 ? 98.221 83.919 20.707 1.00 30.76 129 LYS B O 1
ATOM 2704 N N . LYS B 1 149 ? 97.202 85.767 21.527 1.00 26.78 130 LYS B N 1
ATOM 2705 C CA . LYS B 1 149 ? 97.874 85.683 22.817 1.00 28.33 130 LYS B CA 1
ATOM 2706 C C . LYS B 1 149 ? 97.353 84.521 23.636 1.00 26.74 130 LYS B C 1
ATOM 2707 O O . LYS B 1 149 ? 98.089 83.952 24.446 1.00 29.63 130 LYS B O 1
ATOM 2713 N N . THR B 1 150 ? 96.099 84.142 23.439 1.00 24.55 131 THR B N 1
ATOM 2714 C CA . THR B 1 150 ? 95.541 83.009 24.158 1.00 28.78 131 THR B CA 1
ATOM 2715 C C . THR B 1 150 ? 95.409 81.774 23.279 1.00 28.03 131 THR B C 1
ATOM 2716 O O . THR B 1 150 ? 94.953 80.732 23.769 1.00 27.55 131 THR B O 1
ATOM 2720 N N . ASN B 1 151 ? 95.798 81.872 22.002 1.00 28.40 132 ASN B N 1
ATOM 2721 C CA . ASN B 1 151 ? 95.543 80.854 20.990 1.00 25.29 132 ASN B CA 1
ATOM 2722 C C . ASN B 1 151 ? 94.099 80.375 21.096 1.00 24.61 132 ASN B C 1
ATOM 2723 O O . ASN B 1 151 ? 93.802 79.200 21.338 1.00 23.06 132 ASN B O 1
ATOM 2728 N N . GLY B 1 152 ? 93.197 81.328 20.933 1.00 22.25 133 GLY B N 1
ATOM 2729 C CA . GLY B 1 152 ? 91.798 81.116 21.212 1.00 23.28 133 GLY B CA 1
ATOM 2730 C C . GLY B 1 152 ? 91.036 80.650 20.002 1.00 24.56 133 GLY B C 1
ATOM 2731 O O . GLY B 1 152 ? 91.606 80.128 19.041 1.00 27.53 133 GLY B O 1
ATOM 2732 N N . SER B 1 153 ? 89.719 80.843 20.041 1.00 21.90 134 SER B N 1
ATOM 2733 C CA . SER B 1 153 ? 88.914 80.413 18.908 1.00 27.59 134 SER B CA 1
ATOM 2734 C C . SER B 1 153 ? 87.915 81.489 18.490 1.00 25.13 134 SER B C 1
ATOM 2735 O O . SER B 1 153 ? 87.698 82.491 19.179 1.00 22.26 134 SER B O 1
ATOM 2738 N N . VAL B 1 154 ? 87.321 81.260 17.315 1.00 23.66 135 VAL B N 1
ATOM 2739 C CA . VAL B 1 154 ? 86.212 82.039 16.786 1.00 19.08 135 VAL B CA 1
ATOM 2740 C C . VAL B 1 154 ? 85.055 81.093 16.508 1.00 22.92 135 VAL B C 1
ATOM 2741 O O . VAL B 1 154 ? 85.264 79.978 16.019 1.00 22.19 135 VAL B O 1
ATOM 2745 N N . VAL B 1 155 ? 83.837 81.529 16.817 1.00 19.43 136 VAL B N 1
ATOM 2746 C CA . VAL B 1 155 ? 82.627 80.835 16.388 1.00 19.71 136 VAL B CA 1
ATOM 2747 C C . VAL B 1 155 ? 81.746 81.853 15.702 1.00 21.31 136 VAL B C 1
ATOM 2748 O O . VAL B 1 155 ? 81.452 82.905 16.280 1.00 20.33 136 VAL B O 1
ATOM 2752 N N . MET B 1 156 ? 81.343 81.557 14.469 1.00 19.34 137 MET B N 1
ATOM 2753 C CA . MET B 1 156 ? 80.408 82.379 13.731 1.00 18.46 137 MET B CA 1
ATOM 2754 C C . MET B 1 156 ? 79.052 81.697 13.678 1.00 18.97 137 MET B C 1
ATOM 2755 O O . MET B 1 156 ? 78.950 80.466 13.630 1.00 18.81 137 MET B O 1
ATOM 2760 N N . THR B 1 157 ? 78.009 82.503 13.694 1.00 16.44 138 THR B N 1
ATOM 2761 C CA . THR B 1 157 ? 76.672 82.007 13.419 1.00 19.16 138 THR B CA 1
ATOM 2762 C C . THR B 1 157 ? 76.467 82.019 11.903 1.00 22.44 138 THR B C 1
ATOM 2763 O O . THR B 1 157 ? 76.479 83.083 11.266 1.00 20.79 138 THR B O 1
ATOM 2767 N N . ALA B 1 158 ? 76.338 80.829 11.322 1.00 21.23 139 ALA B N 1
ATOM 2768 C CA . ALA B 1 158 ? 75.928 80.675 9.935 1.00 24.91 139 ALA B CA 1
ATOM 2769 C C . ALA B 1 158 ? 74.412 80.563 9.919 1.00 25.65 139 ALA B C 1
ATOM 2770 O O . ALA B 1 158 ? 73.739 81.372 10.563 1.00 27.37 139 ALA B O 1
ATOM 2772 N N . SER B 1 159 ? 73.863 79.556 9.238 1.00 28.06 140 SER B N 1
ATOM 2773 C CA . SER B 1 159 ? 72.415 79.424 9.076 1.00 29.78 140 SER B CA 1
ATOM 2774 C C . SER B 1 159 ? 72.112 78.141 8.300 1.00 34.36 140 SER B C 1
ATOM 2775 O O . SER B 1 159 ? 72.976 77.604 7.596 1.00 33.72 140 SER B O 1
ATOM 2778 N N . VAL B 1 160 ? 70.874 77.650 8.432 1.00 34.98 141 VAL B N 1
ATOM 2779 C CA . VAL B 1 160 ? 70.443 76.578 7.533 1.00 33.92 141 VAL B CA 1
ATOM 2780 C C . VAL B 1 160 ? 70.453 77.084 6.102 1.00 37.65 141 VAL B C 1
ATOM 2781 O O . VAL B 1 160 ? 70.636 76.305 5.155 1.00 36.50 141 VAL B O 1
ATOM 2785 N N . SER B 1 161 ? 70.276 78.396 5.921 1.00 35.71 142 SER B N 1
ATOM 2786 C CA . SER B 1 161 ? 70.390 79.038 4.620 1.00 34.77 142 SER B CA 1
ATOM 2787 C C . SER B 1 161 ? 71.801 78.975 4.052 1.00 34.88 142 SER B C 1
ATOM 2788 O O . SER B 1 161 ? 71.990 79.286 2.869 1.00 33.26 142 SER B O 1
ATOM 2791 N N . SER B 1 162 ? 72.794 78.599 4.863 1.00 32.93 143 SER B N 1
ATOM 2792 C CA . SER B 1 162 ? 74.128 78.352 4.334 1.00 30.43 143 SER B CA 1
ATOM 2793 C C . SER B 1 162 ? 74.203 77.071 3.504 1.00 30.25 143 SER B C 1
ATOM 2794 O O . SER B 1 162 ? 75.171 76.895 2.762 1.00 30.09 143 SER B O 1
ATOM 2797 N N . HIS B 1 163 ? 73.226 76.172 3.623 1.00 34.03 144 HIS B N 1
ATOM 2798 C CA . HIS B 1 163 ? 73.275 74.859 2.980 1.00 36.32 144 HIS B CA 1
ATOM 2799 C C . HIS B 1 163 ? 72.117 74.610 2.028 1.00 35.59 144 HIS B C 1
ATOM 2800 O O . HIS B 1 163 ? 72.318 74.004 0.975 1.00 42.35 144 HIS B O 1
ATOM 2807 N N . ALA B 1 164 ? 70.912 75.067 2.363 1.00 35.42 145 ALA B N 1
ATOM 2808 C CA . ALA B 1 164 ? 69.715 74.779 1.586 1.00 40.95 145 ALA B CA 1
ATOM 2809 C C . ALA B 1 164 ? 68.971 76.076 1.294 1.00 41.90 145 ALA B C 1
ATOM 2810 O O . ALA B 1 164 ? 69.274 77.132 1.859 1.00 39.49 145 ALA B O 1
ATOM 2812 N N . VAL B 1 165 ? 67.976 75.984 0.406 1.00 40.02 146 VAL B N 1
ATOM 2813 C CA . VAL B 1 165 ? 67.124 77.123 0.076 1.00 37.26 146 VAL B CA 1
ATOM 2814 C C . VAL B 1 165 ? 65.829 77.004 0.864 1.00 42.47 146 VAL B C 1
ATOM 2815 O O . VAL B 1 165 ? 65.616 76.021 1.580 1.00 45.18 146 VAL B O 1
ATOM 2819 N N . GLY B 1 166 ? 64.955 77.996 0.738 1.00 43.88 147 GLY B N 1
ATOM 2820 C CA . GLY B 1 166 ? 63.673 77.944 1.412 1.00 45.82 147 GLY B CA 1
ATOM 2821 C C . GLY B 1 166 ? 63.512 78.950 2.536 1.00 48.28 147 GLY B C 1
ATOM 2822 O O . GLY B 1 166 ? 62.433 79.525 2.698 1.00 52.26 147 GLY B O 1
ATOM 2823 N N . GLY B 1 167 ? 64.572 79.177 3.311 1.00 41.89 148 GLY B N 1
ATOM 2824 C CA . GLY B 1 167 ? 64.484 80.004 4.497 1.00 46.85 148 GLY B CA 1
ATOM 2825 C C . GLY B 1 167 ? 64.938 81.440 4.325 1.00 44.72 148 GLY B C 1
ATOM 2826 O O . GLY B 1 167 ? 65.354 82.071 5.299 1.00 44.46 148 GLY B O 1
ATOM 2827 N N . GLY B 1 168 ? 64.866 81.961 3.105 1.00 41.68 149 GLY B N 1
ATOM 2828 C CA . GLY B 1 168 ? 65.268 83.331 2.834 1.00 38.08 149 GLY B CA 1
ATOM 2829 C C . GLY B 1 168 ? 65.238 83.621 1.345 1.00 36.24 149 GLY B C 1
ATOM 2830 O O . GLY B 1 168 ? 65.050 82.727 0.508 1.00 40.80 149 GLY B O 1
ATOM 2831 N N . GLY B 1 169 ? 65.400 84.905 1.027 1.00 31.13 150 GLY B N 1
ATOM 2832 C CA . GLY B 1 169 ? 65.638 85.335 -0.331 1.00 28.34 150 GLY B CA 1
ATOM 2833 C C . GLY B 1 169 ? 67.081 85.118 -0.720 1.00 26.88 150 GLY B C 1
ATOM 2834 O O . GLY B 1 169 ? 67.893 84.576 0.030 1.00 28.53 150 GLY B O 1
ATOM 2835 N N . SER B 1 170 ? 67.413 85.570 -1.922 1.00 25.71 151 SER B N 1
ATOM 2836 C CA . SER B 1 170 ? 68.728 85.255 -2.459 1.00 22.40 151 SER B CA 1
ATOM 2837 C C . SER B 1 170 ? 69.823 86.055 -1.778 1.00 22.86 151 SER B C 1
ATOM 2838 O O . SER B 1 170 ? 70.946 85.559 -1.646 1.00 23.21 151 SER B O 1
ATOM 2841 N N . CYS B 1 171 ? 69.535 87.290 -1.348 1.00 24.08 152 CYS B N 1
ATOM 2842 C CA . CYS B 1 171 ? 70.544 88.038 -0.598 1.00 26.94 152 CYS B CA 1
ATOM 2843 C C . CYS B 1 171 ? 70.916 87.302 0.680 1.00 24.19 152 CYS B C 1
ATOM 2844 O O . CYS B 1 171 ? 72.098 87.049 0.943 1.00 24.96 152 CYS B O 1
ATOM 2847 N N . TYR B 1 172 ? 69.911 86.940 1.481 1.00 24.79 153 TYR B N 1
ATOM 2848 C CA . TYR B 1 172 ? 70.186 86.252 2.734 1.00 23.62 153 TYR B CA 1
ATOM 2849 C C . TYR B 1 172 ? 70.951 84.963 2.487 1.00 23.01 153 TYR B C 1
ATOM 2850 O O . TYR B 1 172 ? 71.958 84.703 3.154 1.00 24.57 153 TYR B O 1
ATOM 2859 N N . ILE B 1 173 ? 70.515 84.161 1.510 1.00 20.19 154 ILE B N 1
ATOM 2860 C CA . ILE B 1 173 ? 71.158 82.872 1.289 1.00 20.40 154 ILE B CA 1
ATOM 2861 C C . ILE B 1 173 ? 72.590 83.065 0.818 1.00 22.77 154 ILE B C 1
ATOM 2862 O O . ILE B 1 173 ? 73.497 82.328 1.228 1.00 20.33 154 ILE B O 1
ATOM 2867 N N . ALA B 1 174 ? 72.825 84.085 -0.013 1.00 23.93 155 ALA B N 1
ATOM 2868 C CA . ALA B 1 174 ? 74.181 84.364 -0.472 1.00 19.70 155 ALA B CA 1
ATOM 2869 C C . ALA B 1 174 ? 75.065 84.825 0.681 1.00 20.84 155 ALA B C 1
ATOM 2870 O O . ALA B 1 174 ? 76.235 84.438 0.767 1.00 19.68 155 ALA B O 1
ATOM 2872 N N . SER B 1 175 ? 74.526 85.641 1.589 1.00 21.70 156 SER B N 1
ATOM 2873 C CA . SER B 1 175 ? 75.340 86.087 2.717 1.00 24.16 156 SER B CA 1
ATOM 2874 C C . SER B 1 175 ? 75.680 84.919 3.634 1.00 22.48 156 SER B C 1
ATOM 2875 O O . SER B 1 175 ? 76.799 84.822 4.144 1.00 24.85 156 SER B O 1
ATOM 2878 N N . LYS B 1 176 ? 74.735 84.017 3.840 1.00 22.97 157 LYS B N 1
ATOM 2879 C CA . LYS B 1 176 ? 75.006 82.883 4.709 1.00 23.56 157 LYS B CA 1
ATOM 2880 C C . LYS B 1 176 ? 75.945 81.879 4.058 1.00 23.73 157 LYS B C 1
ATOM 2881 O O . LYS B 1 176 ? 76.689 81.191 4.763 1.00 24.53 157 LYS B O 1
ATOM 2887 N N . HIS B 1 177 ? 75.955 81.790 2.722 1.00 21.30 158 HIS B N 1
ATOM 2888 C CA . HIS B 1 177 ? 76.993 80.999 2.072 1.00 20.90 158 HIS B CA 1
ATOM 2889 C C . HIS B 1 177 ? 78.361 81.652 2.200 1.00 20.77 158 HIS B C 1
ATOM 2890 O O . HIS B 1 177 ? 79.370 80.959 2.375 1.00 22.42 158 HIS B O 1
ATOM 2897 N N . ALA B 1 178 ? 78.426 82.981 2.115 1.00 19.38 159 ALA B N 1
ATOM 2898 C CA . ALA B 1 178 ? 79.707 83.647 2.319 1.00 20.02 159 ALA B CA 1
ATOM 2899 C C . ALA B 1 178 ? 80.295 83.314 3.694 1.00 21.23 159 ALA B C 1
ATOM 2900 O O . ALA B 1 178 ? 81.510 83.127 3.823 1.00 21.55 159 ALA B O 1
ATOM 2902 N N . VAL B 1 179 ? 79.449 83.186 4.727 1.00 19.94 160 VAL B N 1
ATOM 2903 C CA . VAL B 1 179 ? 79.967 82.838 6.057 1.00 22.68 160 VAL B CA 1
ATOM 2904 C C . VAL B 1 179 ? 80.650 81.469 6.031 1.00 21.86 160 VAL B C 1
ATOM 2905 O O . VAL B 1 179 ? 81.749 81.302 6.576 1.00 22.48 160 VAL B O 1
ATOM 2909 N N . LEU B 1 180 ? 80.043 80.484 5.360 1.00 21.72 161 LEU B N 1
ATOM 2910 C CA . LEU B 1 180 ? 80.724 79.207 5.151 1.00 21.98 161 LEU B CA 1
ATOM 2911 C C . LEU B 1 180 ? 82.090 79.404 4.534 1.00 21.06 161 LEU B C 1
ATOM 2912 O O . LEU B 1 180 ? 83.041 78.696 4.878 1.00 21.66 161 LEU B O 1
ATOM 2917 N N . GLY B 1 181 ? 82.204 80.348 3.600 1.00 20.63 162 GLY B N 1
ATOM 2918 C CA . GLY B 1 181 ? 83.486 80.588 2.968 1.00 17.47 162 GLY B CA 1
ATOM 2919 C C . GLY B 1 181 ? 84.504 81.140 3.943 1.00 20.36 162 GLY B C 1
ATOM 2920 O O . GLY B 1 181 ? 85.660 80.709 3.955 1.00 24.91 162 GLY B O 1
ATOM 2921 N N . MET B 1 182 ? 84.083 82.092 4.777 1.00 22.24 163 MET B N 1
ATOM 2922 C CA . MET B 1 182 ? 84.955 82.635 5.819 1.00 23.58 163 MET B CA 1
ATOM 2923 C C . MET B 1 182 ? 85.450 81.553 6.762 1.00 18.78 163 MET B C 1
ATOM 2924 O O . MET B 1 182 ? 86.626 81.545 7.138 1.00 23.34 163 MET B O 1
ATOM 2929 N N . VAL B 1 183 ? 84.554 80.663 7.201 1.00 24.33 164 VAL B N 1
ATOM 2930 C CA . VAL B 1 183 ? 84.934 79.597 8.129 1.00 23.63 164 VAL B CA 1
ATOM 2931 C C . VAL B 1 183 ? 86.075 78.769 7.556 1.00 22.22 164 VAL B C 1
ATOM 2932 O O . VAL B 1 183 ? 87.046 78.454 8.250 1.00 25.81 164 VAL B O 1
ATOM 2936 N N . LYS B 1 1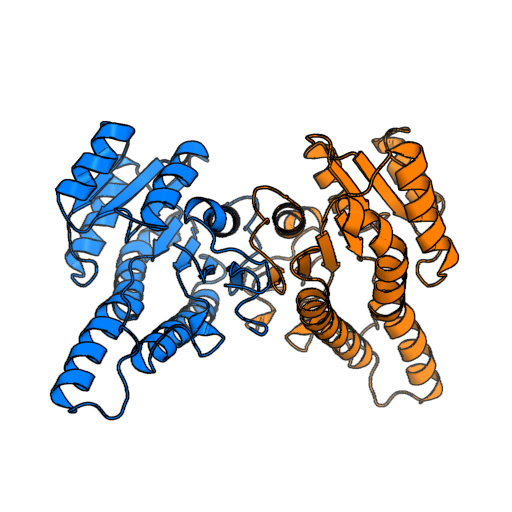84 ? 85.975 78.401 6.281 1.00 21.23 165 LYS B N 1
ATOM 2937 C CA . LYS B 1 184 ? 87.011 77.555 5.701 1.00 23.13 165 LYS B CA 1
ATOM 2938 C C . LYS B 1 184 ? 88.308 78.322 5.490 1.00 22.02 165 LYS B C 1
ATOM 2939 O O . LYS B 1 184 ? 89.392 77.794 5.764 1.00 21.49 165 LYS B O 1
ATOM 2945 N N . ALA B 1 185 ? 88.225 79.562 4.980 1.00 23.11 166 ALA B N 1
ATOM 2946 C CA . ALA B 1 185 ? 89.437 80.317 4.668 1.00 19.34 166 ALA B CA 1
ATOM 2947 C C . ALA B 1 185 ? 90.170 80.752 5.931 1.00 20.17 166 ALA B C 1
ATOM 2948 O O . ALA B 1 185 ? 91.400 80.642 6.015 1.00 21.92 166 ALA B O 1
ATOM 2950 N N . LEU B 1 186 ? 89.438 81.252 6.923 1.00 20.08 167 LEU B N 1
ATOM 2951 C CA . LEU B 1 186 ? 90.090 81.704 8.145 1.00 21.99 167 LEU B CA 1
ATOM 2952 C C . LEU B 1 186 ? 90.647 80.537 8.954 1.00 21.68 167 LEU B C 1
ATOM 2953 O O . LEU B 1 186 ? 91.733 80.644 9.525 1.00 22.94 167 LEU B O 1
ATOM 2958 N N . ALA B 1 187 ? 89.940 79.407 9.005 1.00 22.59 168 ALA B N 1
ATOM 2959 C CA . ALA B 1 187 ? 90.474 78.270 9.749 1.00 20.24 168 ALA B CA 1
ATOM 2960 C C . ALA B 1 187 ? 91.776 77.797 9.141 1.00 21.83 168 ALA B C 1
ATOM 2961 O O . ALA B 1 187 ? 92.733 77.482 9.859 1.00 21.37 168 ALA B O 1
ATOM 2963 N N . TYR B 1 188 ? 91.835 77.756 7.812 1.00 23.46 169 TYR B N 1
ATOM 2964 C CA . TYR B 1 188 ? 93.076 77.394 7.142 1.00 23.67 169 TYR B CA 1
ATOM 2965 C C . TYR B 1 188 ? 94.160 78.425 7.407 1.00 23.40 169 TYR B C 1
ATOM 2966 O O . TYR B 1 188 ? 95.304 78.066 7.704 1.00 27.85 169 TYR B O 1
ATOM 2975 N N . GLU B 1 189 ? 93.812 79.709 7.332 1.00 22.54 170 GLU B N 1
ATOM 2976 C CA . GLU B 1 189 ? 94.818 80.762 7.443 1.00 24.84 170 GLU B CA 1
ATOM 2977 C C . GLU B 1 189 ? 95.362 80.898 8.865 1.00 26.16 170 GLU B C 1
ATOM 2978 O O . GLU B 1 189 ? 96.553 81.160 9.048 1.00 28.68 170 GLU B O 1
ATOM 2984 N N . LEU B 1 190 ? 94.514 80.735 9.883 1.00 25.45 171 LEU B N 1
ATOM 2985 C CA . LEU B 1 190 ? 94.902 81.012 11.263 1.00 25.96 171 LEU B CA 1
ATOM 2986 C C . LEU B 1 190 ? 95.432 79.797 12.010 1.00 26.11 171 LEU B C 1
ATOM 2987 O O . LEU B 1 190 ? 95.958 79.954 13.113 1.00 29.66 171 LEU B O 1
ATOM 2992 N N . ALA B 1 191 ? 95.316 78.601 11.449 1.00 27.08 172 ALA B N 1
ATOM 2993 C CA . ALA B 1 191 ? 95.885 77.417 12.073 1.00 25.49 172 ALA B CA 1
ATOM 2994 C C . ALA B 1 191 ? 97.404 77.538 12.061 1.00 26.02 172 ALA B C 1
ATOM 2995 O O . ALA B 1 191 ? 97.964 78.140 11.155 1.00 26.77 172 ALA B O 1
ATOM 2997 N N . PRO B 1 192 ? 98.080 76.960 13.062 1.00 27.37 173 PRO B N 1
ATOM 2998 C CA . PRO B 1 192 ? 97.535 76.164 14.158 1.00 24.64 173 PRO B CA 1
ATOM 2999 C C . PRO B 1 192 ? 97.086 76.985 15.356 1.00 28.21 173 PRO B C 1
ATOM 3000 O O . PRO B 1 192 ? 96.570 76.396 16.315 1.00 27.39 173 PRO B O 1
ATOM 3004 N N . GLU B 1 193 ? 97.259 78.307 15.293 1.00 28.14 174 GLU B N 1
ATOM 3005 C CA . GLU B 1 193 ? 97.125 79.138 16.491 1.00 27.50 174 GLU B CA 1
ATOM 3006 C C . GLU B 1 193 ? 95.670 79.296 16.926 1.00 26.33 174 GLU B C 1
ATOM 3007 O O . GLU B 1 193 ? 95.349 79.186 18.119 1.00 26.30 174 GLU B O 1
ATOM 3013 N N . ILE B 1 194 ? 94.781 79.605 15.987 1.00 22.33 175 ILE B N 1
ATOM 3014 C CA . ILE B 1 194 ? 93.407 79.984 16.289 1.00 21.75 175 ILE B CA 1
ATOM 3015 C C . ILE B 1 194 ? 92.460 79.046 15.556 1.00 23.96 175 ILE B C 1
ATOM 3016 O O . ILE B 1 194 ? 92.592 78.858 14.344 1.00 28.07 175 ILE B O 1
ATOM 3021 N N . ARG B 1 195 ? 91.504 78.468 16.281 1.00 20.72 176 ARG B N 1
ATOM 3022 C CA . ARG B 1 195 ? 90.476 77.638 15.668 1.00 24.31 176 ARG B CA 1
ATOM 3023 C C . ARG B 1 195 ? 89.304 78.501 15.220 1.00 23.28 176 ARG B C 1
ATOM 3024 O O . ARG B 1 195 ? 88.949 79.477 15.885 1.00 22.14 176 ARG B O 1
ATOM 3032 N N . VAL B 1 196 ? 88.687 78.125 14.099 1.00 19.97 177 VAL B N 1
ATOM 3033 C CA . VAL B 1 196 ? 87.566 78.881 13.546 1.00 20.58 177 VAL B CA 1
ATOM 3034 C C . VAL B 1 196 ? 86.493 77.902 13.099 1.00 20.44 177 VAL B C 1
ATOM 3035 O O . VAL B 1 196 ? 86.767 77.001 12.302 1.00 22.19 177 VAL B O 1
ATOM 3039 N N . ASN B 1 197 ? 85.271 78.092 13.586 1.00 19.84 178 ASN B N 1
ATOM 3040 C CA . ASN B 1 197 ? 84.176 77.173 13.318 1.00 18.18 178 ASN B CA 1
ATOM 3041 C C . ASN B 1 197 ? 82.882 77.960 13.231 1.00 17.60 178 ASN B C 1
ATOM 3042 O O . ASN B 1 197 ? 82.859 79.182 13.386 1.00 18.33 178 ASN B O 1
ATOM 3047 N N . ALA B 1 198 ? 81.790 77.246 12.984 1.00 19.97 179 ALA B N 1
ATOM 3048 C CA . ALA B 1 198 ? 80.497 77.894 12.854 1.00 17.27 179 ALA B CA 1
ATOM 3049 C C . ALA B 1 198 ? 79.392 76.947 13.271 1.00 18.15 179 ALA B C 1
ATOM 3050 O O . ALA B 1 198 ? 79.537 75.727 13.229 1.00 18.88 179 ALA B O 1
ATOM 3052 N N . VAL B 1 199 ? 78.277 77.544 13.665 1.00 17.80 180 VAL B N 1
ATOM 3053 C CA . VAL B 1 199 ? 77.038 76.846 13.957 1.00 21.80 180 VAL B CA 1
ATOM 3054 C C . VAL B 1 199 ? 75.992 77.326 12.961 1.00 21.36 180 VAL B C 1
ATOM 3055 O O . VAL B 1 199 ? 75.863 78.531 12.736 1.00 21.05 180 VAL B O 1
ATOM 3059 N N . SER B 1 200 ? 75.243 76.392 12.372 1.00 21.89 181 SER B N 1
ATOM 3060 C CA . SER B 1 200 ? 74.192 76.735 11.416 1.00 23.29 181 SER B CA 1
ATOM 3061 C C . SER B 1 200 ? 72.833 76.398 11.999 1.00 25.22 181 SER B C 1
ATOM 3062 O O . SER B 1 200 ? 72.322 75.293 11.790 1.00 28.19 181 SER B O 1
ATOM 3065 N N . PRO B 1 201 ? 72.207 77.303 12.738 1.00 28.49 182 PRO B N 1
ATOM 3066 C CA . PRO B 1 201 ? 70.870 77.027 13.269 1.00 30.19 182 PRO B CA 1
ATOM 3067 C C . PRO B 1 201 ? 69.798 77.249 12.212 1.00 34.07 182 PRO B C 1
ATOM 3068 O O . PRO B 1 201 ? 70.021 77.878 11.174 1.00 37.16 182 PRO B O 1
ATOM 3072 N N . GLY B 1 202 ? 68.612 76.717 12.487 1.00 31.75 183 GLY B N 1
ATOM 3073 C CA . GLY B 1 202 ? 67.518 76.912 11.556 1.00 37.07 183 GLY B CA 1
ATOM 3074 C C . GLY B 1 202 ? 66.171 76.546 12.132 1.00 43.23 183 GLY B C 1
ATOM 3075 O O . GLY B 1 202 ? 66.101 75.693 13.018 1.00 47.27 183 GLY B O 1
ATOM 3076 N N . GLY B 1 203 ? 65.098 77.172 11.649 1.00 47.69 184 GLY B N 1
ATOM 3077 C CA . GLY B 1 203 ? 63.758 76.854 12.119 1.00 50.12 184 GLY B CA 1
ATOM 3078 C C . GLY B 1 203 ? 63.551 77.109 13.598 1.00 53.55 184 GLY B C 1
ATOM 3079 O O . GLY B 1 203 ? 63.023 76.265 14.332 1.00 51.67 184 GLY B O 1
ATOM 3080 N N . THR B 1 204 ? 63.971 78.290 14.039 1.00 56.86 185 THR B N 1
ATOM 3081 C CA . THR B 1 204 ? 63.910 78.684 15.437 1.00 58.71 185 THR B CA 1
ATOM 3082 C C . THR B 1 204 ? 62.588 79.373 15.752 1.00 63.16 185 THR B C 1
ATOM 3083 O O . THR B 1 204 ? 61.548 79.030 15.186 1.00 61.98 185 THR B O 1
ATOM 3087 N N . VAL B 1 205 ? 62.632 80.336 16.667 1.00 62.90 186 VAL B N 1
ATOM 3088 C CA . VAL B 1 205 ? 61.473 81.160 16.983 1.00 63.53 186 VAL B CA 1
ATOM 3089 C C . VAL B 1 205 ? 61.469 82.379 16.067 1.00 64.27 186 VAL B C 1
ATOM 3090 O O . VAL B 1 205 ? 60.459 82.702 15.441 1.00 65.87 186 VAL B O 1
ATOM 3094 N N . LEU B 1 234 ? 57.711 74.004 11.561 1.00 54.18 215 LEU B N 1
ATOM 3095 C CA . LEU B 1 234 ? 57.678 72.789 10.754 1.00 56.64 215 LEU B CA 1
ATOM 3096 C C . LEU B 1 234 ? 59.086 72.386 10.323 1.00 58.57 215 LEU B C 1
ATOM 3097 O O . LEU B 1 234 ? 59.718 73.062 9.505 1.00 66.53 215 LEU B O 1
ATOM 3102 N N . THR B 1 235 ? 59.577 71.287 10.884 1.00 50.50 216 THR B N 1
ATOM 3103 C CA . THR B 1 235 ? 60.856 70.693 10.510 1.00 43.87 216 THR B CA 1
ATOM 3104 C C . THR B 1 235 ? 60.631 69.188 10.415 1.00 38.17 216 THR B C 1
ATOM 3105 O O . THR B 1 235 ? 59.579 68.709 10.857 1.00 38.21 216 THR B O 1
ATOM 3109 N N . PRO B 1 236 ? 61.557 68.408 9.846 1.00 33.18 217 PRO B N 1
ATOM 3110 C CA . PRO B 1 236 ? 61.411 66.942 9.947 1.00 33.55 217 PRO B CA 1
ATOM 3111 C C . PRO B 1 236 ? 61.273 66.433 11.382 1.00 32.70 217 PRO B C 1
ATOM 3112 O O . PRO B 1 236 ? 60.544 65.461 11.611 1.00 30.14 217 PRO B O 1
ATOM 3116 N N . LEU B 1 237 ? 61.933 67.057 12.362 1.00 31.36 218 LEU B N 1
ATOM 3117 C CA . LEU B 1 237 ? 61.779 66.610 13.746 1.00 32.27 218 LEU B CA 1
ATOM 3118 C C . LEU B 1 237 ? 60.469 67.066 14.372 1.00 33.73 218 LEU B C 1
ATOM 3119 O O . LEU B 1 237 ? 60.207 66.745 15.533 1.00 35.18 218 LEU B O 1
ATOM 3124 N N . GLY B 1 238 ? 59.653 67.810 13.640 1.00 33.94 219 GLY B N 1
ATOM 3125 C CA . GLY B 1 238 ? 58.284 68.027 14.026 1.00 36.68 219 GLY B CA 1
ATOM 3126 C C . GLY B 1 238 ? 58.033 69.193 14.947 1.00 45.34 219 GLY B C 1
ATOM 3127 O O . GLY B 1 238 ? 56.908 69.336 15.436 1.00 49.91 219 GLY B O 1
ATOM 3128 N N . PHE B 1 239 ? 59.029 70.032 15.202 1.00 42.70 220 PHE B N 1
ATOM 3129 C CA . PHE B 1 239 ? 58.805 71.151 16.098 1.00 41.27 220 PHE B CA 1
ATOM 3130 C C . PHE B 1 239 ? 59.808 72.240 15.776 1.00 47.34 220 PHE B C 1
ATOM 3131 O O . PHE B 1 239 ? 60.826 72.000 15.118 1.00 50.87 220 PHE B O 1
ATOM 3139 N N . ALA B 1 240 ? 59.479 73.453 16.211 1.00 47.25 221 ALA B N 1
ATOM 3140 C CA . ALA B 1 240 ? 60.389 74.584 16.141 1.00 46.41 221 ALA B CA 1
ATOM 3141 C C . ALA B 1 240 ? 61.090 74.718 17.483 1.00 46.62 221 ALA B C 1
ATOM 3142 O O . ALA B 1 240 ? 60.463 74.601 18.541 1.00 42.72 221 ALA B O 1
ATOM 3144 N N . ALA B 1 241 ? 62.399 74.924 17.436 1.00 48.74 222 ALA B N 1
ATOM 3145 C CA . ALA B 1 241 ? 63.197 74.993 18.646 1.00 44.72 222 ALA B CA 1
ATOM 3146 C C . ALA B 1 241 ? 63.248 76.419 19.169 1.00 44.43 222 ALA B C 1
ATOM 3147 O O . ALA B 1 241 ? 63.298 77.385 18.398 1.00 44.08 222 ALA B O 1
ATOM 3149 N N . LYS B 1 242 ? 63.206 76.535 20.490 1.00 42.37 223 LYS B N 1
ATOM 3150 C CA . LYS B 1 242 ? 63.502 77.785 21.154 1.00 42.48 223 LYS B CA 1
ATOM 3151 C C . LYS B 1 242 ? 64.998 78.065 21.051 1.00 40.29 223 LYS B C 1
ATOM 3152 O O . LYS B 1 242 ? 65.808 77.132 21.041 1.00 40.68 223 LYS B O 1
ATOM 3158 N N . PRO B 1 243 ? 65.396 79.334 20.985 1.00 36.88 224 PRO B N 1
ATOM 3159 C CA . PRO B 1 243 ? 66.836 79.651 20.973 1.00 34.23 224 PRO B CA 1
ATOM 3160 C C . PRO B 1 243 ? 67.620 78.956 22.079 1.00 37.97 224 PRO B C 1
ATOM 3161 O O . PRO B 1 243 ? 68.794 78.610 21.878 1.00 34.30 224 PRO B O 1
ATOM 3165 N N . GLU B 1 244 ? 66.994 78.725 23.241 1.00 38.38 225 GLU B N 1
ATOM 3166 C CA . GLU B 1 244 ? 67.651 78.026 24.342 1.00 40.67 225 GLU B CA 1
ATOM 3167 C C . GLU B 1 244 ? 68.084 76.620 23.955 1.00 35.86 225 GLU B C 1
ATOM 3168 O O . GLU B 1 244 ? 68.957 76.049 24.614 1.00 36.75 225 GLU B O 1
ATOM 3174 N N . ASP B 1 245 ? 67.492 76.051 22.911 1.00 37.28 226 ASP B N 1
ATOM 3175 C CA . ASP B 1 245 ? 67.762 74.670 22.547 1.00 38.02 226 ASP B CA 1
ATOM 3176 C C . ASP B 1 245 ? 68.982 74.504 21.657 1.00 36.19 226 ASP B C 1
ATOM 3177 O O . ASP B 1 245 ? 69.472 73.376 21.515 1.00 35.15 226 ASP B O 1
ATOM 3182 N N . VAL B 1 246 ? 69.495 75.577 21.061 1.00 33.70 227 VAL B N 1
ATOM 3183 C CA . VAL B 1 246 ? 70.473 75.430 19.994 1.00 29.73 227 VAL B CA 1
ATOM 3184 C C . VAL B 1 246 ? 71.872 75.885 20.422 1.00 31.29 227 VAL B C 1
ATOM 3185 O O . VAL B 1 246 ? 72.758 76.021 19.574 1.00 27.25 227 VAL B O 1
ATOM 3189 N N . VAL B 1 247 ? 72.115 76.064 21.724 1.00 28.40 228 VAL B N 1
ATOM 3190 C CA . VAL B 1 247 ? 73.377 76.655 22.168 1.00 23.80 228 VAL B CA 1
ATOM 3191 C C . VAL B 1 247 ? 74.497 75.645 22.401 1.00 26.41 228 VAL B C 1
ATOM 3192 O O . VAL B 1 247 ? 75.673 76.037 22.395 1.00 23.70 228 VAL B O 1
ATOM 3196 N N . ALA B 1 248 ? 74.179 74.369 22.636 1.00 23.02 229 ALA B N 1
ATOM 3197 C CA . ALA B 1 248 ? 75.230 73.402 22.939 1.00 22.61 229 ALA B CA 1
ATOM 3198 C C . ALA B 1 248 ? 76.361 73.375 21.911 1.00 25.37 229 ALA B C 1
ATOM 3199 O O . ALA B 1 248 ? 77.527 73.325 22.336 1.00 23.76 229 ALA B O 1
ATOM 3201 N N . PRO B 1 249 ? 76.120 73.416 20.584 1.00 22.63 230 PRO B N 1
ATOM 3202 C CA . PRO B 1 249 ? 77.262 73.401 19.649 1.00 21.43 230 PRO B CA 1
ATOM 3203 C C . PRO B 1 249 ? 78.229 74.554 19.856 1.00 23.15 230 PRO B C 1
ATOM 3204 O O . PRO B 1 249 ? 79.446 74.370 19.692 1.00 22.77 230 PRO B O 1
ATOM 3208 N N . TYR B 1 250 ? 77.726 75.741 20.214 1.00 20.33 231 TYR B N 1
ATOM 3209 C CA . TYR B 1 250 ? 78.627 76.856 20.486 1.00 22.43 231 TYR B CA 1
ATOM 3210 C C . TYR B 1 250 ? 79.549 76.537 21.655 1.00 23.52 231 TYR B C 1
ATOM 3211 O O . TYR B 1 250 ? 80.757 76.778 21.582 1.00 22.01 231 TYR B O 1
ATOM 3220 N N . LEU B 1 251 ? 78.997 75.970 22.729 1.00 22.21 232 LEU B N 1
ATOM 3221 C CA . LEU B 1 251 ? 79.800 75.643 23.902 1.00 24.24 232 LEU B CA 1
ATOM 3222 C C . LEU B 1 251 ? 80.882 74.629 23.567 1.00 24.79 232 LEU B C 1
ATOM 3223 O O . LEU B 1 251 ? 82.033 74.779 23.986 1.00 25.81 232 LEU B O 1
ATOM 3228 N N . LEU B 1 252 ? 80.517 73.570 22.832 1.00 22.41 233 LEU B N 1
ATOM 3229 C CA . LEU B 1 252 ? 81.497 72.597 22.360 1.00 25.83 233 LEU B CA 1
ATOM 3230 C C . LEU B 1 252 ? 82.602 73.272 21.550 1.00 25.22 233 LEU B C 1
ATOM 3231 O O . LEU B 1 252 ? 83.794 73.017 21.769 1.00 28.08 233 LEU B O 1
ATOM 3236 N N . LEU B 1 253 ? 82.221 74.119 20.587 1.00 23.21 234 LEU B N 1
ATOM 3237 C CA . LEU B 1 253 ? 83.205 74.718 19.681 1.00 26.99 234 LEU B CA 1
ATOM 3238 C C . LEU B 1 253 ? 84.124 75.719 20.382 1.00 22.02 234 LEU B C 1
ATOM 3239 O O . LEU B 1 253 ? 85.259 75.928 19.937 1.00 27.25 234 LEU B O 1
ATOM 3244 N N . ALA B 1 254 ? 83.667 76.357 21.454 1.00 23.38 235 ALA B N 1
ATOM 3245 C CA . ALA B 1 254 ? 84.524 77.281 22.199 1.00 25.10 235 ALA B CA 1
ATOM 3246 C C . ALA B 1 254 ? 85.375 76.595 23.265 1.00 25.90 235 ALA B C 1
ATOM 3247 O O . ALA B 1 254 ? 86.416 77.136 23.650 1.00 30.48 235 ALA B O 1
ATOM 3249 N N . SER B 1 255 ? 84.961 75.435 23.756 1.00 25.17 236 SER B N 1
ATOM 3250 C CA . SER B 1 255 ? 85.681 74.781 24.837 1.00 28.64 236 SER B CA 1
ATOM 3251 C C . SER B 1 255 ? 87.087 74.382 24.398 1.00 32.70 236 SER B C 1
ATOM 3252 O O . SER B 1 255 ? 87.270 73.700 23.381 1.00 28.99 236 SER B O 1
ATOM 3255 N N . ARG B 1 256 ? 88.093 74.825 25.156 1.00 30.17 237 ARG B N 1
ATOM 3256 C CA . ARG B 1 256 ? 89.455 74.415 24.847 1.00 29.01 237 ARG B CA 1
ATOM 3257 C C . ARG B 1 256 ? 89.676 72.949 25.132 1.00 30.29 237 ARG B C 1
ATOM 3258 O O . ARG B 1 256 ? 90.620 72.365 24.602 1.00 31.73 237 ARG B O 1
ATOM 3266 N N . LYS B 1 257 ? 88.849 72.347 25.978 1.00 30.94 238 LYS B N 1
ATOM 3267 C CA . LYS B 1 257 ? 88.977 70.921 26.241 1.00 37.42 238 LYS B CA 1
ATOM 3268 C C . LYS B 1 257 ? 88.283 70.115 25.151 1.00 31.96 238 LYS B C 1
ATOM 3269 O O . LYS B 1 257 ? 88.922 69.361 24.412 1.00 31.88 238 LYS B O 1
ATOM 3275 N N . GLN B 1 258 ? 86.970 70.296 25.021 1.00 33.16 239 GLN B N 1
ATOM 3276 C CA . GLN B 1 258 ? 86.175 69.455 24.141 1.00 30.95 239 GLN B CA 1
ATOM 3277 C C . GLN B 1 258 ? 86.395 69.772 22.668 1.00 31.22 239 GLN B C 1
ATOM 3278 O O . GLN B 1 258 ? 86.174 68.897 21.820 1.00 28.36 239 GLN B O 1
ATOM 3284 N N . GLY B 1 259 ? 86.806 70.998 22.345 1.00 25.56 240 GLY B N 1
ATOM 3285 C CA . GLY B 1 259 ? 86.927 71.419 20.968 1.00 26.21 240 GLY B CA 1
ATOM 3286 C C . GLY B 1 259 ? 88.331 71.659 20.472 1.00 26.05 240 GLY B C 1
ATOM 3287 O O . GLY B 1 259 ? 88.490 72.201 19.370 1.00 25.38 240 GLY B O 1
ATOM 3288 N N . LYS B 1 260 ? 89.362 71.260 21.222 1.00 29.30 241 LYS B N 1
ATOM 3289 C CA . LYS B 1 260 ? 90.740 71.586 20.862 1.00 28.25 241 LYS B CA 1
ATOM 3290 C C . LYS B 1 260 ? 91.140 71.057 19.493 1.00 28.02 241 LYS B C 1
ATOM 3291 O O . LYS B 1 260 ? 92.093 71.573 18.899 1.00 27.74 241 LYS B O 1
ATOM 3297 N N . PHE B 1 261 ? 90.450 70.033 18.984 1.00 29.39 242 PHE B N 1
ATOM 3298 C CA . PHE B 1 261 ? 90.797 69.409 17.711 1.00 27.80 242 PHE B CA 1
ATOM 3299 C C . PHE B 1 261 ? 89.811 69.766 16.596 1.00 26.98 242 PHE B C 1
ATOM 3300 O O . PHE B 1 261 ? 89.820 69.138 15.530 1.00 27.78 242 PHE B O 1
ATOM 3308 N N . ILE B 1 262 ? 88.983 70.781 16.795 1.00 24.53 243 ILE B N 1
ATOM 3309 C CA . ILE B 1 262 ? 87.946 71.137 15.833 1.00 24.97 243 ILE B CA 1
ATOM 3310 C C . ILE B 1 262 ? 88.269 72.494 15.226 1.00 24.78 243 ILE B C 1
ATOM 3311 O O . ILE B 1 262 ? 88.273 73.510 15.930 1.00 23.51 243 ILE B O 1
ATOM 3316 N N . THR B 1 263 ? 88.515 72.518 13.919 1.00 21.10 244 THR B N 1
ATOM 3317 C CA . THR B 1 263 ? 88.618 73.768 13.186 1.00 24.09 244 THR B CA 1
ATOM 3318 C C . THR B 1 263 ? 88.113 73.516 11.773 1.00 26.06 244 THR B C 1
ATOM 3319 O O . THR B 1 263 ? 88.143 72.383 11.289 1.00 27.62 244 THR B O 1
ATOM 3323 N N . GLY B 1 264 ? 87.602 74.569 11.140 1.00 25.58 245 GLY B N 1
ATOM 3324 C CA . GLY B 1 264 ? 86.979 74.459 9.836 1.00 23.99 245 GLY B CA 1
ATOM 3325 C C . GLY B 1 264 ? 85.647 73.753 9.812 1.00 23.79 245 GLY B C 1
ATOM 3326 O O . GLY B 1 264 ? 85.164 73.430 8.733 1.00 27.75 245 GLY B O 1
ATOM 3327 N N . THR B 1 265 ? 85.044 73.494 10.962 1.00 26.55 246 THR B N 1
ATOM 3328 C CA . THR B 1 265 ? 83.844 72.677 11.079 1.00 27.33 246 THR B CA 1
ATOM 3329 C C . THR B 1 265 ? 82.619 73.571 11.150 1.00 24.68 246 THR B C 1
ATOM 3330 O O . THR B 1 265 ? 82.686 74.702 11.635 1.00 25.38 246 THR B O 1
ATOM 3334 N N . VAL B 1 266 ? 81.499 73.052 10.662 1.00 26.13 247 VAL B N 1
ATOM 3335 C CA . VAL B 1 266 ? 80.201 73.708 10.746 1.00 20.11 247 VAL B CA 1
ATOM 3336 C C . VAL B 1 266 ? 79.203 72.691 11.299 1.00 24.36 247 VAL B C 1
ATOM 3337 O O . VAL B 1 266 ? 79.014 71.621 10.712 1.00 25.73 247 VAL B O 1
ATOM 3341 N N . ILE B 1 267 ? 78.586 73.009 12.433 1.00 21.69 248 ILE B N 1
ATOM 3342 C CA . ILE B 1 267 ? 77.641 72.124 13.099 1.00 19.11 248 ILE B CA 1
ATOM 3343 C C . ILE B 1 267 ? 76.229 72.611 12.787 1.00 22.50 248 ILE B C 1
ATOM 3344 O O . ILE B 1 267 ? 75.806 73.667 13.271 1.00 22.47 248 ILE B O 1
ATOM 3349 N N . SER B 1 268 ? 75.496 71.848 11.979 1.00 22.20 249 SER B N 1
ATOM 3350 C CA . SER B 1 268 ? 74.087 72.132 11.721 1.00 24.78 249 SER B CA 1
ATOM 3351 C C . SER B 1 268 ? 73.232 71.730 12.906 1.00 26.21 249 SER B C 1
ATOM 3352 O O . SER B 1 268 ? 73.398 70.646 13.473 1.00 28.58 249 SER B O 1
ATOM 3355 N N . ILE B 1 269 ? 72.289 72.595 13.256 1.00 25.40 250 ILE B N 1
ATOM 3356 C CA . ILE B 1 269 ? 71.319 72.295 14.298 1.00 24.41 250 ILE B CA 1
ATOM 3357 C C . ILE B 1 269 ? 69.997 72.911 13.855 1.00 28.00 250 ILE B C 1
ATOM 3358 O O . ILE B 1 269 ? 69.696 74.071 14.155 1.00 29.99 250 ILE B O 1
ATOM 3363 N N . ASP B 1 270 ? 69.197 72.128 13.117 1.00 29.06 251 ASP B N 1
ATOM 3364 C CA . ASP B 1 270 ? 68.093 72.679 12.343 1.00 27.77 251 ASP B CA 1
ATOM 3365 C C . ASP B 1 270 ? 66.877 71.763 12.294 1.00 28.77 251 ASP B C 1
ATOM 3366 O O . ASP B 1 270 ? 66.002 71.963 11.443 1.00 27.22 251 ASP B O 1
ATOM 3371 N N . GLY B 1 271 ? 66.814 70.746 13.151 1.00 27.49 252 GLY B N 1
ATOM 3372 C CA . GLY B 1 271 ? 65.681 69.848 13.140 1.00 26.31 252 GLY B CA 1
ATOM 3373 C C . GLY B 1 271 ? 65.533 69.057 11.865 1.00 28.98 252 GLY B C 1
ATOM 3374 O O . GLY B 1 271 ? 64.438 68.565 11.579 1.00 29.03 252 GLY B O 1
ATOM 3375 N N . GLY B 1 272 ? 66.612 68.917 11.092 1.00 25.08 253 GLY B N 1
ATOM 3376 C CA . GLY B 1 272 ? 66.587 68.189 9.844 1.00 25.98 253 GLY B CA 1
ATOM 3377 C C . GLY B 1 272 ? 66.234 69.022 8.642 1.00 29.56 253 GLY B C 1
ATOM 3378 O O . GLY B 1 272 ? 66.112 68.469 7.545 1.00 27.03 253 GLY B O 1
ATOM 3379 N N . MET B 1 273 ? 66.086 70.337 8.814 1.00 28.83 254 MET B N 1
ATOM 3380 C CA . MET B 1 273 ? 65.573 71.190 7.746 1.00 31.82 254 MET B CA 1
ATOM 3381 C C . MET B 1 273 ? 66.434 71.118 6.498 1.00 32.85 254 MET B C 1
ATOM 3382 O O . MET B 1 273 ? 65.915 71.175 5.381 1.00 35.81 254 MET B O 1
ATOM 3387 N N . ALA B 1 274 ? 67.755 71.031 6.661 1.00 29.70 255 ALA B N 1
ATOM 3388 C CA . ALA B 1 274 ? 68.618 70.917 5.495 1.00 35.85 255 ALA B CA 1
ATOM 3389 C C . ALA B 1 274 ? 68.286 69.666 4.685 1.00 39.72 255 ALA B C 1
ATOM 3390 O O . ALA B 1 274 ? 68.410 69.671 3.456 1.00 41.37 255 ALA B O 1
ATOM 3392 N N . LEU B 1 275 ? 67.828 68.601 5.347 1.00 36.37 256 LEU B N 1
ATOM 3393 C CA . LEU B 1 275 ? 67.453 67.385 4.628 1.00 37.89 256 LEU B CA 1
ATOM 3394 C C . LEU B 1 275 ? 66.289 67.618 3.672 1.00 41.10 256 LEU B C 1
ATOM 3395 O O . LEU B 1 275 ? 66.183 66.931 2.648 1.00 37.80 256 LEU B O 1
ATOM 3400 N N . GLY B 1 276 ? 65.398 68.546 3.991 1.00 43.05 257 GLY B N 1
ATOM 3401 C CA . GLY B 1 276 ? 64.152 68.701 3.268 1.00 47.73 257 GLY B CA 1
ATOM 3402 C C . GLY B 1 276 ? 62.947 68.355 4.128 1.00 55.99 257 GLY B C 1
ATOM 3403 O O . GLY B 1 276 ? 63.057 67.839 5.240 1.00 54.44 257 GLY B O 1
ATOM 3404 N N . ARG B 1 277 ? 61.775 68.641 3.557 1.00 60.72 258 ARG B N 1
ATOM 3405 C CA . ARG B 1 277 ? 60.494 68.670 4.279 1.00 60.77 258 ARG B CA 1
ATOM 3406 C C . ARG B 1 277 ? 59.891 67.299 4.447 1.00 61.58 258 ARG B C 1
ATOM 3407 O O . ARG B 1 277 ? 59.886 66.515 3.510 1.00 58.87 258 ARG B O 1
#

Foldseek 3Di:
DAAEEEFEPLLDFLNVLLVVVCVVVRHQYEYEHQDVVSVVVVCVPVPPSYHYQHHDLLDLVSLLVRQVSRCVVPNAHAEYEQEDADALAQDEPPDPVVSVVVSLVVRLSRLPVSVVSNCVSRPVRCQVVLHEYEYEAALLLQDDDQHHPSNSVSSVVVLVVQQVCCVVVPPRYAYEYEHEEQACPALLGHHHGSNVRNVVVVQCRDCVNNVPDHSYYHYHYNCVSPDD/DPAAEEEFEPQLDFLNVLLVVVVVVVHHQYEYEAADVVSVVVVCVVVPPSYHYQYHDLLDLVSLLVSQVSRCVVPNAHAEYEQEFADADAQDEPPDDVVSVVVSLVVHCSRLPVSVVSNCVSRVVRCLVVLHEYEYEAALLLQDDDQHHPSNSVSSVVVLVCQQVVCVVSPPRYAYEYEHEEQACPALLGDHHGSNVRCVVVVQCGDCVNNVPDHSYYHYDYNHVSVDD